Protein AF-A0A7J0F4P6-F1 (afdb_monomer)

Solvent-accessible surface area (backbone atoms only — not comparable to full-atom values): 22631 Å² total; per-residue (Å²): 120,70,69,60,56,55,54,60,45,60,65,63,68,73,44,88,41,75,67,49,51,54,43,46,68,30,13,52,35,33,12,50,38,56,22,45,58,33,52,44,49,50,54,53,49,51,61,39,47,72,76,27,48,45,53,29,15,14,46,37,54,28,50,50,53,51,50,56,63,43,48,71,53,47,54,61,45,29,57,52,31,20,52,49,31,35,52,49,55,53,53,50,61,49,53,55,50,54,49,52,49,51,52,53,50,57,68,70,71,70,81,88,86,82,91,83,84,87,85,89,82,91,84,90,80,87,81,90,78,85,81,77,77,75,75,76,76,70,75,80,70,79,73,55,42,82,46,65,57,50,44,40,35,40,54,50,20,37,52,54,10,47,53,50,19,52,48,42,49,75,42,35,65,66,54,43,43,73,36,42,46,49,95,85,42,84,35,42,64,53,16,44,51,26,34,45,46,38,23,71,21,31,28,28,47,36,28,33,45,23,51,43,13,36,35,41,24,74,61,42,28,55,65,52,22,56,28,44,54,54,17,43,52,47,21,68,58,34,26,58,44,28,25,64,72,67,61,43,42,66,51,15,43,20,49,24,46,26,54,18,33,44,49,25,24,49,51,49,49,56,54,43,61,67,50,29,53,64,79,69,97,44,86,83,71,42,56,54,65,60,55,50,48,50,58,42,52,62,50,48,62,73,70,53,89,54,72,72,66,64,71,76,46,58,82,69,50,54,55,51,48,52,53,51,50,51,52,51,51,49,52,50,51,54,50,51,52,55,51,52,52,52,24,53,27,40,58,73,31,37,63,53,17,29,52,49,39,56,54,49,34,57,51,48,30,63,52,28,49,58,49,9,45,54,53,28,44,51,49,50,38,56,53,21,59,75,68,69,38,61,67,63,31,51,55,46,52,53,47,53,59,46,47,51,62,55,54,51,49,52,53,51,50,54,52,48,56,55,60,72,70,62,92,79,90,74,89,133

pLDDT: mean 72.84, std 21.41, range [22.61, 97.62]

Organism: NCBI:txid165716

Foldseek 3Di:
DVVVVVCVLPPPLPPPDPLNVLLCVLLVLQLLLQLLVLVLVLLLLVLLVVVHLLLLLLLLLLVLVLVLLLLVLLVLLLVVLLLLLLVLVLVQVVVVVVVVVVVVVVVVPPDDDDDDDDDDDDDDDDDDDDPPPPPPPPPPPQDARARLSLLLSLVSLLVSLVVQLVCQLVCVQVVVVVLVQDPPAPSSVSNNLLNNLLSLLSSLQSNLSSLCSNCLSVSNSNQSSVLSNVLSVQLSVQSCCQCPVVVVRSNSSSNSNSVSSNSSSVSSVVVNVVRHVSDDPDPVSNVNVVSVVVVVVLVVVVVDPDPVVLVVDPPVVNVVSVVSVVVVVVSVVVSVVLSVVLSVQVNVHSNSSSVVSSVVSVVSSLVSSLVSSVSSLVSQLSNCVSVVPVVSNVVSVSNNVSCVVVSVVVVVVVVVVVVVPDPPPDDD

Mean predicted aligned error: 13.66 Å

Nearest PDB structures (foldseek):
  3wbn-assembly1_A  TM=7.623E-01  e=2.765E-07  Pyrococcus furiosus DSM 3638
  3vvn-assembly1_A  TM=7.376E-01  e=2.547E-07  Pyrococcus furiosus DSM 3638
  4mlb-assembly1_C  TM=7.422E-01  e=2.547E-07  Pyrococcus furiosus
  6hfb-assembly4_D  TM=7.360E-01  e=8.033E-07  Pyrococcus furiosus DSM 3638
  5xjj-assembly1_A  TM=4.896E-01  e=1.596E-04  Camelina sativa

Structure (mmCIF, N/CA/C/O backbone):
data_AF-A0A7J0F4P6-F1
#
_entry.id   AF-A0A7J0F4P6-F1
#
loop_
_atom_site.group_PDB
_atom_site.id
_atom_site.type_symbol
_atom_site.label_atom_id
_atom_site.label_alt_id
_atom_site.label_comp_id
_atom_site.label_asym_id
_atom_site.label_entity_id
_atom_site.label_seq_id
_atom_site.pdbx_PDB_ins_code
_atom_site.Cartn_x
_atom_site.Cartn_y
_atom_site.Cartn_z
_atom_site.occupancy
_atom_site.B_iso_or_equiv
_atom_site.auth_seq_id
_atom_site.auth_comp_id
_atom_site.auth_asym_id
_atom_site.auth_atom_id
_atom_site.pdbx_PDB_model_num
ATOM 1 N N . MET A 1 1 ? -5.451 34.203 -27.116 1.00 41.31 1 MET A N 1
ATOM 2 C CA . MET A 1 1 ? -4.455 33.106 -27.067 1.00 41.31 1 MET A CA 1
ATOM 3 C C . MET A 1 1 ? -5.000 31.853 -26.378 1.00 41.31 1 MET A C 1
ATOM 5 O O . MET A 1 1 ? -4.452 30.783 -26.600 1.00 41.31 1 MET A O 1
ATOM 9 N N . ASP A 1 2 ? -6.122 31.937 -25.658 1.00 46.44 2 ASP A N 1
ATOM 10 C CA . ASP A 1 2 ? -6.653 30.830 -24.844 1.00 46.44 2 ASP A CA 1
ATOM 11 C C . ASP A 1 2 ? -7.365 29.719 -25.637 1.00 46.44 2 ASP A C 1
ATOM 13 O O . ASP A 1 2 ? -7.329 28.557 -25.247 1.00 46.44 2 ASP A O 1
ATOM 17 N N . GLY A 1 3 ? -7.943 30.028 -26.804 1.00 36.56 3 GLY A N 1
ATOM 18 C CA . GLY A 1 3 ? -8.646 29.032 -27.631 1.00 36.56 3 GLY A CA 1
ATOM 19 C C . GLY A 1 3 ? -7.740 28.103 -28.452 1.00 36.56 3 GLY A C 1
ATOM 20 O O . GLY A 1 3 ? -8.157 27.005 -28.816 1.00 36.56 3 GLY A O 1
ATOM 21 N N . LEU A 1 4 ? -6.499 28.517 -28.741 1.00 40.69 4 LEU A N 1
ATOM 22 C CA . LEU A 1 4 ? -5.558 27.724 -29.545 1.00 40.69 4 LEU A CA 1
ATOM 23 C C . LEU A 1 4 ? -4.830 26.685 -28.683 1.00 40.69 4 LEU A C 1
ATOM 25 O O . LEU A 1 4 ? -4.695 25.535 -29.087 1.00 40.69 4 LEU A O 1
ATOM 29 N N . VAL A 1 5 ? -4.439 27.072 -27.463 1.00 46.28 5 VAL A N 1
ATOM 30 C CA . VAL A 1 5 ? -3.826 26.173 -26.474 1.00 46.28 5 VAL A CA 1
ATOM 31 C C . VAL A 1 5 ? -4.818 25.082 -26.063 1.00 46.28 5 VAL A C 1
ATOM 33 O O . VAL A 1 5 ? -4.452 23.912 -26.037 1.00 46.28 5 VAL A O 1
ATOM 36 N N . TYR A 1 6 ? -6.094 25.431 -25.857 1.00 43.34 6 TYR A N 1
ATOM 37 C CA . TYR A 1 6 ? -7.145 24.468 -25.507 1.00 43.34 6 TYR A CA 1
ATOM 38 C C . TYR A 1 6 ? -7.404 23.427 -26.615 1.00 43.34 6 TYR A C 1
ATOM 40 O O . TYR A 1 6 ? -7.535 22.236 -26.335 1.00 43.34 6 TYR A O 1
ATOM 48 N N . ASN A 1 7 ? -7.417 23.852 -27.885 1.00 36.50 7 ASN A N 1
ATOM 49 C CA . ASN A 1 7 ? -7.623 22.955 -29.030 1.00 36.50 7 ASN A CA 1
ATOM 50 C C . ASN A 1 7 ? -6.413 22.054 -29.335 1.00 36.50 7 ASN A C 1
ATOM 52 O O . ASN A 1 7 ? -6.599 20.927 -29.793 1.00 36.50 7 ASN A O 1
ATOM 56 N N . ILE A 1 8 ? -5.188 22.522 -29.077 1.00 47.53 8 ILE A N 1
ATOM 57 C CA . ILE A 1 8 ? -3.966 21.710 -29.208 1.00 47.53 8 ILE A CA 1
ATOM 58 C C . ILE A 1 8 ? -3.885 20.680 -28.070 1.00 47.53 8 ILE A C 1
ATOM 60 O O . ILE A 1 8 ? -3.523 19.532 -28.312 1.00 47.53 8 ILE A O 1
ATOM 64 N N . LEU A 1 9 ? -4.301 21.051 -26.852 1.00 45.41 9 LEU A N 1
ATOM 65 C CA . LEU A 1 9 ? -4.282 20.162 -25.686 1.00 45.41 9 LEU A CA 1
ATOM 66 C C . LEU A 1 9 ? -5.265 18.990 -25.777 1.00 45.41 9 LEU A C 1
ATOM 68 O O . LEU A 1 9 ? -4.942 17.928 -25.276 1.00 45.41 9 LEU A O 1
ATOM 72 N N . PHE A 1 10 ? -6.452 19.148 -26.374 1.00 42.72 10 PHE A N 1
ATOM 73 C CA . PHE A 1 10 ? -7.469 18.080 -26.375 1.00 42.72 10 PHE A CA 1
ATOM 74 C C . PHE A 1 10 ? -7.424 17.167 -27.609 1.00 42.72 10 PHE A C 1
ATOM 76 O O . PHE A 1 10 ? -7.826 16.004 -27.536 1.00 42.72 10 PHE A O 1
ATOM 83 N N . ARG A 1 11 ? -6.944 17.668 -28.755 1.00 46.19 11 ARG A N 1
ATOM 84 C CA . ARG A 1 11 ? -7.018 16.948 -30.038 1.00 46.19 11 ARG A CA 1
ATOM 85 C C . ARG A 1 11 ? -5.961 15.846 -30.188 1.00 46.19 11 ARG A C 1
ATOM 87 O O . ARG A 1 11 ? -6.210 14.876 -30.902 1.00 46.19 11 ARG A O 1
ATOM 94 N N . ASP A 1 12 ? -4.821 15.964 -29.508 1.00 50.66 12 ASP A N 1
ATOM 95 C CA . ASP A 1 12 ? -3.717 14.991 -29.587 1.00 50.66 12 ASP A CA 1
ATOM 96 C C . ASP A 1 12 ? -3.676 13.980 -28.423 1.00 50.66 12 ASP A C 1
ATOM 98 O O . ASP A 1 12 ? -2.915 13.012 -28.486 1.00 50.66 12 ASP A O 1
ATOM 102 N N . VAL A 1 13 ? -4.535 14.147 -27.409 1.00 50.88 13 VAL A N 1
ATOM 103 C CA . VAL A 1 13 ? -4.665 13.251 -26.238 1.00 50.88 13 VAL A CA 1
ATOM 104 C C . VAL A 1 13 ? -5.236 11.883 -26.618 1.00 50.88 13 VAL A C 1
ATOM 106 O O . VAL A 1 13 ? -4.827 10.864 -26.072 1.00 50.88 13 VAL A O 1
ATOM 109 N N . PHE A 1 14 ? -6.151 11.845 -27.591 1.00 51.31 14 PHE A N 1
ATOM 110 C CA . PHE A 1 14 ? -6.828 10.620 -28.038 1.00 51.31 14 PHE A CA 1
ATOM 111 C C . PHE A 1 14 ? -6.372 10.118 -29.412 1.00 51.31 14 PHE A C 1
ATOM 113 O O . PHE A 1 14 ? -7.005 9.223 -29.982 1.00 51.31 14 PHE A O 1
ATOM 120 N N . LYS A 1 15 ? -5.281 10.656 -29.973 1.00 56.47 15 LYS A N 1
ATOM 121 C CA . LYS A 1 15 ? -4.712 10.061 -31.186 1.00 56.47 15 LYS A CA 1
ATOM 122 C C . LYS A 1 15 ? -4.223 8.652 -30.854 1.00 56.47 15 LYS A C 1
ATOM 124 O O . LYS A 1 15 ? -3.348 8.475 -30.017 1.00 56.47 15 LYS A O 1
ATOM 129 N N . LYS A 1 16 ? -4.796 7.651 -31.526 1.00 60.44 16 LYS A N 1
ATOM 130 C CA . LYS A 1 16 ? -4.308 6.264 -31.528 1.00 60.44 16 LYS A CA 1
ATOM 131 C C . LYS A 1 16 ? -3.056 6.158 -32.398 1.00 60.44 16 LYS A C 1
ATOM 133 O O . LYS A 1 16 ? -3.082 5.529 -33.451 1.00 60.44 16 LYS A O 1
ATOM 138 N N . ASP A 1 17 ? -1.996 6.842 -32.003 1.00 74.06 17 ASP A N 1
ATOM 139 C CA . ASP A 1 17 ? -0.673 6.630 -32.567 1.00 74.06 17 ASP A CA 1
ATOM 140 C C . ASP A 1 17 ? 0.107 5.609 -31.727 1.00 74.06 17 ASP A C 1
ATOM 142 O O . ASP A 1 17 ? -0.310 5.221 -30.632 1.00 74.06 17 ASP A O 1
ATOM 146 N N . GLU A 1 18 ? 1.229 5.136 -32.262 1.00 77.38 18 GLU A N 1
ATOM 147 C CA . GLU A 1 18 ? 2.042 4.080 -31.648 1.00 77.38 18 GLU A CA 1
ATOM 148 C C . GLU A 1 18 ? 2.467 4.443 -30.212 1.00 77.38 18 GLU A C 1
ATOM 150 O O . GLU A 1 18 ? 2.389 3.616 -29.304 1.00 77.38 18 GLU A O 1
ATOM 155 N N . LEU A 1 19 ? 2.786 5.721 -29.978 1.00 77.31 19 LEU A N 1
ATOM 156 C CA . LEU A 1 19 ? 3.182 6.240 -28.669 1.00 77.31 19 LEU A CA 1
ATOM 157 C C . LEU A 1 19 ? 2.001 6.349 -27.688 1.00 77.31 19 LEU A C 1
ATOM 159 O O . LEU A 1 19 ? 2.155 6.022 -26.512 1.00 77.31 19 LEU A O 1
ATOM 163 N N . GLY A 1 20 ? 0.809 6.758 -28.139 1.00 75.56 20 GLY A N 1
ATOM 164 C CA . GLY A 1 20 ? -0.400 6.737 -27.311 1.00 75.56 20 GLY A CA 1
ATOM 165 C C . GLY A 1 20 ? -0.800 5.320 -26.886 1.00 75.56 20 GLY A C 1
ATOM 166 O O . GLY A 1 20 ? -1.193 5.105 -25.737 1.00 75.56 20 GLY A O 1
ATOM 167 N N . LEU A 1 21 ? -0.642 4.335 -27.778 1.00 80.69 21 LEU A N 1
ATOM 168 C CA . LEU A 1 21 ? -0.912 2.927 -27.475 1.00 80.69 21 LEU A CA 1
ATOM 169 C C . LEU A 1 21 ? 0.115 2.340 -26.492 1.00 80.69 21 LEU A C 1
ATOM 171 O O . LEU A 1 21 ? -0.265 1.595 -25.585 1.00 80.69 21 LEU A O 1
ATOM 175 N N . GLU A 1 22 ? 1.393 2.704 -26.629 1.00 81.88 22 GLU A N 1
ATOM 176 C CA . GLU A 1 22 ? 2.454 2.321 -25.687 1.00 81.88 22 GLU A CA 1
ATOM 177 C C . GLU A 1 22 ? 2.178 2.889 -24.284 1.00 81.88 22 GLU A C 1
ATOM 179 O O . GLU A 1 22 ? 2.163 2.131 -23.311 1.00 81.88 22 GLU A O 1
ATOM 184 N N . ILE A 1 23 ? 1.853 4.188 -24.179 1.00 81.88 23 ILE A N 1
ATOM 185 C CA . ILE A 1 23 ? 1.465 4.820 -22.905 1.00 81.88 23 ILE A CA 1
ATOM 186 C C . ILE A 1 23 ? 0.258 4.099 -22.301 1.00 81.88 23 ILE A C 1
ATOM 188 O O . ILE A 1 23 ? 0.301 3.727 -21.131 1.00 81.88 23 ILE A O 1
ATOM 192 N N . ALA A 1 24 ? -0.805 3.866 -23.077 1.00 82.38 24 ALA A N 1
ATOM 193 C CA . ALA A 1 24 ? -2.023 3.225 -22.581 1.00 82.38 24 ALA A CA 1
ATOM 194 C C . ALA A 1 24 ? -1.775 1.790 -22.084 1.00 82.38 24 ALA A C 1
ATOM 196 O O . ALA A 1 24 ? -2.323 1.390 -21.056 1.00 82.38 24 ALA A O 1
ATOM 197 N N . THR A 1 25 ? -0.913 1.034 -22.771 1.00 85.25 25 THR A N 1
ATOM 198 C CA . THR A 1 25 ? -0.563 -0.349 -22.405 1.00 85.25 25 THR A CA 1
ATOM 199 C C . THR A 1 25 ? 0.142 -0.430 -21.050 1.00 85.25 25 THR A C 1
ATOM 201 O O . THR A 1 25 ? -0.001 -1.437 -20.359 1.00 85.25 25 THR A O 1
ATOM 204 N N . ILE A 1 26 ? 0.854 0.626 -20.649 1.00 82.38 26 ILE A N 1
ATOM 205 C CA . ILE A 1 26 ? 1.532 0.716 -19.350 1.00 82.38 26 ILE A CA 1
ATOM 206 C C . ILE A 1 26 ? 0.619 1.367 -18.300 1.00 82.38 26 ILE A C 1
ATOM 208 O O . ILE A 1 26 ? 0.485 0.842 -17.192 1.00 82.38 26 ILE A O 1
ATOM 212 N N . ALA A 1 27 ? -0.032 2.477 -18.659 1.00 83.25 27 ALA A N 1
ATOM 213 C CA . ALA A 1 27 ? -0.815 3.319 -17.759 1.00 83.25 27 ALA A CA 1
ATOM 214 C C . ALA A 1 27 ? -2.102 2.648 -17.281 1.00 83.25 27 ALA A C 1
ATOM 216 O O . ALA A 1 27 ? -2.420 2.748 -16.100 1.00 83.25 27 ALA A O 1
ATOM 217 N N . ILE A 1 28 ? -2.838 1.958 -18.163 1.00 86.31 28 ILE A N 1
ATOM 218 C CA . ILE A 1 28 ? -4.119 1.335 -17.795 1.00 86.31 28 ILE A CA 1
ATOM 219 C C . ILE A 1 28 ? -3.906 0.241 -16.742 1.00 86.31 28 ILE A C 1
ATOM 221 O O . ILE A 1 28 ? -4.553 0.316 -15.696 1.00 86.31 28 ILE A O 1
ATOM 225 N N . PRO A 1 29 ? -2.996 -0.739 -16.932 1.00 88.44 29 PRO A N 1
ATOM 226 C CA . PRO A 1 29 ? -2.775 -1.746 -15.903 1.00 88.44 29 PRO A CA 1
ATOM 227 C C . PRO A 1 29 ? -2.229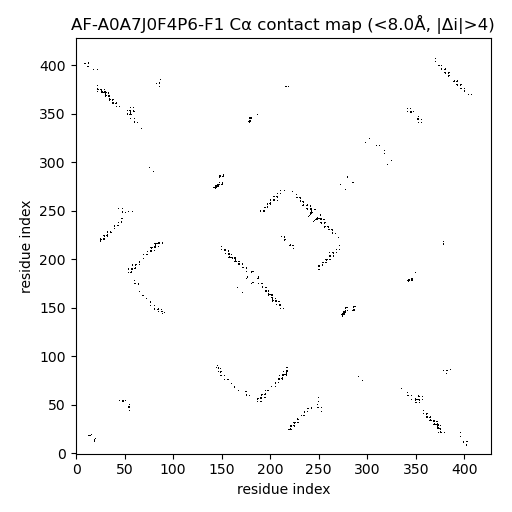 -1.158 -14.601 1.00 88.44 29 PRO A C 1
ATOM 229 O O . PRO A 1 29 ? -2.649 -1.579 -13.528 1.00 88.44 29 PRO A O 1
ATOM 232 N N . ALA A 1 30 ? -1.349 -0.153 -14.682 1.00 85.69 30 ALA A N 1
ATOM 233 C CA . ALA A 1 30 ? -0.826 0.528 -13.501 1.00 85.69 30 ALA A CA 1
ATOM 234 C C . ALA A 1 30 ? -1.927 1.270 -12.724 1.00 85.69 30 ALA A C 1
ATOM 236 O O . ALA A 1 30 ? -2.004 1.134 -11.507 1.00 85.69 30 ALA A O 1
ATOM 237 N N . ALA A 1 31 ? -2.797 2.015 -13.414 1.00 85.94 31 ALA A N 1
ATOM 238 C CA . ALA A 1 31 ? -3.922 2.719 -12.802 1.00 85.94 31 ALA A CA 1
ATOM 239 C C . ALA A 1 31 ? -4.875 1.736 -12.117 1.00 85.94 31 ALA A C 1
ATOM 241 O O . ALA A 1 31 ? -5.218 1.922 -10.954 1.00 85.94 31 ALA A O 1
ATOM 242 N N . LEU A 1 32 ? -5.247 0.655 -12.812 1.00 88.38 32 LEU A N 1
ATOM 243 C CA . LEU A 1 32 ? -6.110 -0.382 -12.251 1.00 88.38 32 LEU A CA 1
ATOM 244 C C . LEU A 1 32 ? -5.485 -1.014 -11.006 1.00 88.38 32 LEU A C 1
ATOM 246 O O . LEU A 1 32 ? -6.172 -1.128 -9.998 1.00 88.38 32 LEU A O 1
ATOM 250 N N . ALA A 1 33 ? -4.188 -1.334 -11.041 1.00 88.25 33 ALA A N 1
ATOM 251 C CA . ALA A 1 33 ? -3.486 -1.925 -9.903 1.00 88.25 33 ALA A CA 1
ATOM 252 C C . ALA A 1 33 ? -3.477 -0.979 -8.696 1.00 88.25 33 ALA A C 1
ATOM 254 O O . ALA A 1 33 ? -3.746 -1.404 -7.582 1.00 88.25 33 ALA A O 1
ATOM 255 N N . LEU A 1 34 ? -3.222 0.314 -8.918 1.00 85.31 34 LEU A N 1
ATOM 256 C CA . LEU A 1 34 ? -3.219 1.321 -7.854 1.00 85.31 34 LEU A CA 1
ATOM 257 C C . LEU A 1 34 ? -4.619 1.585 -7.282 1.00 85.31 34 LEU A C 1
ATOM 259 O O . LEU A 1 34 ? -4.743 1.961 -6.121 1.00 85.31 34 LEU A O 1
ATOM 263 N N . THR A 1 35 ? -5.669 1.422 -8.088 1.00 85.81 35 THR A N 1
ATOM 264 C CA . THR A 1 35 ? -7.058 1.693 -7.671 1.00 85.81 35 THR A CA 1
ATOM 265 C C . THR A 1 35 ? -7.772 0.487 -7.073 1.00 85.81 35 THR A C 1
ATOM 267 O O . THR A 1 35 ? -8.746 0.681 -6.347 1.00 85.81 35 THR A O 1
ATOM 270 N N . ALA A 1 36 ? -7.289 -0.729 -7.341 1.00 89.38 36 ALA A N 1
ATOM 271 C CA . ALA A 1 36 ? -7.847 -1.967 -6.808 1.00 89.38 36 ALA A CA 1
ATOM 272 C C . ALA A 1 36 ? -7.835 -1.968 -5.269 1.00 89.38 36 ALA A C 1
ATOM 274 O O . ALA A 1 36 ? -8.904 -2.087 -4.670 1.00 89.38 36 ALA A O 1
ATOM 275 N N . ASP A 1 37 ? -6.686 -1.658 -4.657 1.00 87.00 37 ASP A N 1
ATOM 276 C CA . ASP A 1 37 ? -6.510 -1.569 -3.202 1.00 87.00 37 ASP A CA 1
ATOM 277 C C . ASP A 1 37 ? -7.566 -0.656 -2.515 1.00 87.00 37 ASP A C 1
ATOM 279 O O . ASP A 1 37 ? -8.277 -1.123 -1.620 1.00 87.00 37 ASP A O 1
ATOM 283 N N . PRO A 1 38 ? -7.747 0.634 -2.892 1.00 87.44 38 PRO A N 1
ATOM 284 C CA . PRO A 1 38 ? -8.801 1.483 -2.324 1.00 87.44 38 PRO A CA 1
ATOM 285 C C . PRO A 1 38 ? -10.226 0.954 -2.516 1.00 87.44 38 PRO A C 1
ATOM 287 O O . PRO A 1 38 ? -11.072 1.133 -1.638 1.00 87.44 38 PRO A O 1
ATOM 290 N N . ILE A 1 39 ? -10.515 0.336 -3.666 1.00 88.62 39 ILE A N 1
ATOM 291 C CA . ILE A 1 39 ? -11.844 -0.215 -3.961 1.00 88.62 39 ILE A CA 1
ATOM 292 C C . ILE A 1 39 ? -12.118 -1.426 -3.069 1.00 88.62 39 ILE A C 1
ATOM 294 O O . ILE A 1 39 ? -13.191 -1.509 -2.472 1.00 88.62 39 ILE A O 1
ATOM 298 N N . ALA A 1 40 ? -11.150 -2.331 -2.930 1.00 90.19 40 ALA A N 1
ATOM 299 C CA . ALA A 1 40 ? -11.238 -3.451 -2.003 1.00 90.19 40 ALA A CA 1
ATOM 300 C C . ALA A 1 40 ? -11.394 -2.949 -0.560 1.00 90.19 40 ALA A C 1
ATOM 302 O O . ALA A 1 40 ? -12.311 -3.359 0.148 1.00 90.19 40 ALA A O 1
ATOM 303 N N . SER A 1 41 ? -10.615 -1.936 -0.173 1.00 88.69 41 SER A N 1
ATOM 304 C CA . SER A 1 41 ? -10.693 -1.333 1.160 1.00 88.69 41 SER A CA 1
ATOM 305 C C . SER A 1 41 ? -12.052 -0.686 1.473 1.00 88.69 41 SER A C 1
ATOM 307 O O . SER A 1 41 ? -12.453 -0.642 2.641 1.00 88.69 41 SER A O 1
ATOM 309 N N . LEU A 1 42 ? -12.797 -0.199 0.470 1.00 89.25 42 LEU A N 1
ATOM 310 C CA . LEU A 1 42 ? -14.182 0.262 0.652 1.00 89.25 42 LEU A CA 1
ATOM 311 C C . LEU A 1 42 ? -15.127 -0.887 1.021 1.00 89.25 42 LEU A C 1
ATOM 313 O O . LEU A 1 42 ? -16.023 -0.695 1.845 1.00 89.25 42 LEU A O 1
ATOM 317 N N . ILE A 1 43 ? -14.926 -2.068 0.436 1.00 91.12 43 ILE A N 1
ATOM 318 C CA . ILE A 1 43 ? -15.713 -3.268 0.738 1.00 91.12 43 ILE A CA 1
ATOM 319 C C . ILE A 1 43 ? -15.390 -3.754 2.158 1.00 91.12 43 ILE A C 1
ATOM 321 O O . ILE A 1 43 ? -16.312 -3.958 2.949 1.00 91.12 43 ILE A O 1
ATOM 325 N N . ASP A 1 44 ? -14.108 -3.819 2.527 1.00 88.88 44 ASP A N 1
ATOM 326 C CA . ASP A 1 44 ? -13.673 -4.153 3.893 1.00 88.88 44 ASP A CA 1
ATOM 327 C C . ASP A 1 44 ? -14.274 -3.176 4.915 1.00 88.88 44 ASP A C 1
ATOM 329 O O . ASP A 1 44 ? -14.821 -3.556 5.953 1.00 88.88 44 ASP A O 1
ATOM 333 N N . THR A 1 45 ? -14.244 -1.881 4.586 1.00 90.38 45 THR A N 1
ATOM 334 C CA . THR A 1 45 ? -14.851 -0.814 5.392 1.00 90.38 45 THR A CA 1
ATOM 335 C C . THR A 1 45 ? -16.352 -1.039 5.584 1.00 90.38 45 THR A C 1
ATOM 337 O O . THR A 1 45 ? -16.862 -0.822 6.686 1.00 90.38 45 THR A O 1
ATOM 340 N N . ALA A 1 46 ? -17.065 -1.516 4.560 1.00 91.75 46 ALA A N 1
ATOM 341 C CA . ALA A 1 46 ? -18.481 -1.852 4.668 1.00 91.75 46 ALA A CA 1
ATOM 342 C C . ALA A 1 46 ? -18.720 -3.049 5.608 1.00 91.75 46 ALA A C 1
ATOM 344 O O . ALA A 1 46 ? -19.611 -2.986 6.458 1.00 91.75 46 ALA A O 1
ATOM 345 N N . PHE A 1 47 ? -17.898 -4.104 5.531 1.00 93.00 47 PHE A N 1
ATOM 346 C CA . PHE A 1 47 ? -17.995 -5.245 6.451 1.00 93.00 47 PHE A CA 1
ATOM 347 C C . PHE A 1 47 ? -17.717 -4.848 7.903 1.00 93.00 47 PHE A C 1
ATOM 349 O O . PHE A 1 47 ? -18.455 -5.242 8.806 1.00 93.00 47 PHE A O 1
ATOM 356 N N . ILE A 1 48 ? -16.698 -4.024 8.141 1.00 92.06 48 ILE A N 1
ATOM 357 C CA . ILE A 1 48 ? -16.364 -3.529 9.483 1.00 92.06 48 ILE A CA 1
ATOM 358 C C . ILE A 1 48 ? -17.450 -2.572 9.994 1.00 92.06 48 ILE A C 1
ATOM 360 O O . ILE A 1 48 ? -17.783 -2.595 11.180 1.00 92.06 48 ILE A O 1
ATOM 364 N N . GLY A 1 49 ? -18.061 -1.782 9.107 1.00 90.62 49 GLY A N 1
ATOM 365 C CA . GLY A 1 49 ? -19.185 -0.903 9.429 1.00 90.62 49 GLY A CA 1
ATOM 366 C C . GLY A 1 49 ? -20.409 -1.640 9.983 1.00 90.62 49 GLY A C 1
ATOM 367 O O . GLY A 1 49 ? -21.117 -1.085 10.820 1.00 90.62 49 GLY A O 1
ATOM 368 N N . HIS A 1 50 ? -20.623 -2.905 9.597 1.00 91.31 50 HIS A N 1
ATOM 369 C CA . HIS A 1 50 ? -21.671 -3.753 10.182 1.00 91.31 50 HIS A CA 1
ATOM 370 C C . HIS A 1 50 ? -21.391 -4.177 11.629 1.00 91.31 50 HIS A C 1
ATOM 372 O O . HIS A 1 50 ? -22.330 -4.539 12.337 1.00 91.31 50 HIS A O 1
ATOM 378 N N . ILE A 1 51 ? -20.131 -4.148 12.075 1.00 91.50 51 ILE A N 1
ATOM 379 C CA . ILE A 1 51 ? -19.772 -4.445 13.468 1.00 91.50 51 ILE A CA 1
ATOM 380 C C . ILE A 1 51 ? -20.169 -3.266 14.357 1.00 91.50 51 ILE A C 1
ATOM 382 O O . ILE A 1 51 ? -20.816 -3.452 15.386 1.00 91.50 51 ILE A O 1
ATOM 386 N N . GLY A 1 52 ? -19.807 -2.054 13.935 1.00 91.50 52 GLY A N 1
ATOM 387 C CA . GLY A 1 52 ? -20.158 -0.834 14.643 1.00 91.50 52 GLY A CA 1
ATOM 388 C C . GLY A 1 52 ? -19.307 0.376 14.249 1.00 91.50 52 GLY A C 1
ATOM 389 O O . GLY A 1 52 ? -18.225 0.247 13.667 1.00 91.50 52 GLY A O 1
ATOM 390 N N . PRO A 1 53 ? -19.776 1.593 14.584 1.00 90.94 53 PRO A N 1
ATOM 391 C CA . PRO A 1 53 ? -19.048 2.827 14.297 1.00 90.94 53 PRO A CA 1
ATOM 392 C C . PRO A 1 53 ? -17.755 2.955 15.116 1.00 90.94 53 PRO A C 1
ATOM 394 O O . PRO A 1 53 ? -16.812 3.595 14.659 1.00 90.94 53 PRO A O 1
ATOM 397 N N . VAL A 1 54 ? -17.680 2.345 16.306 1.00 94.06 54 VAL A N 1
ATOM 398 C CA . VAL A 1 54 ? -16.476 2.356 17.158 1.00 94.06 54 VAL A CA 1
ATOM 399 C C . VAL A 1 54 ? -15.356 1.551 16.517 1.00 94.06 54 VAL A C 1
ATOM 401 O O . VAL A 1 54 ? -14.220 2.018 16.435 1.00 94.06 54 VAL A O 1
ATOM 404 N N . GLU A 1 55 ? -15.684 0.363 16.031 1.00 94.62 55 GLU A N 1
ATOM 405 C CA . GLU A 1 55 ? -14.784 -0.551 15.350 1.00 94.62 55 GLU A CA 1
ATOM 406 C C . GLU A 1 55 ? -14.276 0.053 14.048 1.00 94.62 55 GLU A C 1
ATOM 408 O O . GLU A 1 55 ? -13.068 0.070 13.815 1.00 94.62 55 GLU A O 1
ATOM 413 N N . LEU A 1 56 ? -15.176 0.619 13.241 1.00 93.69 56 LEU A N 1
ATOM 414 C CA . LEU A 1 56 ? -14.795 1.266 11.992 1.00 93.69 56 LEU A CA 1
ATOM 415 C C . LEU A 1 56 ? -13.890 2.483 12.226 1.00 93.69 56 LEU A C 1
ATOM 417 O O . LEU A 1 56 ? -12.869 2.639 11.556 1.00 93.69 56 LEU A O 1
ATOM 421 N N . ALA A 1 57 ? -14.211 3.317 13.214 1.00 94.25 57 ALA A N 1
ATOM 422 C CA . ALA A 1 57 ? -13.375 4.451 13.591 1.00 94.25 57 ALA A CA 1
ATOM 423 C C . ALA A 1 57 ? -11.984 4.012 14.062 1.00 94.25 57 ALA A C 1
ATOM 425 O O . ALA A 1 57 ? -10.972 4.585 13.659 1.00 94.25 57 ALA A O 1
ATOM 426 N N . ALA A 1 58 ? -11.932 2.981 14.905 1.00 94.88 58 ALA A N 1
ATOM 427 C CA . ALA A 1 58 ? -10.695 2.420 15.420 1.00 94.88 58 ALA A CA 1
ATOM 428 C C . ALA A 1 58 ? -9.807 1.870 14.294 1.00 94.88 58 ALA A C 1
ATOM 430 O O . ALA A 1 58 ? -8.609 2.152 14.257 1.00 94.88 58 ALA A O 1
ATOM 431 N N . VAL A 1 59 ? -10.402 1.142 13.346 1.00 94.38 59 VAL A N 1
ATOM 432 C CA . VAL A 1 59 ? -9.716 0.655 12.145 1.00 94.38 59 VAL A CA 1
ATOM 433 C C . VAL A 1 59 ? -9.221 1.812 11.286 1.00 94.38 59 VAL A C 1
ATOM 435 O O . VAL A 1 59 ? -8.067 1.790 10.867 1.00 94.38 59 VAL A O 1
ATOM 438 N N . GLY A 1 60 ? -10.040 2.843 11.069 1.00 92.19 60 GLY A N 1
ATOM 439 C CA . GLY A 1 60 ? -9.654 4.013 10.279 1.00 92.19 60 GLY A CA 1
ATOM 440 C C . GLY A 1 60 ? -8.415 4.719 10.830 1.00 92.19 60 GLY A C 1
ATOM 441 O O . GLY A 1 60 ? -7.482 5.008 10.080 1.00 92.19 60 GLY A O 1
ATOM 442 N N . VAL A 1 61 ? -8.344 4.921 12.153 1.00 93.81 61 VAL A N 1
ATOM 443 C CA . VAL A 1 61 ? -7.148 5.506 12.790 1.00 93.81 61 VAL A CA 1
ATOM 444 C C . VAL A 1 61 ? -5.936 4.595 12.610 1.00 93.81 61 VAL A C 1
ATOM 446 O O . VAL A 1 61 ? -4.866 5.060 12.219 1.00 93.81 61 VAL A O 1
ATOM 449 N N . SER A 1 62 ? -6.092 3.291 12.829 1.00 94.88 62 SER A N 1
ATOM 450 C CA . SER A 1 62 ? -4.991 2.337 12.675 1.00 94.88 62 SER A CA 1
ATOM 451 C C . SER A 1 62 ? -4.481 2.232 11.234 1.00 94.88 62 SER A C 1
ATOM 453 O O . SER A 1 62 ? -3.270 2.162 11.026 1.00 94.88 62 SER A O 1
ATOM 455 N N . ILE A 1 63 ? -5.371 2.265 10.237 1.00 92.06 63 ILE A N 1
ATOM 456 C CA . ILE A 1 63 ? -5.005 2.315 8.814 1.00 92.06 63 ILE A CA 1
ATOM 457 C C . ILE A 1 63 ? -4.246 3.605 8.515 1.00 92.06 63 ILE A C 1
ATOM 459 O O . ILE A 1 63 ? -3.210 3.552 7.853 1.00 92.06 63 ILE A O 1
ATOM 463 N N . ALA A 1 64 ? -4.710 4.749 9.027 1.00 90.50 64 ALA A N 1
ATOM 464 C CA . ALA A 1 64 ? -4.006 6.013 8.857 1.00 90.50 64 ALA A CA 1
ATOM 465 C C . ALA A 1 64 ? -2.571 5.910 9.397 1.00 90.50 64 ALA A C 1
ATOM 467 O O . ALA A 1 64 ? -1.638 6.146 8.633 1.00 90.50 64 ALA A O 1
ATOM 468 N N . ILE A 1 65 ? -2.377 5.462 10.646 1.00 93.50 65 ILE A N 1
ATOM 469 C CA . ILE A 1 65 ? -1.041 5.258 11.246 1.00 93.50 65 ILE A CA 1
ATOM 470 C C . ILE A 1 65 ? -0.176 4.361 10.370 1.00 93.50 65 ILE A C 1
ATOM 472 O O . ILE A 1 65 ? 0.936 4.740 9.998 1.00 93.50 65 ILE A O 1
ATOM 476 N N . PHE A 1 66 ? -0.689 3.172 10.044 1.00 93.88 66 PHE A N 1
ATOM 477 C CA . PHE A 1 66 ? 0.043 2.184 9.265 1.00 93.88 66 PHE A CA 1
ATOM 478 C C . PHE A 1 66 ? 0.489 2.776 7.926 1.00 93.88 66 PHE A C 1
ATOM 480 O O . PHE A 1 66 ? 1.658 2.653 7.557 1.00 93.88 66 PHE A O 1
ATOM 487 N N . ASN A 1 67 ? -0.408 3.473 7.228 1.00 89.56 67 ASN A N 1
ATOM 488 C CA . ASN A 1 67 ? -0.121 4.075 5.933 1.00 89.56 67 ASN A CA 1
ATOM 489 C C . ASN A 1 67 ? 0.908 5.202 6.036 1.00 89.56 67 ASN A C 1
ATOM 491 O O . ASN A 1 67 ? 1.787 5.278 5.181 1.00 89.56 67 ASN A O 1
ATOM 495 N N . GLN A 1 68 ? 0.854 6.053 7.066 1.00 87.69 68 GLN A N 1
ATOM 496 C CA . GLN A 1 68 ? 1.842 7.130 7.202 1.00 87.69 68 GLN A CA 1
ATOM 497 C C . GLN A 1 68 ? 3.238 6.597 7.503 1.00 87.69 68 GLN A C 1
ATOM 499 O O . GLN A 1 68 ? 4.199 7.027 6.869 1.00 87.69 68 GLN A O 1
ATOM 504 N N . VAL A 1 69 ? 3.353 5.627 8.414 1.00 90.00 69 VAL A N 1
ATOM 505 C CA . VAL A 1 69 ? 4.650 5.000 8.706 1.00 90.00 69 VAL A CA 1
ATOM 506 C C . VAL A 1 69 ? 5.170 4.265 7.470 1.00 90.00 69 VAL A C 1
ATOM 508 O O . VAL A 1 69 ? 6.344 4.394 7.134 1.00 90.00 69 VAL A O 1
ATOM 511 N N . SER A 1 70 ? 4.288 3.576 6.735 1.00 89.25 70 SER A N 1
ATOM 512 C CA . SER A 1 70 ? 4.664 2.902 5.489 1.00 89.25 70 SER A CA 1
ATOM 513 C C . SER A 1 70 ? 5.167 3.883 4.433 1.00 89.25 70 SER A C 1
ATOM 515 O O . SER A 1 70 ? 6.191 3.626 3.813 1.00 89.25 70 SER A O 1
ATOM 517 N N . LYS A 1 71 ? 4.498 5.025 4.223 1.00 83.25 71 LYS A N 1
ATOM 518 C CA . LYS A 1 71 ? 4.862 5.995 3.171 1.00 83.25 71 LYS A CA 1
ATOM 519 C C . LYS A 1 71 ? 6.308 6.476 3.259 1.00 83.25 71 LYS A C 1
ATOM 521 O O . LYS A 1 71 ? 6.930 6.663 2.215 1.00 83.25 71 LYS A O 1
ATOM 526 N N . ILE A 1 72 ? 6.834 6.624 4.476 1.00 81.50 72 ILE A N 1
ATOM 527 C CA . ILE A 1 72 ? 8.229 7.016 4.722 1.00 81.50 72 ILE A CA 1
ATOM 528 C C . ILE A 1 72 ? 9.196 6.002 4.094 1.00 81.50 72 ILE A C 1
ATOM 530 O O . ILE A 1 72 ? 10.195 6.396 3.502 1.00 81.50 72 ILE A O 1
ATOM 534 N N . ALA A 1 73 ? 8.882 4.707 4.175 1.00 83.62 73 ALA A N 1
ATOM 535 C CA . ALA A 1 73 ? 9.688 3.645 3.578 1.00 83.62 73 ALA A CA 1
ATOM 536 C C . ALA A 1 73 ? 9.358 3.410 2.093 1.00 83.62 73 ALA A C 1
ATOM 538 O O . ALA A 1 73 ? 10.256 3.174 1.289 1.00 83.62 73 ALA A O 1
ATOM 539 N N . ILE A 1 74 ? 8.079 3.493 1.713 1.00 84.00 74 ILE A N 1
ATOM 540 C CA . ILE A 1 74 ? 7.593 3.179 0.361 1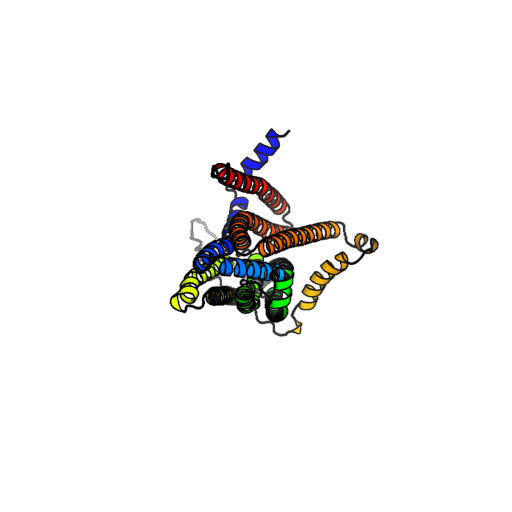.00 84.00 74 ILE A CA 1
ATOM 541 C C . ILE A 1 74 ? 8.186 4.121 -0.685 1.00 84.00 74 ILE A C 1
ATOM 543 O O . ILE A 1 74 ? 8.636 3.655 -1.731 1.00 84.00 74 ILE A O 1
ATOM 547 N N . PHE A 1 75 ? 8.170 5.433 -0.425 1.00 75.31 75 PHE A N 1
ATOM 548 C CA . PHE A 1 75 ? 8.597 6.432 -1.406 1.00 75.31 75 PHE A CA 1
ATOM 549 C C . PHE A 1 75 ? 10.041 6.215 -1.894 1.00 75.31 75 PHE A C 1
ATOM 551 O O . PHE A 1 75 ? 10.222 6.013 -3.101 1.00 75.31 75 PHE A O 1
ATOM 558 N N . PRO A 1 76 ? 11.064 6.180 -1.013 1.00 71.75 76 PRO A N 1
ATOM 559 C CA . PRO A 1 76 ? 12.431 5.919 -1.450 1.00 71.75 76 PRO A CA 1
ATOM 560 C C . PRO A 1 76 ? 12.581 4.506 -2.020 1.00 71.75 76 PRO A C 1
ATOM 562 O O . PRO A 1 76 ? 13.229 4.335 -3.049 1.00 71.75 76 PRO A O 1
ATOM 565 N N . LEU A 1 77 ? 11.937 3.497 -1.421 1.00 81.12 77 LEU A N 1
ATOM 566 C CA . LEU A 1 77 ? 12.074 2.108 -1.858 1.00 81.12 77 LEU A CA 1
ATOM 567 C C . LEU A 1 77 ? 11.626 1.916 -3.311 1.00 81.12 77 LEU A C 1
ATOM 569 O O . LEU A 1 77 ? 12.393 1.411 -4.127 1.00 81.12 77 LEU A O 1
ATOM 573 N N . VAL A 1 78 ? 10.413 2.348 -3.659 1.00 82.50 78 VAL A N 1
ATOM 574 C CA . VAL A 1 78 ? 9.856 2.144 -5.004 1.00 82.50 78 VAL A CA 1
ATOM 575 C C . VAL A 1 78 ? 10.558 3.029 -6.033 1.00 82.50 78 VAL A C 1
ATOM 577 O O . VAL A 1 78 ? 10.906 2.546 -7.113 1.00 82.50 78 VAL A O 1
ATOM 580 N N . SER A 1 79 ? 10.798 4.304 -5.708 1.00 72.75 79 SER A N 1
ATOM 581 C CA . SER A 1 79 ? 11.408 5.260 -6.641 1.00 72.75 79 SER A CA 1
ATOM 582 C C . SER A 1 79 ? 12.842 4.870 -7.007 1.00 72.75 79 SER A C 1
ATOM 584 O O . SER A 1 79 ? 13.214 4.870 -8.186 1.00 72.75 79 SER A O 1
ATOM 586 N N . VAL A 1 80 ? 13.648 4.503 -6.007 1.00 73.50 80 VAL A N 1
ATOM 587 C CA . VAL A 1 80 ? 15.053 4.130 -6.213 1.00 73.50 80 VAL A CA 1
ATOM 588 C C . VAL A 1 80 ? 15.150 2.782 -6.928 1.00 73.50 80 VAL A C 1
ATOM 590 O O . VAL A 1 80 ? 15.902 2.662 -7.893 1.00 73.50 80 VAL A O 1
ATOM 593 N N . THR A 1 81 ? 14.336 1.798 -6.528 1.00 82.44 81 THR A N 1
ATOM 594 C CA . THR A 1 81 ? 14.315 0.470 -7.168 1.00 82.44 81 THR A CA 1
ATOM 595 C C . THR A 1 81 ? 13.940 0.562 -8.643 1.00 82.44 81 THR A C 1
ATOM 597 O O . THR A 1 81 ? 14.648 0.015 -9.480 1.00 82.44 81 THR A O 1
ATOM 600 N N . THR A 1 82 ? 12.872 1.294 -8.976 1.00 81.06 82 THR A N 1
ATOM 601 C CA . THR A 1 82 ? 12.413 1.433 -10.371 1.00 81.06 82 THR A CA 1
ATOM 602 C C . THR A 1 82 ? 13.502 2.044 -11.253 1.00 81.06 82 THR A C 1
ATOM 604 O O . THR A 1 82 ? 13.731 1.573 -12.363 1.00 81.06 82 THR A O 1
ATOM 607 N N . SER A 1 83 ? 14.201 3.063 -10.745 1.00 72.69 83 SER A N 1
ATOM 608 C CA . SER A 1 83 ? 15.253 3.759 -11.492 1.00 72.69 83 SER A CA 1
ATOM 609 C C . SER A 1 83 ? 16.472 2.869 -11.746 1.00 72.69 83 SER A C 1
ATOM 611 O O . SER A 1 83 ? 16.918 2.776 -12.884 1.00 72.69 83 SER A O 1
ATOM 613 N N . PHE A 1 84 ? 16.986 2.189 -10.714 1.00 74.81 84 PHE A N 1
ATOM 614 C CA . PHE A 1 84 ? 18.162 1.324 -10.868 1.00 74.81 84 PHE A CA 1
ATOM 615 C C . PHE A 1 84 ? 17.876 0.090 -11.714 1.00 74.81 84 PHE A C 1
ATOM 617 O O . PHE A 1 84 ? 18.687 -0.283 -12.549 1.00 74.81 84 PHE A O 1
ATOM 624 N N . VAL A 1 85 ? 16.706 -0.522 -11.541 1.00 79.31 85 VAL A N 1
ATOM 625 C CA . VAL A 1 85 ? 16.322 -1.686 -12.344 1.00 79.31 85 VAL A CA 1
ATOM 626 C C . VAL A 1 85 ? 16.157 -1.302 -13.814 1.00 79.31 85 VAL A C 1
ATOM 628 O O . VAL A 1 85 ? 16.583 -2.056 -14.682 1.00 79.31 85 VAL A O 1
ATOM 631 N N . ALA A 1 86 ? 15.586 -0.129 -14.105 1.00 75.25 86 ALA A N 1
ATOM 632 C CA . ALA A 1 86 ? 15.493 0.364 -15.476 1.00 75.25 86 ALA A CA 1
ATOM 633 C C . ALA A 1 86 ? 16.876 0.648 -16.098 1.00 75.25 86 ALA A C 1
ATOM 635 O O . ALA A 1 86 ? 17.061 0.429 -17.292 1.00 75.25 86 ALA A O 1
ATOM 636 N N . GLU A 1 87 ? 17.841 1.127 -15.310 1.00 70.62 87 GLU A N 1
ATOM 637 C CA . GLU A 1 87 ? 19.222 1.375 -15.751 1.00 70.62 87 GLU A CA 1
ATOM 638 C C . GLU A 1 87 ? 19.983 0.064 -16.027 1.00 70.62 87 GLU A C 1
ATOM 640 O O . GLU A 1 87 ? 20.609 -0.083 -17.083 1.00 70.62 87 GLU A O 1
ATOM 645 N N . ASP A 1 88 ? 19.864 -0.913 -15.124 1.00 72.56 88 ASP A N 1
ATOM 646 C CA . ASP A 1 88 ? 20.476 -2.240 -15.259 1.00 72.56 88 ASP A CA 1
ATOM 647 C C . ASP A 1 88 ? 19.900 -3.007 -16.467 1.00 72.56 88 ASP A C 1
ATOM 649 O O . ASP A 1 88 ? 20.659 -3.607 -17.228 1.00 72.56 88 ASP A O 1
ATOM 653 N N . ASP A 1 89 ? 18.580 -2.946 -16.695 1.00 73.81 89 ASP A N 1
ATOM 654 C CA . ASP A 1 89 ? 17.909 -3.626 -17.820 1.00 73.81 89 ASP A CA 1
ATOM 655 C C . ASP A 1 89 ? 18.376 -3.090 -19.183 1.00 73.81 89 ASP A C 1
ATOM 657 O O . ASP A 1 89 ? 18.599 -3.850 -20.128 1.00 73.81 89 ASP A O 1
ATOM 661 N N . VAL A 1 90 ? 18.586 -1.772 -19.288 1.00 70.94 90 VAL A N 1
ATOM 662 C CA . VAL A 1 90 ? 19.122 -1.161 -20.512 1.00 70.94 90 VAL A CA 1
ATOM 663 C C . VAL A 1 90 ? 20.574 -1.575 -20.730 1.00 70.94 90 VAL A C 1
ATOM 665 O O . VAL A 1 90 ? 20.924 -1.954 -21.847 1.00 70.94 90 VAL A O 1
ATOM 668 N N . THR A 1 91 ? 21.399 -1.536 -19.682 1.00 68.75 91 THR A N 1
ATOM 669 C CA . THR A 1 91 ? 22.828 -1.870 -19.768 1.00 68.75 91 THR A CA 1
ATOM 670 C C . THR A 1 91 ? 23.044 -3.335 -20.155 1.00 68.75 91 THR A C 1
ATOM 672 O O . THR A 1 91 ? 23.839 -3.611 -21.053 1.00 68.75 91 THR A O 1
ATOM 675 N N . GLY A 1 92 ? 22.279 -4.263 -19.566 1.00 64.25 92 GLY A N 1
ATOM 676 C CA . GLY A 1 92 ? 22.302 -5.681 -19.946 1.00 64.25 92 GLY A CA 1
ATOM 677 C C . GLY A 1 92 ? 21.922 -5.891 -21.414 1.00 64.25 92 GLY A C 1
ATOM 678 O O . GLY A 1 92 ? 22.670 -6.508 -22.165 1.00 64.25 92 GLY A O 1
ATOM 679 N N . SER A 1 93 ? 20.844 -5.241 -21.875 1.00 64.12 93 SER A N 1
ATOM 680 C CA . SER A 1 93 ? 20.390 -5.357 -23.271 1.00 64.12 93 SER A CA 1
ATOM 681 C C . SER A 1 93 ? 21.368 -4.808 -24.322 1.00 64.12 93 SER A C 1
ATOM 683 O O . SER A 1 93 ? 21.239 -5.132 -25.503 1.00 64.12 93 SER A O 1
ATOM 685 N N . LEU A 1 94 ? 22.296 -3.929 -23.927 1.00 62.09 94 LEU A N 1
ATOM 686 C CA . LEU A 1 94 ? 23.359 -3.420 -24.798 1.00 62.09 94 LEU A CA 1
ATOM 687 C C . LEU A 1 94 ? 24.532 -4.405 -24.861 1.00 62.09 94 LEU A C 1
ATOM 689 O O . LEU A 1 94 ? 25.023 -4.671 -25.954 1.00 62.09 94 LEU A O 1
ATOM 693 N N . SER A 1 95 ? 24.910 -4.989 -23.720 1.00 59.53 95 SER A N 1
ATOM 694 C CA . SER A 1 95 ? 25.967 -6.003 -23.632 1.00 59.53 95 SER A CA 1
ATOM 695 C C . SER A 1 95 ? 25.617 -7.274 -24.412 1.00 59.53 95 SER A C 1
ATOM 697 O O . SER A 1 95 ? 26.467 -7.799 -25.126 1.00 59.53 95 SER A O 1
ATOM 699 N N . ASP A 1 96 ? 24.368 -7.745 -24.328 1.00 59.31 96 ASP A N 1
ATOM 700 C CA . ASP A 1 96 ? 23.923 -8.944 -25.057 1.00 59.31 96 ASP A CA 1
ATOM 701 C C . ASP A 1 96 ? 23.966 -8.717 -26.577 1.00 59.31 96 ASP A C 1
ATOM 703 O O . ASP A 1 96 ? 24.391 -9.580 -27.340 1.00 59.31 96 ASP A O 1
ATOM 707 N N . LYS A 1 97 ? 23.608 -7.505 -27.028 1.00 58.66 97 LYS A N 1
ATOM 708 C CA . LYS A 1 97 ? 23.682 -7.126 -28.447 1.00 58.66 97 LYS A CA 1
ATOM 709 C C . LYS A 1 97 ? 25.112 -7.017 -28.958 1.00 58.66 97 LYS A C 1
ATOM 711 O O . LYS A 1 97 ? 25.364 -7.410 -30.090 1.00 58.66 97 LYS A O 1
ATOM 716 N N . GLU A 1 98 ? 26.036 -6.474 -28.166 1.00 56.34 98 GLU A N 1
ATOM 717 C CA . GLU A 1 98 ? 27.461 -6.452 -28.523 1.00 56.34 98 GLU A CA 1
ATOM 718 C C . GLU A 1 98 ? 28.026 -7.875 -28.617 1.00 56.34 98 GLU A C 1
ATOM 720 O O . GLU A 1 98 ? 28.784 -8.170 -29.542 1.00 56.34 98 GLU A O 1
ATOM 725 N N . HIS A 1 99 ? 27.592 -8.781 -27.735 1.00 52.56 99 HIS A N 1
ATOM 726 C CA . HIS A 1 99 ? 28.029 -10.173 -27.763 1.00 52.56 99 HIS A CA 1
ATOM 727 C C . HIS A 1 99 ? 27.463 -10.954 -28.963 1.00 52.56 99 HIS A C 1
ATOM 729 O O . HIS A 1 99 ? 28.203 -11.693 -29.615 1.00 52.56 99 HIS A O 1
ATOM 735 N N . ASP A 1 100 ? 26.195 -10.729 -29.325 1.00 54.94 100 ASP A N 1
ATOM 736 C CA . ASP A 1 100 ? 25.580 -11.287 -30.538 1.00 54.94 100 ASP A CA 1
ATOM 737 C C . ASP A 1 100 ? 26.261 -10.778 -31.820 1.00 54.94 100 ASP A C 1
ATOM 739 O O . ASP A 1 100 ? 26.461 -11.540 -32.774 1.00 54.94 100 ASP A O 1
ATOM 743 N N . ILE A 1 101 ? 26.655 -9.499 -31.850 1.00 58.16 101 ILE A N 1
ATOM 744 C CA . ILE A 1 101 ? 27.396 -8.906 -32.973 1.00 58.16 101 ILE A CA 1
ATOM 745 C C . ILE A 1 101 ? 28.801 -9.520 -33.066 1.00 58.16 101 ILE A C 1
ATOM 747 O O . ILE A 1 101 ? 29.184 -9.959 -34.149 1.00 58.16 101 ILE A O 1
ATOM 751 N N . GLU A 1 102 ? 29.532 -9.662 -31.954 1.00 51.28 102 GLU A N 1
ATOM 752 C CA . GLU A 1 102 ? 30.847 -10.325 -31.940 1.00 51.28 102 GLU A CA 1
ATOM 753 C C . GLU A 1 102 ? 30.778 -11.804 -32.361 1.00 51.28 102 GLU A C 1
ATOM 755 O O . GLU A 1 102 ? 31.669 -12.289 -33.065 1.00 51.28 102 GLU A O 1
ATOM 760 N N . MET A 1 103 ? 29.738 -12.546 -31.963 1.00 49.44 103 MET A N 1
ATOM 761 C CA . MET A 1 103 ? 29.553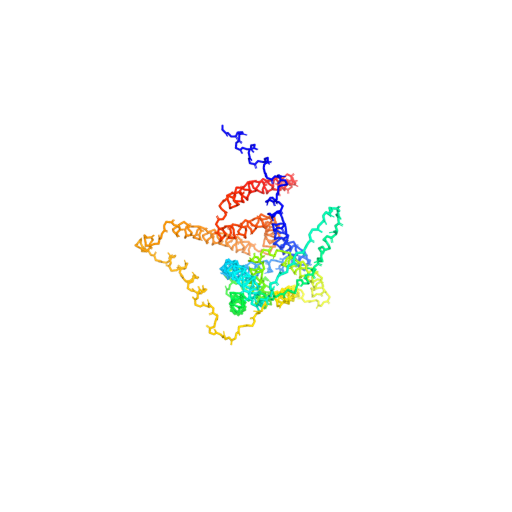 -13.939 -32.397 1.00 49.44 103 MET A CA 1
ATOM 762 C C . MET A 1 103 ? 29.192 -14.038 -33.886 1.00 49.44 103 MET A C 1
ATOM 764 O O . MET A 1 103 ? 29.645 -14.955 -34.581 1.00 49.44 103 MET A O 1
ATOM 768 N N . THR A 1 104 ? 28.425 -13.076 -34.404 1.00 49.94 104 THR A N 1
ATOM 769 C CA . THR A 1 104 ? 28.095 -12.984 -35.835 1.00 49.94 104 THR A CA 1
ATOM 770 C C . THR A 1 104 ? 29.331 -12.605 -36.666 1.00 49.94 104 THR A C 1
ATOM 772 O O . THR A 1 104 ? 29.573 -13.183 -37.725 1.00 49.94 104 THR A O 1
ATOM 775 N N . GLU A 1 105 ? 30.191 -11.717 -36.163 1.00 49.12 105 GLU A N 1
ATOM 776 C CA . GLU A 1 105 ? 31.449 -11.354 -36.828 1.00 49.12 105 GLU A CA 1
ATOM 777 C C . GLU A 1 105 ? 32.480 -12.494 -36.795 1.00 49.12 105 GLU A C 1
ATOM 779 O O . GLU A 1 105 ? 33.093 -12.797 -37.824 1.00 49.12 105 GLU A O 1
ATOM 784 N N . ARG A 1 106 ? 32.618 -13.210 -35.670 1.00 42.88 106 ARG A N 1
ATOM 785 C CA . ARG A 1 106 ? 33.518 -14.379 -35.552 1.00 42.88 106 ARG A CA 1
ATOM 786 C C . ARG A 1 106 ? 33.074 -15.586 -36.377 1.00 42.88 106 ARG A C 1
ATOM 788 O O . ARG A 1 106 ? 33.919 -16.362 -36.812 1.00 42.88 106 ARG A O 1
ATOM 795 N N . SER A 1 107 ? 31.776 -15.747 -36.623 1.00 42.03 107 SER A N 1
ATOM 796 C CA . SER A 1 107 ? 31.267 -16.790 -37.527 1.00 42.03 107 SER A CA 1
ATOM 797 C C . SER A 1 107 ? 31.423 -16.423 -39.008 1.00 42.03 107 SER A C 1
ATOM 799 O O . SER A 1 107 ? 31.527 -17.316 -39.847 1.00 42.03 107 SER A O 1
ATOM 801 N N . SER A 1 108 ? 31.527 -15.130 -39.335 1.00 38.88 108 SER A N 1
ATOM 802 C CA . SER A 1 108 ? 31.786 -14.646 -40.701 1.00 38.88 108 SER A CA 1
ATOM 803 C C . SER A 1 108 ? 33.271 -14.598 -41.102 1.00 38.88 108 SER A C 1
ATOM 805 O O . SER A 1 108 ? 33.575 -14.514 -42.287 1.00 38.88 108 SER A O 1
ATOM 807 N N . THR A 1 109 ? 34.201 -14.704 -40.147 1.00 36.59 109 THR A N 1
ATOM 808 C CA . THR A 1 109 ? 35.660 -14.593 -40.376 1.00 36.59 109 THR A CA 1
ATOM 809 C C . THR A 1 109 ? 36.412 -15.932 -40.336 1.00 36.59 109 THR A C 1
ATOM 811 O O . THR A 1 109 ? 37.639 -15.950 -40.342 1.00 36.59 109 THR A O 1
ATOM 814 N N . GLY A 1 110 ? 35.702 -17.067 -40.314 1.00 36.78 110 GLY A N 1
ATOM 815 C CA . GLY A 1 110 ? 36.288 -18.389 -40.051 1.00 36.78 110 GLY A CA 1
ATOM 816 C C . GLY A 1 110 ? 36.294 -19.407 -41.197 1.00 36.78 110 GLY A C 1
ATOM 817 O O . GLY A 1 110 ? 36.413 -20.589 -40.897 1.00 36.78 110 GLY A O 1
ATOM 818 N N . ASN A 1 111 ? 36.135 -19.011 -42.468 1.00 34.31 111 ASN A N 1
ATOM 819 C CA . ASN A 1 111 ? 36.001 -19.969 -43.584 1.00 34.31 111 ASN A CA 1
ATOM 820 C C . ASN A 1 111 ? 36.871 -19.686 -44.826 1.00 34.31 111 ASN A C 1
ATOM 822 O O . ASN A 1 111 ? 36.530 -20.134 -45.918 1.00 34.31 111 ASN A O 1
ATOM 826 N N . ASP A 1 112 ? 38.016 -19.022 -44.670 1.00 38.31 112 ASP A N 1
ATOM 827 C CA . ASP A 1 112 ? 39.035 -18.967 -45.722 1.00 38.31 112 ASP A CA 1
ATOM 828 C C . ASP A 1 112 ? 40.205 -19.875 -45.345 1.00 38.31 112 ASP A C 1
ATOM 830 O O . ASP A 1 112 ? 41.044 -19.495 -44.540 1.00 38.31 112 ASP A O 1
ATOM 834 N N . GLU A 1 113 ? 40.208 -21.098 -45.887 1.00 34.62 113 GLU A N 1
ATOM 835 C CA . GLU A 1 113 ? 41.403 -21.814 -46.367 1.00 34.62 113 GLU A CA 1
ATOM 836 C C . GLU A 1 113 ? 41.019 -23.233 -46.826 1.00 34.62 113 GLU A C 1
ATOM 838 O O . GLU A 1 113 ? 40.892 -24.162 -46.026 1.00 34.62 113 GLU A O 1
ATOM 843 N N . LYS A 1 114 ? 40.843 -23.398 -48.145 1.00 32.19 114 LYS A N 1
ATOM 844 C CA . LYS A 1 114 ? 41.439 -24.486 -48.944 1.00 32.19 114 LYS A CA 1
ATOM 845 C C . LYS A 1 114 ? 41.193 -24.259 -50.439 1.00 32.19 114 LYS A C 1
ATOM 847 O O . LYS A 1 114 ? 40.057 -24.204 -50.900 1.00 32.19 114 LYS A O 1
ATOM 852 N N . GLU A 1 115 ? 42.303 -24.113 -51.155 1.00 32.28 115 GLU A N 1
ATOM 853 C CA . GLU A 1 115 ? 42.433 -24.021 -52.610 1.00 32.28 115 GLU A CA 1
ATOM 854 C C . GLU A 1 115 ? 41.890 -25.261 -53.338 1.00 32.28 115 GLU A C 1
ATOM 856 O O . GLU A 1 115 ? 42.191 -26.381 -52.936 1.00 32.28 115 GLU A O 1
ATOM 861 N N . GLU A 1 116 ? 41.221 -25.058 -54.480 1.00 28.31 116 GLU A N 1
ATOM 862 C CA . GLU A 1 116 ? 41.604 -25.718 -55.742 1.00 28.31 116 GLU A CA 1
ATOM 863 C C . GLU A 1 116 ? 40.997 -25.000 -56.970 1.00 28.31 116 GLU A C 1
ATOM 865 O O . GLU A 1 116 ? 39.839 -24.579 -56.976 1.00 28.31 116 GLU A O 1
ATOM 870 N N . LEU A 1 117 ? 41.820 -24.815 -58.009 1.00 28.17 117 LEU A N 1
ATOM 871 C CA . LEU A 1 117 ? 41.556 -24.024 -59.217 1.00 28.17 117 LEU A CA 1
ATOM 872 C C . LEU A 1 117 ? 40.776 -24.795 -60.325 1.00 28.17 117 LEU A C 1
ATOM 874 O O . LEU A 1 117 ? 41.187 -25.874 -60.727 1.00 28.17 117 LEU A O 1
ATOM 878 N N . ILE A 1 118 ? 39.696 -24.172 -60.842 1.00 31.56 118 ILE A N 1
ATOM 879 C CA . ILE A 1 118 ? 39.161 -23.987 -62.240 1.00 31.56 118 ILE A CA 1
ATOM 880 C C . ILE A 1 118 ? 39.782 -24.900 -63.363 1.00 31.56 118 ILE A C 1
ATOM 882 O O . ILE A 1 118 ? 41.011 -24.952 -63.408 1.00 31.56 118 ILE A O 1
ATOM 886 N N . PRO A 1 119 ? 39.051 -25.456 -64.395 1.00 37.75 119 PRO A N 1
ATOM 887 C CA . PRO A 1 119 ? 38.232 -24.613 -65.283 1.00 37.75 119 PRO A CA 1
ATOM 888 C C . PRO A 1 119 ? 37.036 -25.106 -66.150 1.00 37.75 119 PRO A C 1
ATOM 890 O O . PRO A 1 119 ? 37.019 -26.203 -66.687 1.00 37.75 119 PRO A O 1
ATOM 893 N N . LYS A 1 120 ? 36.157 -24.109 -66.415 1.00 27.28 120 LYS A N 1
ATOM 894 C CA . LYS A 1 120 ? 35.374 -23.755 -67.639 1.00 27.28 120 LYS A CA 1
ATOM 895 C C . LYS A 1 120 ? 34.308 -24.719 -68.208 1.00 27.28 120 LYS A C 1
ATOM 897 O O . LYS A 1 120 ? 34.651 -25.796 -68.671 1.00 27.28 120 LYS A O 1
ATOM 902 N N . ALA A 1 121 ? 33.070 -24.219 -68.379 1.00 24.64 121 ALA A N 1
ATOM 903 C CA . ALA A 1 121 ? 32.430 -23.948 -69.691 1.00 24.64 121 ALA A CA 1
ATOM 904 C C . ALA A 1 121 ? 30.928 -23.557 -69.581 1.00 24.64 121 ALA A C 1
ATOM 906 O O . ALA A 1 121 ? 30.147 -24.218 -68.909 1.00 24.64 121 ALA A O 1
ATOM 907 N N . ASP A 1 122 ? 30.588 -22.458 -70.262 1.00 24.81 122 ASP A N 1
ATOM 908 C CA . ASP A 1 122 ? 29.340 -21.999 -70.903 1.00 24.81 122 ASP A CA 1
ATOM 909 C C . ASP A 1 122 ? 27.988 -22.715 -70.667 1.00 24.81 122 ASP A C 1
ATOM 911 O O . ASP A 1 122 ? 27.846 -23.902 -70.947 1.00 24.81 1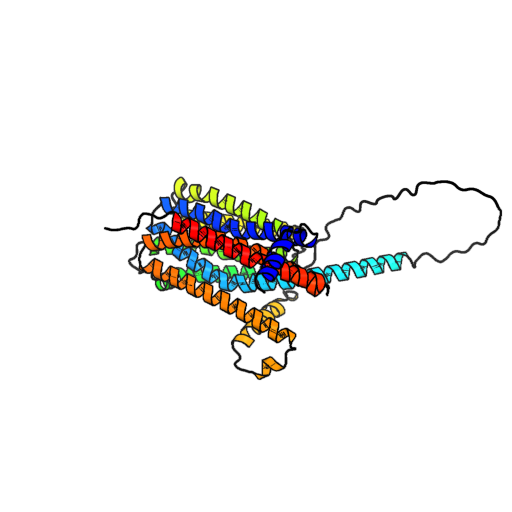22 ASP A O 1
ATOM 915 N N . THR A 1 123 ? 26.932 -21.920 -70.392 1.00 22.61 123 THR A N 1
ATOM 916 C CA . THR A 1 123 ? 25.664 -21.824 -71.182 1.00 22.61 123 THR A CA 1
ATOM 917 C C . THR A 1 123 ? 24.407 -21.525 -70.330 1.00 22.61 123 THR A C 1
ATOM 919 O O . THR A 1 123 ? 24.015 -22.310 -69.479 1.00 22.61 123 THR A O 1
ATOM 922 N N . TYR A 1 124 ? 23.759 -20.388 -70.635 1.00 23.97 124 TYR A N 1
ATOM 923 C CA . TYR A 1 124 ? 22.321 -20.031 -70.565 1.00 23.97 124 TYR A CA 1
ATOM 924 C C . TYR A 1 124 ? 21.336 -20.768 -69.619 1.00 23.97 124 TYR A C 1
ATOM 926 O O . TYR A 1 124 ? 21.041 -21.939 -69.845 1.00 23.97 124 TYR A O 1
ATOM 934 N N . LYS A 1 125 ? 20.628 -19.991 -68.765 1.00 23.33 125 LYS A N 1
ATOM 935 C CA . LYS A 1 125 ? 19.139 -19.849 -68.634 1.00 23.33 125 LYS A CA 1
ATOM 936 C C . LYS A 1 125 ? 18.705 -19.472 -67.198 1.00 23.33 125 LYS A C 1
ATOM 938 O O . LYS A 1 125 ? 18.991 -20.200 -66.259 1.00 23.33 125 LYS A O 1
ATOM 943 N N . SER A 1 126 ? 17.923 -18.396 -67.048 1.00 29.98 126 SER A N 1
ATOM 944 C CA . SER A 1 126 ? 16.880 -18.294 -65.996 1.00 29.98 126 SER A CA 1
ATOM 945 C C . SER A 1 126 ? 15.789 -19.347 -66.281 1.00 29.98 126 SER A C 1
ATOM 947 O O . SER A 1 126 ? 15.618 -19.640 -67.471 1.00 29.98 126 SER A O 1
ATOM 949 N N . PRO A 1 127 ? 15.008 -19.891 -65.314 1.00 34.00 127 PRO A N 1
ATOM 950 C CA . PRO A 1 127 ? 14.379 -19.163 -64.198 1.00 34.00 127 PRO A CA 1
ATOM 951 C C . PRO A 1 127 ? 14.229 -19.938 -62.859 1.00 34.00 127 PRO A C 1
ATOM 953 O O . PRO A 1 127 ? 14.481 -21.131 -62.777 1.00 34.00 127 PRO A O 1
ATOM 956 N N . GLU A 1 128 ? 13.773 -19.211 -61.831 1.00 31.23 128 GLU A N 1
ATOM 957 C CA . GLU A 1 128 ? 13.053 -19.678 -60.627 1.00 31.23 128 GLU A CA 1
ATOM 958 C C . GLU A 1 128 ? 13.628 -20.852 -59.813 1.00 31.23 128 GLU A C 1
ATOM 960 O O . GLU A 1 128 ? 13.534 -22.020 -60.183 1.00 31.23 128 GLU A O 1
ATOM 965 N N . THR A 1 129 ? 14.072 -20.576 -58.581 1.00 23.72 129 THR A N 1
ATOM 966 C CA . THR A 1 129 ? 13.978 -21.582 -57.510 1.00 23.72 129 THR A CA 1
ATOM 967 C C . THR A 1 129 ? 13.891 -20.939 -56.129 1.00 23.72 129 THR A C 1
ATOM 969 O O . THR A 1 129 ? 14.817 -20.290 -55.653 1.00 23.72 129 THR A O 1
ATOM 972 N N . ASN A 1 130 ? 12.720 -21.126 -55.520 1.00 26.97 130 ASN A N 1
ATOM 973 C CA . ASN A 1 130 ? 12.396 -21.099 -54.097 1.00 26.97 130 ASN A CA 1
ATOM 974 C C . ASN A 1 130 ? 13.601 -20.988 -53.146 1.00 26.97 130 ASN A C 1
ATOM 976 O O . ASN A 1 130 ? 14.201 -21.999 -52.779 1.00 26.97 130 ASN A O 1
ATOM 980 N N . SER A 1 131 ? 13.872 -19.785 -52.632 1.00 25.67 131 SER A N 1
ATOM 981 C CA . SER A 1 131 ? 14.547 -19.672 -51.343 1.00 25.67 131 SER A CA 1
ATOM 982 C C . SER A 1 131 ? 13.534 -20.039 -50.262 1.00 25.67 131 SER A C 1
ATOM 984 O O . SER A 1 131 ? 12.725 -19.236 -49.794 1.00 25.67 131 SER A O 1
ATOM 986 N N . SER A 1 132 ? 13.550 -21.313 -49.880 1.00 24.62 132 SER A N 1
ATOM 987 C CA . SER A 1 132 ? 13.005 -21.760 -48.609 1.00 24.62 132 SER A CA 1
ATOM 988 C C . SER A 1 132 ? 13.750 -21.017 -47.501 1.00 24.62 132 SER A C 1
ATOM 990 O O . SER A 1 132 ? 14.785 -21.474 -47.016 1.00 24.62 132 SER A O 1
ATOM 992 N N . TYR A 1 133 ? 13.234 -19.850 -47.111 1.00 25.62 133 TYR A N 1
ATOM 993 C CA . TYR A 1 133 ? 13.533 -19.252 -45.819 1.00 25.62 133 TYR A CA 1
ATOM 994 C C . TYR A 1 133 ? 13.026 -20.238 -44.770 1.00 25.62 133 TYR A C 1
ATOM 996 O O . TYR A 1 133 ? 11.859 -20.222 -44.372 1.00 25.62 133 TYR A O 1
ATOM 1004 N N . SER A 1 134 ? 13.913 -21.149 -44.376 1.00 23.05 134 SER A N 1
ATOM 1005 C CA . SER A 1 134 ? 13.751 -21.972 -43.195 1.00 23.05 134 SER A CA 1
ATOM 1006 C C . SER A 1 134 ? 13.725 -21.000 -42.026 1.00 23.05 134 SER A C 1
ATOM 1008 O O . SER A 1 134 ? 14.752 -20.532 -41.537 1.00 23.05 134 SER A O 1
ATOM 1010 N N . ARG A 1 135 ? 12.510 -20.589 -41.662 1.00 25.38 135 ARG A N 1
ATOM 1011 C CA . ARG A 1 135 ? 12.223 -19.823 -40.462 1.00 25.38 135 ARG A CA 1
ATOM 1012 C C . ARG A 1 135 ? 12.572 -20.755 -39.310 1.00 25.38 135 ARG A C 1
ATOM 1014 O O . ARG A 1 135 ? 11.714 -21.493 -38.834 1.00 25.38 135 ARG A O 1
ATOM 1021 N N . HIS A 1 136 ? 13.836 -20.747 -38.895 1.00 27.36 136 HIS A N 1
ATOM 1022 C CA . HIS A 1 136 ? 14.204 -21.192 -37.566 1.00 27.36 136 HIS A CA 1
ATOM 1023 C C . HIS A 1 136 ? 13.420 -20.299 -36.608 1.00 27.36 136 HIS A C 1
ATOM 1025 O O . HIS A 1 136 ? 13.812 -19.183 -36.282 1.00 27.36 136 HIS A O 1
ATOM 1031 N N . THR A 1 137 ? 12.242 -20.774 -36.212 1.00 28.22 137 THR A N 1
ATOM 1032 C CA . THR A 1 137 ? 11.582 -20.357 -34.988 1.00 28.22 137 THR A CA 1
ATOM 1033 C C . THR A 1 137 ? 12.520 -20.774 -33.869 1.00 28.22 137 THR A C 1
ATOM 1035 O O . THR A 1 137 ? 12.404 -21.875 -33.328 1.00 28.22 137 THR A O 1
ATOM 1038 N N . ALA A 1 138 ? 13.506 -19.923 -33.586 1.00 29.31 138 ALA A N 1
ATOM 1039 C CA . ALA A 1 138 ? 14.202 -19.947 -32.323 1.00 29.31 138 ALA A CA 1
ATOM 1040 C C . ALA A 1 138 ? 13.104 -19.860 -31.263 1.00 29.31 138 ALA A C 1
ATOM 1042 O O . ALA A 1 138 ? 12.379 -18.865 -31.168 1.00 29.31 138 ALA A O 1
ATOM 1043 N N . LYS A 1 139 ? 12.897 -20.963 -30.541 1.00 26.81 139 LYS A N 1
ATOM 1044 C CA . LYS A 1 139 ? 12.230 -20.899 -29.249 1.00 26.81 139 LYS A CA 1
ATOM 1045 C C . LYS A 1 139 ? 13.009 -19.845 -28.477 1.00 26.81 139 LYS A C 1
ATOM 1047 O O . LYS A 1 139 ? 14.194 -20.042 -28.240 1.00 26.81 139 LYS A O 1
ATOM 1052 N N . VAL A 1 140 ? 12.365 -18.723 -28.170 1.00 32.47 140 VAL A N 1
ATOM 1053 C CA . VAL A 1 140 ? 12.895 -17.744 -27.226 1.00 32.47 140 VAL A CA 1
ATOM 1054 C C . VAL A 1 140 ? 12.913 -18.464 -25.885 1.00 32.47 140 VAL A C 1
ATOM 1056 O O . VAL A 1 140 ? 11.910 -18.519 -25.175 1.00 32.47 140 VAL A O 1
ATOM 1059 N N . GLU A 1 141 ? 14.013 -19.153 -25.611 1.00 31.73 141 GLU A N 1
ATOM 1060 C CA . GLU A 1 141 ? 14.335 -19.604 -24.273 1.00 31.73 141 GLU A CA 1
ATOM 1061 C C . GLU A 1 141 ? 14.503 -18.311 -23.475 1.00 31.73 141 GLU A C 1
ATOM 1063 O O . GLU A 1 141 ? 15.309 -17.455 -23.829 1.00 31.73 141 GLU A O 1
ATOM 1068 N N . HIS A 1 142 ? 13.617 -18.081 -22.506 1.00 39.31 142 HIS A N 1
ATOM 1069 C CA . HIS A 1 142 ? 13.711 -16.917 -21.636 1.00 39.31 142 HIS A CA 1
ATOM 1070 C C . HIS A 1 142 ? 14.978 -17.081 -20.792 1.00 39.31 142 HIS A C 1
ATOM 1072 O O . HIS A 1 142 ? 14.925 -17.655 -19.703 1.00 39.31 142 HIS A O 1
ATOM 1078 N N . GLU A 1 143 ? 16.116 -16.607 -21.298 1.00 54.78 143 GLU A N 1
ATOM 1079 C CA . GLU A 1 143 ? 17.282 -16.370 -20.459 1.00 54.78 143 GLU A CA 1
ATOM 1080 C C . GLU A 1 143 ? 16.854 -15.429 -19.335 1.00 54.78 143 GLU A C 1
ATOM 1082 O O . GLU A 1 143 ? 16.230 -14.380 -19.547 1.00 54.78 143 GLU A O 1
ATOM 1087 N N . ARG A 1 144 ? 17.087 -15.877 -18.105 1.00 62.16 144 ARG A N 1
ATOM 1088 C CA . ARG A 1 144 ? 16.749 -15.111 -16.914 1.00 62.16 144 ARG A CA 1
ATOM 1089 C C . ARG A 1 144 ? 17.670 -13.906 -16.859 1.00 62.16 144 ARG A C 1
ATOM 1091 O O . ARG A 1 144 ? 18.879 -14.029 -17.020 1.00 62.16 144 ARG A O 1
ATOM 1098 N N . ARG A 1 145 ? 17.100 -12.731 -16.606 1.00 68.62 145 ARG A N 1
ATOM 1099 C CA . ARG A 1 145 ? 17.887 -11.497 -16.544 1.00 68.62 145 ARG A CA 1
ATOM 1100 C C . ARG A 1 145 ? 18.706 -11.482 -15.257 1.00 68.62 145 ARG A C 1
ATOM 1102 O O . ARG A 1 145 ? 18.161 -11.740 -14.181 1.00 68.62 145 ARG A O 1
ATOM 1109 N N . HIS A 1 146 ? 19.988 -11.142 -15.340 1.00 69.69 146 HIS A N 1
ATOM 1110 C CA . HIS A 1 146 ? 20.812 -10.921 -14.154 1.00 69.69 146 HIS A CA 1
ATOM 1111 C C . HIS A 1 146 ? 20.743 -9.449 -13.741 1.00 69.69 146 HIS A C 1
ATOM 1113 O O . HIS A 1 146 ? 21.326 -8.589 -14.395 1.00 69.69 146 HIS A O 1
ATOM 1119 N N . ILE A 1 147 ? 19.995 -9.146 -12.674 1.00 72.75 147 ILE A N 1
ATOM 1120 C CA . ILE A 1 147 ? 19.731 -7.761 -12.252 1.00 72.75 147 ILE A CA 1
ATOM 1121 C C . ILE A 1 147 ? 20.068 -7.606 -10.767 1.00 72.75 147 ILE A C 1
ATOM 1123 O O . ILE A 1 147 ? 19.211 -7.825 -9.904 1.00 72.75 147 ILE A O 1
ATOM 1127 N N . PRO A 1 148 ? 21.316 -7.227 -10.433 1.00 72.00 148 PRO A N 1
ATOM 1128 C CA . PRO A 1 148 ? 21.798 -7.189 -9.050 1.00 72.00 148 PRO A CA 1
ATOM 1129 C C . PRO A 1 148 ? 21.052 -6.157 -8.185 1.00 72.00 148 PRO A C 1
ATOM 1131 O O . PRO A 1 148 ? 20.900 -6.340 -6.967 1.00 72.00 148 PRO A O 1
ATOM 1134 N N . SER A 1 149 ? 20.527 -5.092 -8.802 1.00 75.00 149 SER A N 1
ATOM 1135 C CA . SER A 1 149 ? 19.694 -4.098 -8.116 1.00 75.00 149 SER A CA 1
ATOM 1136 C C . SER A 1 149 ? 18.374 -4.675 -7.598 1.00 75.00 149 SER A C 1
ATOM 1138 O O . SER A 1 149 ? 17.894 -4.240 -6.548 1.00 75.00 149 SER A O 1
ATOM 1140 N N . ALA A 1 150 ? 17.808 -5.689 -8.268 1.00 82.69 150 ALA A N 1
ATOM 1141 C CA . ALA A 1 150 ? 16.561 -6.325 -7.846 1.00 82.69 150 ALA A CA 1
ATOM 1142 C C . ALA A 1 150 ? 16.747 -7.049 -6.504 1.00 82.69 150 ALA A C 1
ATOM 1144 O O . ALA A 1 150 ? 16.012 -6.779 -5.555 1.00 82.69 150 ALA A O 1
ATOM 1145 N N . SER A 1 151 ? 17.778 -7.888 -6.370 1.00 83.19 151 SER A N 1
ATOM 1146 C CA . SER A 1 151 ? 18.058 -8.613 -5.120 1.00 83.19 151 SER A CA 1
ATOM 1147 C C . SER A 1 151 ? 18.343 -7.667 -3.950 1.00 83.19 151 SER A C 1
ATOM 1149 O O . SER A 1 151 ? 17.847 -7.878 -2.842 1.00 83.19 151 SER A O 1
ATOM 1151 N N . SER A 1 152 ? 19.071 -6.574 -4.204 1.00 81.31 152 SER A N 1
ATOM 1152 C CA . SER A 1 152 ? 19.337 -5.539 -3.196 1.00 81.31 152 SER A CA 1
ATOM 1153 C C . SER A 1 152 ? 18.046 -4.873 -2.706 1.00 81.31 152 SER A C 1
ATOM 1155 O O . SER A 1 152 ? 17.842 -4.731 -1.498 1.00 81.31 152 SER A O 1
ATOM 1157 N N . ALA A 1 153 ? 17.141 -4.521 -3.623 1.00 85.94 153 ALA A N 1
ATOM 1158 C CA . ALA A 1 153 ? 15.852 -3.921 -3.289 1.00 85.94 153 ALA A CA 1
ATOM 1159 C C . ALA A 1 153 ? 14.963 -4.851 -2.449 1.00 85.94 153 ALA A C 1
ATOM 1161 O O . ALA A 1 153 ? 14.319 -4.390 -1.506 1.00 85.94 153 ALA A O 1
ATOM 1162 N N . LEU A 1 154 ? 14.956 -6.158 -2.739 1.00 90.06 154 LEU A N 1
ATOM 1163 C CA . LEU A 1 154 ? 14.187 -7.142 -1.966 1.00 90.06 154 LEU A CA 1
ATOM 1164 C C . LEU A 1 154 ? 14.692 -7.267 -0.527 1.00 90.06 154 LEU A C 1
ATOM 1166 O O . LEU A 1 154 ? 13.890 -7.265 0.407 1.00 90.06 154 LEU A O 1
ATOM 1170 N N . VAL A 1 155 ? 16.014 -7.331 -0.339 1.00 88.94 155 VAL A N 1
ATOM 1171 C CA . VAL A 1 155 ? 16.626 -7.400 0.998 1.00 88.94 155 VAL A CA 1
ATOM 1172 C C . VAL A 1 155 ? 16.308 -6.138 1.799 1.00 88.94 155 VAL A C 1
ATOM 1174 O O . VAL A 1 155 ? 15.866 -6.233 2.945 1.00 88.94 155 VAL A O 1
ATOM 1177 N N . ILE A 1 156 ? 16.465 -4.957 1.193 1.00 86.69 156 ILE A N 1
ATOM 1178 C CA . ILE A 1 156 ? 16.134 -3.679 1.839 1.00 86.69 156 ILE A CA 1
ATOM 1179 C C . ILE A 1 156 ? 14.642 -3.623 2.188 1.00 86.69 156 ILE A C 1
ATOM 1181 O O . ILE A 1 156 ? 14.298 -3.291 3.321 1.00 86.69 156 ILE A O 1
ATOM 1185 N N . GLY A 1 157 ? 13.757 -3.992 1.257 1.00 90.38 157 GLY A N 1
ATOM 1186 C CA . GLY A 1 157 ? 12.311 -4.016 1.479 1.00 90.38 157 GLY A CA 1
ATOM 1187 C C . GLY A 1 157 ? 11.904 -4.934 2.634 1.00 90.38 157 GLY A C 1
ATOM 1188 O O . GLY A 1 157 ? 11.107 -4.536 3.484 1.00 90.38 157 GLY A O 1
ATOM 1189 N N . ALA A 1 158 ? 12.501 -6.125 2.725 1.00 91.94 158 ALA A N 1
ATOM 1190 C CA . ALA A 1 158 ? 12.253 -7.062 3.819 1.00 91.94 158 ALA A CA 1
ATOM 1191 C C . ALA A 1 158 ? 12.729 -6.520 5.179 1.00 91.94 158 ALA A C 1
ATOM 1193 O O . ALA A 1 158 ? 11.985 -6.587 6.160 1.00 91.94 158 ALA A O 1
ATOM 1194 N N . ILE A 1 159 ? 13.937 -5.943 5.241 1.00 92.06 159 ILE A N 1
ATOM 1195 C CA . ILE A 1 159 ? 14.492 -5.362 6.475 1.00 92.06 159 ILE A CA 1
ATOM 1196 C C . ILE A 1 159 ? 13.650 -4.169 6.932 1.00 92.06 159 ILE A C 1
ATOM 1198 O O . ILE A 1 159 ? 13.221 -4.135 8.086 1.00 92.06 159 ILE A O 1
ATOM 1202 N N . LEU A 1 160 ? 13.371 -3.215 6.038 1.00 91.06 160 LEU A N 1
ATOM 1203 C CA . LEU A 1 160 ? 12.539 -2.051 6.354 1.00 91.06 160 LEU A CA 1
ATOM 1204 C C . LEU A 1 160 ? 11.149 -2.479 6.823 1.00 91.06 160 LEU A C 1
ATOM 1206 O O . LEU A 1 160 ? 10.618 -1.906 7.771 1.00 91.06 160 LEU A O 1
ATOM 1210 N N . GLY A 1 161 ? 10.578 -3.515 6.206 1.00 95.50 161 GLY A N 1
ATOM 1211 C CA . GLY A 1 161 ? 9.251 -4.003 6.560 1.00 95.50 161 GLY A CA 1
ATOM 1212 C C . GLY A 1 161 ? 9.225 -4.677 7.927 1.00 95.50 161 GLY A C 1
ATOM 1213 O O . GLY A 1 161 ? 8.281 -4.476 8.691 1.00 95.50 161 GLY A O 1
ATOM 1214 N N . LEU A 1 162 ? 10.285 -5.409 8.282 1.00 96.50 162 LEU A N 1
ATOM 1215 C CA . LEU A 1 162 ? 10.444 -5.985 9.617 1.00 96.50 162 LEU A CA 1
ATOM 1216 C C . LEU A 1 162 ? 10.640 -4.898 10.681 1.00 96.50 162 LEU A C 1
ATOM 1218 O O . LEU A 1 162 ? 9.977 -4.928 11.717 1.00 96.50 162 LEU A O 1
ATOM 1222 N N . VAL A 1 163 ? 11.497 -3.909 10.413 1.00 96.06 163 VAL A N 1
ATOM 1223 C CA . VAL A 1 163 ? 11.711 -2.760 11.307 1.00 96.06 163 VAL A CA 1
ATOM 1224 C C . VAL A 1 163 ? 10.403 -1.997 11.520 1.00 96.06 163 VAL A C 1
ATOM 1226 O O . VAL A 1 163 ? 10.039 -1.716 12.662 1.00 96.06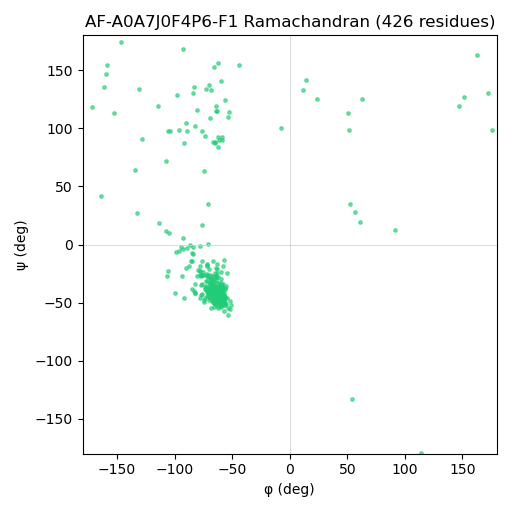 163 VAL A O 1
ATOM 1229 N N . GLN A 1 164 ? 9.655 -1.730 10.448 1.00 95.50 164 GLN A N 1
ATOM 1230 C CA . GLN A 1 164 ? 8.340 -1.099 10.517 1.00 95.50 164 GLN A CA 1
ATOM 1231 C C . GLN A 1 164 ? 7.351 -1.926 11.350 1.00 95.50 164 GLN A C 1
ATOM 1233 O O . GLN A 1 164 ? 6.632 -1.360 12.175 1.00 95.50 164 GLN A O 1
ATOM 1238 N N . ALA A 1 165 ? 7.297 -3.247 11.146 1.00 96.88 165 ALA A N 1
ATOM 1239 C CA . ALA A 1 165 ? 6.407 -4.127 11.897 1.00 96.88 165 ALA A CA 1
ATOM 1240 C C . ALA A 1 165 ? 6.686 -4.042 13.400 1.00 96.88 165 ALA A C 1
ATOM 1242 O O . ALA A 1 165 ? 5.771 -3.795 14.185 1.00 96.88 165 ALA A O 1
ATOM 1243 N N . LEU A 1 166 ? 7.956 -4.188 13.791 1.00 97.06 166 LEU A N 1
ATOM 1244 C CA . LEU A 1 166 ? 8.383 -4.113 15.187 1.00 97.06 166 LEU A CA 1
ATOM 1245 C C . LEU A 1 166 ? 8.083 -2.735 15.782 1.00 97.06 166 LEU A C 1
ATOM 1247 O O . LEU A 1 166 ? 7.478 -2.650 16.850 1.00 97.06 166 LEU A O 1
ATOM 1251 N N . PHE A 1 167 ? 8.428 -1.661 15.066 1.00 96.25 167 PHE A N 1
ATOM 1252 C CA . PHE A 1 167 ? 8.142 -0.294 15.494 1.00 96.25 167 PHE A CA 1
ATOM 1253 C C . PHE A 1 167 ? 6.649 -0.091 15.766 1.00 96.25 167 PHE A C 1
ATOM 1255 O O . PHE A 1 167 ? 6.283 0.342 16.854 1.00 96.25 167 PHE A O 1
ATOM 1262 N N . LEU A 1 168 ? 5.775 -0.467 14.829 1.00 96.19 168 LEU A N 1
ATOM 1263 C CA . LEU A 1 168 ? 4.328 -0.308 14.989 1.00 96.19 168 LEU A CA 1
ATOM 1264 C C . LEU A 1 168 ? 3.752 -1.178 16.113 1.00 96.19 168 LEU A C 1
ATOM 1266 O O . LEU A 1 168 ? 2.829 -0.734 16.789 1.00 96.19 168 LEU A O 1
ATOM 1270 N N . ILE A 1 169 ? 4.285 -2.381 16.349 1.00 96.06 169 ILE A N 1
ATOM 1271 C CA . ILE A 1 169 ? 3.825 -3.260 17.438 1.00 96.06 169 ILE A CA 1
ATOM 1272 C C . ILE A 1 169 ? 4.156 -2.650 18.801 1.00 96.06 169 ILE A C 1
ATOM 1274 O O . ILE A 1 169 ? 3.279 -2.555 19.663 1.00 96.06 169 ILE A O 1
ATOM 1278 N N . PHE A 1 170 ? 5.402 -2.211 18.997 1.00 95.38 170 PHE A N 1
ATOM 1279 C CA . PHE A 1 170 ? 5.850 -1.670 20.282 1.00 95.38 170 PHE A CA 1
ATOM 1280 C C . PHE A 1 170 ? 5.357 -0.238 20.523 1.00 95.38 170 PHE A C 1
ATOM 1282 O O . PHE A 1 170 ? 5.002 0.110 21.649 1.00 95.38 170 PHE A O 1
ATOM 1289 N N . ALA A 1 171 ? 5.264 0.578 19.472 1.00 94.50 171 ALA A N 1
ATOM 1290 C CA . ALA A 1 171 ? 4.814 1.965 19.548 1.00 94.50 171 ALA A CA 1
ATOM 1291 C C . ALA A 1 171 ? 3.300 2.142 19.315 1.00 94.50 171 ALA A C 1
ATOM 1293 O O . ALA A 1 171 ? 2.820 3.274 19.308 1.00 94.50 171 ALA A O 1
ATOM 1294 N N . ALA A 1 172 ? 2.516 1.062 19.183 1.00 93.81 172 ALA A N 1
ATOM 1295 C CA . ALA A 1 172 ? 1.076 1.146 18.914 1.00 93.81 172 ALA A CA 1
ATOM 1296 C C . ALA A 1 172 ? 0.345 2.079 19.892 1.00 93.81 172 ALA A C 1
ATOM 1298 O O . ALA A 1 172 ? -0.360 2.993 19.477 1.00 93.81 172 ALA A O 1
ATOM 1299 N N . LYS A 1 173 ? 0.530 1.872 21.203 1.00 91.69 173 LYS A N 1
ATOM 1300 C CA . LYS A 1 173 ? -0.147 2.667 22.238 1.00 91.69 173 LYS A CA 1
ATOM 1301 C C . LYS A 1 173 ? 0.232 4.160 22.196 1.00 91.69 173 LYS A C 1
ATOM 1303 O O . LYS A 1 173 ? -0.694 4.962 22.109 1.00 91.69 173 LYS A O 1
ATOM 1308 N N . PRO A 1 174 ? 1.521 4.559 22.246 1.00 93.88 174 PRO A N 1
ATOM 1309 C CA . PRO A 1 174 ? 1.876 5.979 22.218 1.00 93.88 174 PRO A CA 1
ATOM 1310 C C . PRO A 1 174 ? 1.473 6.675 20.910 1.00 93.88 174 PRO A C 1
ATOM 1312 O O . PRO A 1 174 ? 1.076 7.836 20.942 1.00 93.88 174 PRO A O 1
ATOM 1315 N N . ILE A 1 175 ? 1.508 5.982 19.766 1.00 93.44 175 ILE A N 1
ATOM 1316 C CA . ILE A 1 175 ? 1.091 6.582 18.489 1.00 93.44 175 ILE A CA 1
ATOM 1317 C C . ILE A 1 175 ? -0.432 6.787 18.442 1.00 93.44 175 ILE A C 1
ATOM 1319 O O . ILE A 1 175 ? -0.898 7.827 17.979 1.00 93.44 175 ILE A O 1
ATOM 1323 N N . LEU A 1 176 ? -1.219 5.829 18.944 1.00 94.00 176 LEU A N 1
ATOM 1324 C CA . LEU A 1 176 ? -2.679 5.971 19.031 1.00 94.00 176 LEU A CA 1
ATOM 1325 C C . LEU A 1 176 ? -3.087 7.129 19.956 1.00 94.00 176 LEU A C 1
ATOM 1327 O O . LEU A 1 176 ? -4.007 7.878 19.626 1.00 94.00 176 LEU A O 1
ATOM 1331 N N . ASP A 1 177 ? -2.372 7.310 21.068 1.00 92.06 177 ASP A N 1
ATOM 1332 C CA . ASP A 1 177 ? -2.580 8.433 21.991 1.00 92.06 177 ASP A CA 1
ATOM 1333 C C . ASP A 1 177 ? -2.255 9.780 21.318 1.00 92.06 177 ASP A C 1
ATOM 1335 O O . ASP A 1 177 ? -3.054 10.716 21.363 1.00 92.06 177 ASP A O 1
ATOM 1339 N N . TYR A 1 178 ? -1.150 9.850 20.563 1.00 90.12 178 TYR A N 1
ATOM 1340 C CA . TYR A 1 178 ? -0.802 11.024 19.750 1.00 90.12 178 TYR A CA 1
ATOM 1341 C C . TYR A 1 178 ? -1.884 11.373 18.711 1.00 90.12 178 TYR A C 1
ATOM 1343 O O . TYR A 1 178 ? -2.198 12.549 18.486 1.00 90.12 178 TYR A O 1
ATOM 1351 N N . MET A 1 179 ? -2.521 10.360 18.117 1.00 89.38 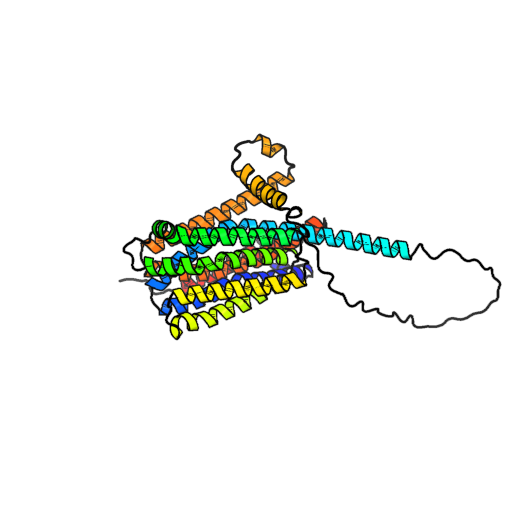179 MET A N 1
ATOM 1352 C CA . MET A 1 179 ? -3.660 10.540 17.210 1.00 89.38 179 MET A CA 1
ATOM 1353 C C . MET A 1 179 ? -4.955 10.982 17.903 1.00 89.38 179 MET A C 1
ATOM 1355 O O . MET A 1 179 ? -5.955 11.214 17.230 1.00 89.38 179 MET A O 1
ATOM 1359 N N . GLY A 1 180 ? -4.943 11.168 19.224 1.00 87.25 180 GLY A N 1
ATOM 1360 C CA . GLY A 1 180 ? -6.068 11.699 19.987 1.00 87.25 180 GLY A CA 1
ATOM 1361 C C . GLY A 1 180 ? -7.025 10.639 20.524 1.00 87.25 180 GLY A C 1
ATOM 1362 O O . GLY A 1 180 ? -8.104 10.998 20.998 1.00 87.25 180 GLY A O 1
ATOM 1363 N N . ILE A 1 181 ? -6.651 9.355 20.485 1.00 90.62 181 ILE A N 1
ATOM 1364 C CA . ILE A 1 181 ? -7.416 8.295 21.147 1.00 90.62 181 ILE A CA 1
ATOM 1365 C C . ILE A 1 181 ? -7.021 8.257 22.623 1.00 90.62 181 ILE A C 1
ATOM 1367 O O . ILE A 1 181 ? -5.990 7.699 22.991 1.00 90.62 181 ILE A O 1
ATOM 1371 N N . LYS A 1 182 ? -7.881 8.818 23.475 1.00 86.38 182 LYS A N 1
ATOM 1372 C CA . LYS A 1 182 ? -7.693 8.810 24.929 1.00 86.38 182 LYS A CA 1
ATOM 1373 C C . LYS A 1 182 ? -7.696 7.390 25.508 1.00 86.38 182 LYS A C 1
ATOM 1375 O O . LYS A 1 182 ? -8.310 6.475 24.957 1.00 86.38 182 LYS A O 1
ATOM 1380 N N . SER A 1 183 ? -7.059 7.225 26.670 1.00 84.25 183 SER A N 1
ATOM 1381 C CA . SER A 1 183 ? -6.926 5.926 27.354 1.00 84.25 183 SER A CA 1
ATOM 1382 C C . SER A 1 183 ? -8.255 5.294 27.803 1.00 84.25 183 SER A C 1
ATOM 1384 O O . SER A 1 183 ? -8.329 4.078 27.954 1.00 84.25 183 SER A O 1
ATOM 1386 N N . ASP A 1 184 ? -9.292 6.105 28.003 1.00 86.56 184 ASP A N 1
ATOM 1387 C CA . ASP A 1 184 ? -10.656 5.717 28.382 1.00 86.56 184 ASP A CA 1
ATOM 1388 C C . ASP A 1 184 ? -11.590 5.512 27.174 1.00 86.56 184 ASP A C 1
ATOM 1390 O O . ASP A 1 184 ? -12.737 5.096 27.334 1.00 86.56 184 ASP A O 1
ATOM 1394 N N . SER A 1 185 ? -11.112 5.783 25.954 1.00 89.25 185 SER A N 1
ATOM 1395 C CA . SER A 1 185 ? -11.925 5.680 24.745 1.00 89.25 185 SER A CA 1
ATOM 1396 C C . SER A 1 185 ? -12.252 4.222 24.398 1.00 89.25 185 SER A C 1
ATOM 1398 O O . SER A 1 185 ? -11.346 3.377 24.362 1.00 89.25 185 SER A O 1
ATOM 1400 N N . PRO A 1 186 ? -13.505 3.913 24.007 1.00 90.38 186 PRO A N 1
ATOM 1401 C CA . PRO A 1 186 ? -13.873 2.579 23.534 1.00 90.38 186 PRO A CA 1
ATOM 1402 C C . PRO A 1 186 ? -13.135 2.184 22.239 1.00 90.38 186 PRO A C 1
ATOM 1404 O O . PRO A 1 186 ? -13.036 1.000 21.925 1.00 90.38 186 PRO A O 1
ATOM 1407 N N . MET A 1 187 ? -12.555 3.150 21.514 1.00 92.62 187 MET A N 1
ATOM 1408 C CA . MET A 1 187 ? -11.791 2.911 20.283 1.00 92.62 187 MET A CA 1
ATOM 1409 C C . MET A 1 187 ? -10.395 2.325 20.530 1.00 92.62 187 MET A C 1
ATOM 1411 O O . MET A 1 187 ? -9.839 1.685 19.638 1.00 92.62 187 MET A O 1
ATOM 1415 N N . LEU A 1 188 ? -9.805 2.524 21.715 1.00 94.00 188 LEU A N 1
ATOM 1416 C CA . LEU A 1 188 ? -8.396 2.196 21.957 1.00 94.00 188 LEU A CA 1
ATOM 1417 C C . LEU A 1 188 ? -8.102 0.701 21.811 1.00 94.00 188 LEU A C 1
ATOM 1419 O O . LEU A 1 188 ? -7.123 0.312 21.172 1.00 94.00 188 LEU A O 1
ATOM 1423 N N . ASN A 1 189 ? -8.945 -0.143 22.408 1.00 93.75 189 ASN A N 1
ATOM 1424 C CA . ASN A 1 189 ? -8.742 -1.590 22.408 1.00 93.75 189 ASN A CA 1
ATOM 1425 C C . ASN A 1 189 ? -8.857 -2.194 20.994 1.00 93.75 189 ASN A C 1
ATOM 1427 O O . ASN A 1 189 ? -7.927 -2.904 20.595 1.00 93.75 189 ASN A O 1
ATOM 1431 N N . PRO A 1 190 ? -9.920 -1.912 20.211 1.00 95.19 190 PRO A N 1
ATOM 1432 C CA . PRO A 1 190 ? -9.997 -2.343 18.817 1.00 95.19 190 PRO A CA 1
ATOM 1433 C C . PRO A 1 190 ? -8.867 -1.770 17.954 1.00 95.19 190 PRO A C 1
ATOM 1435 O O . PRO A 1 190 ? -8.256 -2.521 17.194 1.00 95.19 190 PRO A O 1
ATOM 1438 N N . ALA A 1 191 ? -8.524 -0.485 18.115 1.00 95.94 191 ALA A N 1
ATOM 1439 C CA . ALA A 1 191 ? -7.507 0.172 17.294 1.00 95.94 191 ALA A CA 1
ATOM 1440 C C . ALA A 1 191 ? -6.131 -0.458 17.515 1.00 95.94 191 ALA A C 1
ATOM 1442 O O . ALA A 1 191 ? -5.448 -0.820 16.556 1.00 95.94 191 ALA A O 1
ATOM 1443 N N . ARG A 1 192 ? -5.756 -0.675 18.782 1.00 96.06 192 ARG A N 1
ATOM 1444 C CA . ARG A 1 192 ? -4.499 -1.334 19.146 1.00 96.06 192 ARG A CA 1
ATOM 1445 C C . ARG A 1 192 ? -4.436 -2.753 18.598 1.00 96.06 192 ARG A C 1
ATOM 1447 O O . ARG A 1 192 ? -3.444 -3.080 17.959 1.00 96.06 192 ARG A O 1
ATOM 1454 N N . LYS A 1 193 ? -5.475 -3.574 18.812 1.00 95.44 193 LYS A N 1
ATOM 1455 C CA . LYS A 1 193 ? -5.520 -4.956 18.297 1.00 95.44 193 LYS A CA 1
ATOM 1456 C C . LYS A 1 193 ? -5.366 -4.987 16.779 1.00 95.44 193 LYS A C 1
ATOM 1458 O O . LYS A 1 193 ? -4.548 -5.752 16.271 1.00 95.44 193 LYS A O 1
ATOM 1463 N N . TYR A 1 194 ? -6.115 -4.140 16.074 1.00 96.31 194 TYR A N 1
ATOM 1464 C CA . TYR A 1 194 ? -6.029 -4.036 14.622 1.00 96.31 194 TYR A CA 1
ATOM 1465 C C . TYR A 1 194 ? -4.629 -3.625 14.175 1.00 96.31 194 TYR A C 1
ATOM 1467 O O . TYR A 1 194 ? -4.035 -4.312 13.355 1.00 96.31 194 TYR A O 1
ATOM 1475 N N . LEU A 1 195 ? -4.075 -2.550 14.746 1.00 97.06 195 LEU A N 1
ATOM 1476 C CA . LEU A 1 195 ? -2.770 -2.015 14.358 1.00 97.06 195 LEU A CA 1
ATOM 1477 C C . LEU A 1 195 ? -1.654 -3.044 14.565 1.00 97.06 195 LEU A C 1
ATOM 1479 O O . LEU A 1 195 ? -0.835 -3.227 13.670 1.00 97.06 195 LEU A O 1
ATOM 1483 N N . THR A 1 196 ? -1.657 -3.749 15.702 1.00 97.00 196 THR A N 1
ATOM 1484 C CA . THR A 1 196 ? -0.650 -4.778 16.012 1.00 97.00 196 THR A CA 1
ATOM 1485 C C . THR A 1 196 ? -0.749 -6.014 15.127 1.00 97.00 196 THR A C 1
ATOM 1487 O O . THR A 1 196 ? 0.261 -6.656 14.865 1.00 97.00 196 THR A O 1
ATOM 1490 N N . LEU A 1 197 ? -1.955 -6.384 14.685 1.00 96.94 197 LEU A N 1
ATOM 1491 C CA . LEU A 1 197 ? -2.126 -7.505 13.760 1.00 96.94 197 LEU A CA 1
ATOM 1492 C C . LEU A 1 197 ? -1.772 -7.070 12.338 1.00 96.94 197 LEU A C 1
ATOM 1494 O O . LEU A 1 197 ? -0.997 -7.737 11.663 1.00 96.94 197 LEU A O 1
ATOM 1498 N N . ARG A 1 198 ? -2.265 -5.907 11.907 1.00 95.75 198 ARG A N 1
ATOM 1499 C CA . ARG A 1 198 ? -2.022 -5.343 10.576 1.00 95.75 198 ARG A CA 1
ATOM 1500 C C . ARG A 1 198 ? -0.539 -5.075 10.316 1.00 95.75 198 ARG A C 1
ATOM 1502 O O . ARG A 1 198 ? -0.098 -5.223 9.172 1.00 95.75 198 ARG A O 1
ATOM 1509 N N . SER A 1 199 ? 0.225 -4.710 11.348 1.00 96.69 199 SER A N 1
ATOM 1510 C CA . SER A 1 199 ? 1.672 -4.483 11.261 1.00 96.69 199 SER A CA 1
ATOM 1511 C C . SER A 1 199 ? 2.467 -5.743 10.926 1.00 96.69 199 SER A C 1
ATOM 1513 O O . SER A 1 199 ? 3.518 -5.623 10.303 1.00 96.69 199 SER A O 1
ATOM 1515 N N . LEU A 1 200 ? 1.952 -6.942 11.226 1.00 97.38 200 LEU A N 1
ATOM 1516 C CA . LEU A 1 200 ? 2.564 -8.206 10.792 1.00 97.38 200 LEU A CA 1
ATOM 1517 C C . LEU A 1 200 ? 2.588 -8.346 9.265 1.00 97.38 200 LEU A C 1
ATOM 1519 O O . LEU A 1 200 ? 3.407 -9.083 8.733 1.00 97.38 200 LEU A O 1
ATOM 1523 N N . GLY A 1 201 ? 1.729 -7.613 8.552 1.00 96.06 201 GLY A N 1
ATOM 1524 C CA . GLY A 1 201 ? 1.741 -7.539 7.092 1.00 96.06 201 GLY A CA 1
ATOM 1525 C C . GLY A 1 201 ? 2.736 -6.523 6.522 1.00 96.06 201 GLY A C 1
ATOM 1526 O O . GLY A 1 201 ? 2.926 -6.503 5.310 1.00 96.06 201 GLY A O 1
ATOM 1527 N N . ALA A 1 202 ? 3.378 -5.676 7.339 1.00 96.12 202 ALA A N 1
ATOM 1528 C CA . ALA A 1 202 ? 4.336 -4.674 6.850 1.00 96.12 202 ALA A CA 1
ATOM 1529 C C . ALA A 1 202 ? 5.517 -5.269 6.051 1.00 96.12 202 ALA A C 1
ATOM 1531 O O . ALA A 1 202 ? 5.841 -4.703 5.003 1.00 96.12 202 ALA A O 1
ATOM 1532 N N . PRO A 1 203 ? 6.121 -6.413 6.448 1.00 96.75 203 PRO A N 1
ATOM 1533 C CA . PRO A 1 203 ? 7.166 -7.064 5.660 1.00 96.75 203 PRO A CA 1
ATOM 1534 C C . PRO A 1 203 ? 6.683 -7.454 4.265 1.00 96.75 203 PRO A C 1
ATOM 1536 O O . PRO A 1 203 ? 7.366 -7.184 3.282 1.00 96.75 203 PRO A O 1
ATOM 1539 N N . ALA A 1 204 ? 5.483 -8.031 4.166 1.00 96.50 204 ALA A N 1
ATOM 1540 C CA . ALA A 1 204 ? 4.895 -8.414 2.889 1.00 96.50 204 ALA A CA 1
ATOM 1541 C C . ALA A 1 204 ? 4.583 -7.193 2.013 1.00 96.50 204 ALA A C 1
ATOM 1543 O O . ALA A 1 204 ? 4.909 -7.202 0.828 1.00 96.50 204 ALA A O 1
ATOM 1544 N N . VAL A 1 205 ? 4.029 -6.125 2.599 1.00 95.12 205 VAL A N 1
ATOM 1545 C CA . VAL A 1 205 ? 3.716 -4.876 1.889 1.00 95.12 205 VAL A CA 1
ATOM 1546 C C . VAL A 1 205 ? 4.980 -4.265 1.282 1.00 95.12 205 VAL A C 1
ATOM 1548 O O . VAL A 1 205 ? 5.020 -4.046 0.073 1.00 95.12 205 VAL A O 1
ATOM 1551 N N . LEU A 1 206 ? 6.036 -4.034 2.069 1.00 94.62 206 LEU A N 1
ATOM 1552 C CA . LEU A 1 206 ? 7.253 -3.407 1.537 1.00 94.62 206 LEU A CA 1
ATOM 1553 C C . LEU A 1 206 ? 8.009 -4.313 0.562 1.00 94.62 206 LEU A C 1
ATOM 1555 O O . LEU A 1 206 ? 8.509 -3.824 -0.451 1.00 94.62 206 LEU A O 1
ATOM 1559 N N . LEU A 1 207 ? 8.039 -5.626 0.808 1.00 94.50 207 LEU A N 1
ATOM 1560 C CA . LEU A 1 207 ? 8.620 -6.583 -0.133 1.00 94.50 207 LEU A CA 1
ATOM 1561 C C . LEU A 1 207 ? 7.858 -6.588 -1.468 1.00 94.50 207 LEU A C 1
ATOM 1563 O O . LEU A 1 207 ? 8.474 -6.515 -2.531 1.00 94.50 207 LEU A O 1
ATOM 1567 N N . SER A 1 208 ? 6.522 -6.613 -1.424 1.00 94.12 208 SER A N 1
ATOM 1568 C CA . SER A 1 208 ? 5.682 -6.559 -2.624 1.00 94.12 208 SER A CA 1
ATOM 1569 C C . SER A 1 208 ? 5.878 -5.257 -3.398 1.00 94.12 208 SER A C 1
ATOM 1571 O O . SER A 1 208 ? 5.989 -5.290 -4.618 1.00 94.12 208 SER A O 1
ATOM 1573 N N . LEU A 1 209 ? 6.011 -4.116 -2.718 1.00 92.00 209 LEU A N 1
ATOM 1574 C CA . LEU A 1 209 ? 6.259 -2.826 -3.360 1.00 92.00 209 LEU A CA 1
ATOM 1575 C C . LEU A 1 209 ? 7.655 -2.740 -3.983 1.00 92.00 209 LEU A C 1
ATOM 1577 O O . LEU A 1 209 ? 7.788 -2.180 -5.072 1.00 92.00 209 LEU A O 1
ATOM 1581 N N . ALA A 1 210 ? 8.674 -3.340 -3.359 1.00 91.25 210 ALA A N 1
ATOM 1582 C CA . ALA A 1 210 ? 9.991 -3.491 -3.976 1.00 91.25 210 ALA A CA 1
ATOM 1583 C C . ALA A 1 210 ? 9.889 -4.298 -5.281 1.00 91.25 210 ALA A C 1
ATOM 1585 O O . ALA A 1 210 ? 10.330 -3.822 -6.324 1.00 91.25 210 ALA A O 1
ATOM 1586 N N . MET A 1 211 ? 9.220 -5.459 -5.259 1.00 92.44 211 MET A N 1
ATOM 1587 C CA . MET A 1 211 ? 8.984 -6.275 -6.463 1.00 92.44 211 MET A CA 1
ATOM 1588 C C . MET A 1 211 ? 8.206 -5.520 -7.538 1.00 92.44 211 MET A C 1
ATOM 1590 O O . MET A 1 211 ? 8.555 -5.582 -8.713 1.00 92.44 211 MET A O 1
ATOM 1594 N N . GLN A 1 212 ? 7.180 -4.763 -7.156 1.00 91.06 212 GLN A N 1
ATOM 1595 C CA . GLN A 1 212 ? 6.450 -3.913 -8.092 1.00 91.06 212 GLN A CA 1
ATOM 1596 C C . GLN A 1 212 ? 7.354 -2.843 -8.713 1.00 91.06 212 GLN A C 1
ATOM 1598 O O . GLN A 1 212 ? 7.230 -2.580 -9.903 1.00 91.06 212 GLN A O 1
ATOM 1603 N N . GLY A 1 213 ? 8.272 -2.248 -7.945 1.00 87.44 213 GLY A N 1
ATOM 1604 C CA . GLY A 1 213 ? 9.295 -1.341 -8.472 1.00 87.44 213 GLY A CA 1
ATOM 1605 C C . GLY A 1 213 ? 10.197 -2.020 -9.507 1.00 87.44 213 GLY A C 1
ATOM 1606 O O . GLY A 1 213 ? 10.466 -1.440 -10.556 1.00 87.44 213 GLY A O 1
ATOM 1607 N N . VAL A 1 214 ? 10.586 -3.276 -9.262 1.00 88.44 214 VAL A N 1
ATOM 1608 C CA . VAL A 1 214 ? 11.364 -4.090 -10.212 1.00 88.44 214 VAL A CA 1
ATOM 1609 C C . VAL A 1 214 ? 10.575 -4.325 -11.509 1.00 88.44 214 VAL A C 1
ATOM 1611 O O . VAL A 1 214 ? 11.049 -3.974 -12.587 1.00 88.44 214 VAL A O 1
ATOM 1614 N N . PHE A 1 215 ? 9.336 -4.821 -11.422 1.00 88.44 215 PHE A N 1
ATOM 1615 C CA . PHE A 1 215 ? 8.484 -5.046 -12.600 1.00 88.44 215 PHE A CA 1
ATOM 1616 C C . PHE A 1 215 ? 8.195 -3.755 -13.383 1.00 88.44 215 PHE A C 1
ATOM 1618 O O . PHE A 1 215 ? 8.228 -3.755 -14.615 1.00 88.44 215 PHE A O 1
ATOM 1625 N N . ARG A 1 216 ? 7.981 -2.627 -12.689 1.00 82.50 216 ARG A N 1
ATOM 1626 C CA . ARG A 1 216 ? 7.839 -1.304 -13.322 1.00 82.50 216 ARG A CA 1
ATOM 1627 C C . ARG A 1 216 ? 9.115 -0.886 -14.054 1.00 82.50 216 ARG A C 1
ATOM 1629 O O . ARG A 1 216 ? 9.006 -0.308 -15.133 1.00 82.50 216 ARG A O 1
ATOM 1636 N N . GLY A 1 217 ? 10.292 -1.217 -13.518 1.00 76.69 217 GLY A N 1
ATOM 1637 C CA . GLY A 1 217 ? 11.581 -1.036 -14.193 1.00 76.69 217 GLY A CA 1
ATOM 1638 C C . GLY A 1 217 ? 11.658 -1.793 -15.524 1.00 76.69 217 GLY A C 1
ATOM 1639 O O . GLY A 1 217 ? 12.113 -1.233 -16.516 1.00 76.69 217 GLY A O 1
ATOM 1640 N N . PHE A 1 218 ? 11.089 -3.004 -15.589 1.00 80.69 218 PHE A N 1
ATOM 1641 C CA . PHE A 1 218 ? 10.949 -3.791 -16.831 1.00 80.69 218 PHE A CA 1
ATOM 1642 C C . PHE A 1 218 ? 9.815 -3.328 -17.749 1.00 80.69 218 PHE A C 1
ATOM 1644 O O . PHE A 1 218 ? 9.602 -3.919 -18.808 1.00 80.69 218 PHE A O 1
ATOM 1651 N N . LYS A 1 219 ? 9.057 -2.301 -17.345 1.00 79.31 219 LYS A N 1
ATOM 1652 C CA . LYS A 1 219 ? 7.807 -1.866 -17.986 1.00 79.31 219 LYS A CA 1
ATOM 1653 C C . LYS A 1 219 ? 6.700 -2.933 -17.990 1.00 79.31 219 LYS A C 1
ATOM 1655 O O . LYS A 1 219 ? 5.739 -2.812 -18.750 1.00 79.31 219 LYS A O 1
ATOM 1660 N N . ASP A 1 220 ? 6.783 -3.944 -17.125 1.00 84.81 220 ASP A N 1
ATOM 1661 C CA . ASP A 1 220 ? 5.700 -4.903 -16.898 1.00 84.81 220 ASP A CA 1
ATOM 1662 C C . ASP A 1 220 ? 4.770 -4.388 -15.792 1.00 84.81 220 ASP A C 1
ATOM 1664 O O . ASP A 1 220 ? 5.018 -4.542 -14.598 1.00 84.81 220 ASP A O 1
ATOM 1668 N N . THR A 1 221 ? 3.663 -3.767 -16.191 1.00 85.88 221 THR A N 1
ATOM 1669 C CA . THR A 1 221 ? 2.620 -3.318 -15.255 1.00 85.88 221 THR A CA 1
ATOM 1670 C C . THR A 1 221 ? 1.463 -4.306 -15.122 1.00 85.88 221 THR A C 1
ATOM 1672 O O . THR A 1 221 ? 0.593 -4.122 -14.270 1.00 85.88 221 THR A O 1
ATOM 1675 N N . LYS A 1 222 ? 1.448 -5.381 -15.919 1.00 89.56 222 LYS A N 1
ATOM 1676 C CA . LYS A 1 222 ? 0.376 -6.386 -15.907 1.00 89.56 222 LYS A CA 1
ATOM 1677 C C . LYS A 1 222 ? 0.581 -7.394 -14.787 1.00 89.56 222 LYS A C 1
ATOM 1679 O O . LYS A 1 222 ? -0.381 -7.757 -14.117 1.00 89.56 222 LYS A O 1
ATOM 1684 N N . THR A 1 223 ? 1.819 -7.831 -14.567 1.00 90.75 223 THR A N 1
ATOM 1685 C CA . THR A 1 223 ? 2.137 -8.788 -13.501 1.00 90.75 223 THR A CA 1
ATOM 1686 C C . THR A 1 223 ? 1.760 -8.249 -12.111 1.00 90.75 223 THR A C 1
ATOM 1688 O O . THR A 1 223 ? 1.020 -8.942 -11.407 1.00 90.75 223 THR A O 1
ATOM 1691 N N . PRO A 1 224 ? 2.143 -7.006 -11.737 1.00 91.19 224 PRO A N 1
ATOM 1692 C CA . PRO A 1 224 ? 1.634 -6.335 -10.540 1.00 91.19 224 PRO A CA 1
ATOM 1693 C C . PRO A 1 224 ? 0.110 -6.297 -10.437 1.00 91.19 224 PRO A C 1
ATOM 1695 O O . PRO A 1 224 ? -0.433 -6.686 -9.409 1.00 91.19 224 PRO A O 1
ATOM 1698 N N . LEU A 1 225 ? -0.578 -5.897 -11.513 1.00 92.56 225 LEU A N 1
ATOM 1699 C CA . LEU A 1 225 ? -2.038 -5.814 -11.540 1.00 92.56 225 LEU A CA 1
ATOM 1700 C C . LEU A 1 225 ? -2.697 -7.149 -11.184 1.00 92.56 225 LEU A C 1
ATOM 1702 O O . LEU A 1 225 ? -3.562 -7.191 -10.315 1.00 92.56 225 LEU A O 1
ATOM 1706 N N . TYR A 1 226 ? -2.308 -8.238 -11.852 1.00 93.88 226 TYR A N 1
ATOM 1707 C CA . TYR A 1 226 ? -2.928 -9.540 -11.605 1.00 93.88 226 TYR A CA 1
ATOM 1708 C C . TYR A 1 226 ? -2.678 -10.037 -10.182 1.00 93.88 226 TYR A C 1
ATOM 1710 O O . TYR A 1 226 ? -3.584 -10.606 -9.576 1.00 93.88 226 TYR A O 1
ATOM 1718 N N . ALA A 1 227 ? -1.477 -9.816 -9.642 1.00 94.50 227 ALA A N 1
ATOM 1719 C CA . ALA A 1 227 ? -1.169 -10.188 -8.266 1.00 94.50 227 ALA A CA 1
ATOM 1720 C C . ALA A 1 227 ? -2.047 -9.418 -7.269 1.00 94.50 227 ALA A C 1
ATOM 1722 O O . ALA A 1 227 ? -2.646 -10.044 -6.396 1.00 94.50 227 ALA A O 1
ATOM 1723 N N . THR A 1 228 ? -2.175 -8.098 -7.445 1.00 93.19 228 THR A N 1
ATOM 1724 C CA . THR A 1 228 ? -3.038 -7.245 -6.616 1.00 93.19 228 THR A CA 1
ATOM 1725 C C . THR A 1 228 ? -4.498 -7.680 -6.694 1.00 93.19 228 THR A C 1
ATOM 1727 O O . THR A 1 228 ? -5.098 -7.942 -5.661 1.00 93.19 228 THR A O 1
ATOM 1730 N N . LEU A 1 229 ? -5.049 -7.886 -7.896 1.00 94.69 229 LEU A N 1
ATOM 1731 C CA . LEU A 1 229 ? -6.446 -8.310 -8.056 1.00 94.69 229 LEU A CA 1
ATOM 1732 C C . LEU A 1 229 ? -6.749 -9.647 -7.366 1.00 94.69 229 LEU A C 1
ATOM 1734 O O . LEU A 1 229 ? -7.811 -9.806 -6.769 1.00 94.69 229 LEU A O 1
ATOM 1738 N N . VAL A 1 230 ? -5.832 -10.616 -7.446 1.00 95.88 230 VAL A N 1
ATOM 1739 C CA . VAL A 1 230 ? -5.986 -11.910 -6.760 1.00 95.88 230 VAL A CA 1
ATOM 1740 C C . VAL A 1 230 ? -5.903 -11.738 -5.243 1.00 95.88 230 VAL A C 1
ATOM 1742 O O . VAL A 1 230 ? -6.690 -12.347 -4.519 1.00 95.88 230 VAL A O 1
ATOM 1745 N N . GLY A 1 231 ? -4.975 -10.909 -4.764 1.00 95.56 231 GLY A N 1
ATOM 1746 C CA . GLY A 1 231 ? -4.841 -10.581 -3.348 1.00 95.56 231 GLY A CA 1
ATOM 1747 C C . GLY A 1 231 ? -6.074 -9.895 -2.777 1.00 95.56 231 GLY A C 1
ATOM 1748 O O . GLY A 1 231 ? -6.614 -10.351 -1.775 1.00 95.56 231 GLY A O 1
ATOM 1749 N N . ASP A 1 232 ? -6.561 -8.856 -3.445 1.00 94.12 232 ASP A N 1
ATOM 1750 C CA . ASP A 1 232 ? -7.748 -8.103 -3.040 1.00 94.12 232 ASP A CA 1
ATOM 1751 C C . ASP A 1 232 ? -9.006 -8.971 -3.070 1.00 94.12 232 ASP A C 1
ATOM 1753 O O . ASP A 1 232 ? -9.815 -8.935 -2.144 1.00 94.12 232 ASP A O 1
ATOM 1757 N N . ALA A 1 233 ? -9.157 -9.821 -4.090 1.00 95.38 233 ALA A N 1
ATOM 1758 C CA . ALA A 1 233 ? -10.247 -10.789 -4.133 1.00 95.38 233 ALA A CA 1
ATOM 1759 C C . ALA A 1 233 ? -10.174 -11.769 -2.952 1.00 95.38 233 ALA A C 1
ATOM 1761 O O . ALA A 1 233 ? -11.194 -12.054 -2.323 1.00 95.38 233 ALA A O 1
ATOM 1762 N N . ALA A 1 234 ? -8.975 -12.259 -2.616 1.00 95.81 234 ALA A N 1
ATOM 1763 C CA . ALA A 1 234 ? -8.782 -13.085 -1.431 1.00 95.81 234 ALA A CA 1
ATOM 1764 C C . ALA A 1 234 ? -9.142 -12.315 -0.152 1.00 95.81 234 ALA A C 1
ATOM 1766 O O . ALA A 1 234 ? -9.826 -12.875 0.701 1.00 95.81 234 ALA A O 1
ATOM 1767 N N . ASN A 1 235 ? -8.775 -11.036 -0.038 1.00 95.25 235 ASN A N 1
ATOM 1768 C CA . ASN A 1 235 ? -9.111 -10.209 1.120 1.00 95.25 235 ASN A CA 1
ATOM 1769 C C . ASN A 1 235 ? -10.624 -10.074 1.294 1.00 95.25 235 ASN A C 1
ATOM 1771 O O . ASN A 1 235 ? -11.129 -10.389 2.369 1.00 95.25 235 ASN A O 1
ATOM 1775 N N . ILE A 1 236 ? -11.335 -9.711 0.223 1.00 94.81 236 ILE A N 1
ATOM 1776 C CA . ILE A 1 236 ? -12.795 -9.539 0.207 1.00 94.81 236 ILE A CA 1
ATOM 1777 C C . ILE A 1 236 ? -13.519 -10.839 0.587 1.00 94.81 236 ILE A C 1
ATOM 1779 O O . ILE A 1 236 ? -14.570 -10.801 1.223 1.00 94.81 236 ILE A O 1
ATOM 1783 N N . ILE A 1 237 ? -12.975 -12.000 0.205 1.00 95.62 237 ILE A N 1
ATOM 1784 C CA . ILE A 1 237 ? -13.543 -13.312 0.552 1.00 95.62 237 ILE A CA 1
ATOM 1785 C C . ILE A 1 237 ? -13.232 -13.683 2.008 1.00 95.62 237 ILE A C 1
ATOM 1787 O O . ILE A 1 237 ? -14.097 -14.200 2.718 1.00 95.62 237 ILE A O 1
ATOM 1791 N N . LEU A 1 238 ? -12.000 -13.447 2.460 1.00 95.50 238 LEU A N 1
ATOM 1792 C CA . LEU A 1 238 ? -11.542 -13.818 3.799 1.00 95.50 238 LEU A CA 1
ATOM 1793 C C . LEU A 1 238 ? -12.154 -12.932 4.892 1.00 95.50 238 LEU A C 1
ATOM 1795 O O . LEU A 1 238 ? -12.394 -13.425 5.996 1.00 95.50 238 LEU A O 1
ATOM 1799 N N . ASP A 1 239 ? -12.449 -11.669 4.593 1.00 94.25 239 ASP A N 1
ATOM 1800 C CA . ASP A 1 239 ? -13.041 -10.711 5.528 1.00 94.25 239 ASP A CA 1
ATOM 1801 C C . ASP A 1 239 ? -14.332 -11.230 6.187 1.00 94.25 239 ASP A C 1
ATOM 1803 O O . ASP A 1 239 ? -14.333 -11.429 7.405 1.00 94.25 239 ASP A O 1
ATOM 1807 N N . PRO A 1 240 ? -15.421 -11.551 5.460 1.00 93.62 240 PRO A N 1
ATOM 1808 C CA . PRO A 1 240 ? -16.650 -12.040 6.083 1.00 93.62 240 PRO A CA 1
ATOM 1809 C C . PRO A 1 240 ? -16.465 -13.391 6.795 1.00 93.62 240 PRO A C 1
ATOM 1811 O O . PRO A 1 240 ? -17.142 -13.667 7.792 1.00 93.62 240 PRO A O 1
ATOM 1814 N N . ILE A 1 241 ? -15.522 -14.224 6.340 1.00 96.00 241 ILE A N 1
ATOM 1815 C CA . ILE A 1 241 ? -15.189 -15.497 6.990 1.00 96.00 241 ILE A CA 1
ATOM 1816 C C . ILE A 1 241 ? -14.590 -15.232 8.378 1.00 96.00 241 ILE A C 1
ATOM 1818 O O . ILE A 1 241 ? -15.100 -15.733 9.384 1.00 96.00 241 ILE A O 1
ATOM 1822 N N . PHE A 1 242 ? -13.550 -14.406 8.478 1.00 96.19 242 PHE A N 1
ATOM 1823 C CA . PHE A 1 242 ? -12.907 -14.131 9.763 1.00 96.19 242 PHE A CA 1
ATOM 1824 C C . PHE A 1 242 ? -13.734 -13.217 10.670 1.00 96.19 242 PHE A C 1
ATOM 1826 O O . PHE A 1 242 ? -13.796 -13.446 11.883 1.00 96.19 242 PHE A O 1
ATOM 1833 N N . ILE A 1 243 ? -14.400 -12.211 10.104 1.00 93.31 243 ILE A N 1
ATOM 1834 C CA . ILE A 1 243 ? -15.206 -11.252 10.862 1.00 93.31 243 ILE A CA 1
ATOM 1835 C C . ILE A 1 243 ? -16.444 -11.941 11.448 1.00 93.31 243 ILE A C 1
ATOM 1837 O O . ILE A 1 243 ? -16.636 -11.893 12.666 1.00 93.31 243 ILE A O 1
ATOM 1841 N N . PHE A 1 244 ? -17.259 -12.602 10.616 1.00 92.31 244 PHE A N 1
ATOM 1842 C CA . PHE A 1 244 ? -18.578 -13.105 11.023 1.00 92.31 244 PHE A CA 1
ATOM 1843 C C . PHE A 1 244 ? -18.592 -14.599 11.354 1.00 92.31 244 PHE A C 1
ATOM 1845 O O . PHE A 1 244 ? -19.196 -14.988 12.354 1.00 92.31 244 PHE A O 1
ATOM 1852 N N . THR A 1 245 ? -17.913 -15.443 10.566 1.00 92.44 245 THR A N 1
ATOM 1853 C CA . THR A 1 245 ? -17.956 -16.908 10.771 1.00 92.44 245 THR A CA 1
ATOM 1854 C C . THR A 1 245 ? -17.121 -17.318 11.980 1.00 92.44 245 THR A C 1
ATOM 1856 O O . THR A 1 245 ? -17.619 -17.99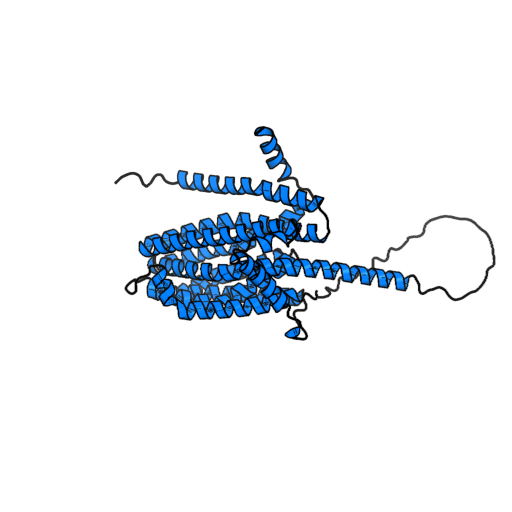1 12.881 1.00 92.44 245 THR A O 1
ATOM 1859 N N . PHE A 1 246 ? -15.875 -16.843 12.057 1.00 93.12 246 PHE A N 1
ATOM 1860 C CA . PHE A 1 246 ? -15.000 -17.080 13.212 1.00 93.12 246 PHE A CA 1
ATOM 1861 C C . PHE A 1 246 ? -15.212 -16.088 14.365 1.00 93.12 246 PHE A C 1
ATOM 1863 O O . PHE A 1 246 ? -14.582 -16.226 15.413 1.00 93.12 246 PHE A O 1
ATOM 1870 N N . ARG A 1 247 ? -16.105 -15.102 14.194 1.00 91.00 247 ARG A N 1
ATOM 1871 C CA . ARG A 1 247 ? -16.446 -14.076 15.198 1.00 91.00 247 ARG A CA 1
ATOM 1872 C C . ARG A 1 247 ? -15.226 -13.337 15.762 1.00 91.00 247 ARG A C 1
ATOM 1874 O O . ARG A 1 247 ? -15.201 -12.968 16.935 1.00 91.00 247 ARG A O 1
ATOM 1881 N N . MET A 1 248 ? -14.210 -13.105 14.931 1.00 91.25 248 MET A N 1
ATOM 1882 C CA . MET A 1 248 ? -12.983 -12.410 15.343 1.00 91.25 248 MET A CA 1
ATOM 1883 C C . MET A 1 248 ? -13.118 -10.881 15.272 1.00 91.25 248 MET A C 1
ATOM 1885 O O . MET A 1 248 ? -12.218 -10.161 15.714 1.00 91.25 248 MET A O 1
ATOM 1889 N N . GLY A 1 249 ? -14.227 -10.376 14.716 1.00 92.06 249 GLY A N 1
ATOM 1890 C CA . GLY A 1 249 ? -14.501 -8.948 14.570 1.00 92.06 249 GLY A CA 1
ATOM 1891 C C . GLY A 1 249 ? -13.369 -8.224 13.839 1.00 92.06 249 GLY A C 1
ATOM 1892 O O . GLY A 1 249 ? -12.839 -8.714 12.844 1.00 92.06 249 GLY A O 1
ATOM 1893 N N . VAL A 1 250 ? -12.942 -7.086 14.384 1.00 92.56 250 VAL A N 1
ATOM 1894 C CA . VAL A 1 250 ? -11.859 -6.251 13.833 1.00 92.56 250 VAL A CA 1
ATOM 1895 C C . VAL A 1 250 ? -10.531 -7.007 13.683 1.00 92.56 250 VAL A C 1
ATOM 1897 O O . VAL A 1 250 ? -9.781 -6.773 12.738 1.00 92.56 250 VAL A O 1
ATOM 1900 N N . SER A 1 251 ? -10.225 -7.945 14.584 1.00 94.81 251 SER A N 1
ATOM 1901 C CA . SER A 1 251 ? -9.017 -8.769 14.461 1.00 94.81 251 SER A CA 1
ATOM 1902 C C . SER A 1 251 ? -9.071 -9.694 13.244 1.00 94.81 251 SER A C 1
ATOM 1904 O O . SER A 1 251 ? -8.030 -9.966 12.652 1.00 94.81 251 SER A O 1
ATOM 1906 N N . GLY A 1 252 ? -10.270 -10.136 12.853 1.00 94.19 252 GLY A N 1
ATOM 1907 C CA . GLY A 1 252 ? -10.482 -10.937 11.652 1.00 94.19 252 GLY A CA 1
ATOM 1908 C C . GLY A 1 252 ? -10.127 -10.180 10.375 1.00 94.19 252 GLY A C 1
ATOM 1909 O O . GLY A 1 252 ? -9.351 -10.693 9.574 1.00 94.19 252 GLY A O 1
ATOM 1910 N N . ALA A 1 253 ? -10.593 -8.933 10.251 1.00 94.00 253 ALA A N 1
ATOM 1911 C CA . ALA A 1 253 ? -10.256 -8.052 9.128 1.00 94.00 253 ALA A CA 1
ATOM 1912 C C . ALA A 1 253 ? -8.736 -7.824 9.007 1.00 94.00 253 ALA A C 1
ATOM 1914 O O . ALA A 1 253 ? -8.154 -7.919 7.929 1.00 94.00 253 ALA A O 1
ATOM 1915 N N . ALA A 1 254 ? -8.046 -7.598 10.134 1.00 95.94 254 ALA A N 1
ATOM 1916 C CA . ALA A 1 254 ? -6.592 -7.435 10.119 1.00 95.94 254 ALA A CA 1
ATOM 1917 C C . ALA A 1 254 ? -5.870 -8.689 9.596 1.00 95.94 254 ALA A C 1
ATOM 1919 O O . ALA A 1 254 ? -4.930 -8.575 8.813 1.00 95.94 254 ALA A O 1
ATOM 1920 N N . ILE A 1 255 ? -6.299 -9.881 10.023 1.00 96.50 255 ILE A N 1
ATOM 1921 C CA . ILE A 1 255 ? -5.691 -11.157 9.616 1.00 96.50 255 ILE A CA 1
ATOM 1922 C C . ILE A 1 255 ? -5.958 -11.449 8.140 1.00 96.50 255 ILE A C 1
ATOM 1924 O O . ILE A 1 255 ? -5.023 -11.812 7.426 1.00 96.50 255 ILE A O 1
ATOM 1928 N N . ALA A 1 256 ? -7.194 -11.255 7.675 1.00 96.00 256 ALA A N 1
ATOM 1929 C CA . ALA A 1 256 ? -7.566 -11.402 6.270 1.00 96.00 256 ALA A CA 1
ATOM 1930 C C . ALA A 1 256 ? -6.677 -10.537 5.367 1.00 96.00 256 ALA A C 1
ATOM 1932 O O . ALA A 1 256 ? -6.096 -11.028 4.393 1.00 96.00 256 ALA A O 1
ATOM 1933 N N . HIS A 1 257 ? -6.469 -9.282 5.762 1.00 94.69 257 HIS A N 1
ATOM 1934 C CA . HIS A 1 257 ? -5.610 -8.371 5.026 1.00 94.69 257 HIS A CA 1
ATOM 1935 C C . HIS A 1 257 ? -4.132 -8.800 5.069 1.00 94.69 257 HIS A C 1
ATOM 1937 O O . HIS A 1 257 ? -3.446 -8.759 4.051 1.00 94.69 257 HIS A O 1
ATOM 1943 N N . VAL A 1 258 ? -3.617 -9.261 6.216 1.00 96.88 258 VAL A N 1
ATOM 1944 C CA . VAL A 1 258 ? -2.235 -9.774 6.322 1.00 96.88 258 VAL A CA 1
ATOM 1945 C C . VAL A 1 258 ? -2.022 -10.987 5.413 1.00 96.88 258 VAL A C 1
ATOM 1947 O O . VAL A 1 258 ? -1.045 -11.012 4.666 1.00 96.88 258 VAL A O 1
ATOM 1950 N N . ILE A 1 259 ? -2.935 -11.963 5.430 1.00 97.31 259 ILE A N 1
ATOM 1951 C CA . ILE A 1 259 ? -2.869 -13.154 4.567 1.00 97.31 259 ILE A CA 1
ATOM 1952 C C . ILE A 1 259 ? -2.842 -12.743 3.092 1.00 97.31 259 ILE A C 1
ATOM 1954 O O . ILE A 1 259 ? -2.002 -13.224 2.331 1.00 97.31 259 ILE A O 1
ATOM 1958 N N . SER A 1 260 ? -3.711 -11.812 2.708 1.00 96.25 260 SER A N 1
ATOM 1959 C CA . SER A 1 260 ? -3.818 -11.319 1.333 1.00 96.25 260 SER A CA 1
ATOM 1960 C C . SER A 1 260 ? -2.546 -10.603 0.878 1.00 96.25 260 SER A C 1
ATOM 1962 O O . SER A 1 260 ? -2.054 -10.854 -0.218 1.00 96.25 260 SER A O 1
ATOM 1964 N N . GLN A 1 261 ? -1.924 -9.803 1.747 1.00 95.88 261 GLN A N 1
ATOM 1965 C CA . GLN A 1 261 ? -0.643 -9.150 1.451 1.00 95.88 261 GLN A CA 1
ATOM 1966 C C . GLN A 1 261 ? 0.503 -10.155 1.260 1.00 95.88 261 GLN A C 1
ATOM 1968 O O . GLN A 1 261 ? 1.327 -10.005 0.354 1.00 95.88 261 GLN A O 1
ATOM 1973 N N . TYR A 1 262 ? 0.551 -11.217 2.069 1.00 97.62 262 TYR A N 1
ATOM 1974 C CA . TYR A 1 262 ? 1.515 -12.302 1.861 1.00 97.62 262 TYR A CA 1
ATOM 1975 C C . TYR A 1 262 ? 1.243 -13.084 0.572 1.00 97.62 262 TYR A C 1
ATOM 1977 O O . TYR A 1 262 ? 2.197 -13.468 -0.102 1.00 97.62 262 TYR A O 1
ATOM 1985 N N . LEU A 1 263 ? -0.024 -13.268 0.191 1.00 97.25 263 LEU A N 1
ATOM 1986 C CA . LEU A 1 263 ? -0.398 -13.887 -1.081 1.00 97.25 263 LEU A CA 1
ATOM 1987 C C . LEU A 1 263 ? 0.088 -13.054 -2.277 1.00 97.25 263 LEU A C 1
ATOM 1989 O O . LEU A 1 263 ? 0.733 -13.607 -3.167 1.00 97.25 263 LEU A O 1
ATOM 1993 N N . ILE A 1 264 ? -0.144 -11.735 -2.272 1.00 95.62 264 ILE A N 1
ATOM 1994 C CA . ILE A 1 264 ? 0.365 -10.814 -3.309 1.00 95.62 264 ILE A CA 1
ATOM 1995 C C . ILE A 1 264 ? 1.887 -10.931 -3.405 1.00 95.62 264 ILE A C 1
ATOM 1997 O O . ILE A 1 264 ? 2.435 -11.141 -4.489 1.00 95.62 264 ILE A O 1
ATOM 2001 N N . SER A 1 265 ? 2.570 -10.836 -2.262 1.00 96.12 265 SER A N 1
ATOM 2002 C CA . SER A 1 265 ? 4.027 -10.929 -2.188 1.00 96.12 265 SER A CA 1
ATOM 2003 C C . SER A 1 265 ? 4.544 -12.260 -2.748 1.00 96.12 265 SER A C 1
ATOM 2005 O O . SER A 1 265 ? 5.467 -12.270 -3.559 1.00 96.12 265 SER A O 1
ATOM 2007 N N . LEU A 1 266 ? 3.904 -13.383 -2.413 1.00 95.69 266 LEU A N 1
ATOM 2008 C CA . LEU A 1 266 ? 4.286 -14.703 -2.913 1.00 95.69 266 LEU A CA 1
ATOM 2009 C C . LEU A 1 266 ? 4.092 -14.837 -4.430 1.00 95.69 266 LEU A C 1
ATOM 2011 O O . LEU A 1 266 ? 4.977 -15.356 -5.111 1.00 95.69 266 LEU A O 1
ATOM 2015 N N . ILE A 1 267 ? 2.966 -14.355 -4.969 1.00 95.19 267 ILE A N 1
ATOM 2016 C CA . ILE A 1 267 ? 2.686 -14.384 -6.414 1.00 95.19 267 ILE A CA 1
ATOM 2017 C C . ILE A 1 267 ? 3.739 -13.573 -7.172 1.00 95.19 267 ILE A C 1
ATOM 2019 O O . ILE A 1 267 ? 4.284 -14.047 -8.172 1.00 95.19 267 ILE A O 1
ATOM 2023 N N . LEU A 1 268 ? 4.046 -12.367 -6.690 1.00 93.31 268 LEU A N 1
ATOM 2024 C CA . LEU A 1 268 ? 5.058 -11.505 -7.295 1.00 93.31 268 LEU A CA 1
ATOM 2025 C C . LEU A 1 268 ? 6.451 -12.119 -7.209 1.00 93.31 268 LEU A C 1
ATOM 2027 O O . LEU A 1 268 ? 7.169 -12.103 -8.205 1.00 93.31 268 LEU A O 1
ATOM 2031 N N . LEU A 1 269 ? 6.814 -12.703 -6.066 1.00 92.50 269 LEU A N 1
ATOM 2032 C CA . LEU A 1 269 ? 8.122 -13.324 -5.879 1.00 92.50 269 LEU A CA 1
ATOM 2033 C C . LEU A 1 269 ? 8.293 -14.524 -6.805 1.00 92.50 269 LEU A C 1
ATOM 2035 O O . LEU A 1 269 ? 9.318 -14.648 -7.468 1.00 92.50 269 LEU A O 1
ATOM 2039 N N . TRP A 1 270 ? 7.267 -15.369 -6.908 1.00 91.75 270 TRP A N 1
ATOM 2040 C CA . TRP A 1 270 ? 7.272 -16.517 -7.809 1.00 91.75 270 TRP A CA 1
ATOM 2041 C C . TRP A 1 270 ? 7.412 -16.097 -9.275 1.00 91.75 270 TRP A C 1
ATOM 2043 O O . TRP A 1 270 ? 8.216 -16.665 -10.014 1.00 91.75 270 TRP A O 1
ATOM 2053 N N . ARG A 1 271 ? 6.675 -15.060 -9.695 1.00 90.25 271 ARG A N 1
ATOM 2054 C CA . ARG A 1 271 ? 6.801 -14.497 -11.048 1.00 90.25 271 ARG A CA 1
ATOM 2055 C C . ARG A 1 271 ? 8.176 -13.887 -11.287 1.00 90.25 271 ARG A C 1
ATOM 2057 O O . ARG A 1 271 ? 8.735 -14.081 -12.362 1.00 90.25 271 ARG A O 1
ATOM 2064 N N . LEU A 1 272 ? 8.726 -13.198 -10.291 1.00 87.56 272 LEU A N 1
ATOM 2065 C CA . LEU A 1 272 ? 10.024 -12.547 -10.393 1.00 87.56 272 LEU A CA 1
ATOM 2066 C C . LEU A 1 272 ? 11.156 -13.573 -10.499 1.00 87.56 272 LEU A C 1
ATOM 2068 O O . LEU A 1 272 ? 12.007 -13.433 -11.367 1.00 87.56 272 LEU A O 1
ATOM 2072 N N . MET A 1 273 ? 11.112 -14.648 -9.707 1.00 85.38 273 MET A N 1
ATOM 2073 C CA . MET A 1 273 ? 12.050 -15.779 -9.800 1.00 85.38 273 MET A CA 1
ATOM 2074 C C . MET A 1 273 ? 12.027 -16.479 -11.167 1.00 85.38 273 MET A C 1
ATOM 2076 O O . MET A 1 273 ? 12.995 -17.135 -11.540 1.00 85.38 273 MET A O 1
ATOM 2080 N N . GLY A 1 274 ? 10.922 -16.371 -11.910 1.00 79.12 274 GLY A N 1
ATOM 2081 C CA . GLY A 1 274 ? 10.826 -16.874 -13.279 1.00 79.12 274 GLY A CA 1
ATOM 2082 C C . GLY A 1 274 ? 11.455 -15.956 -14.334 1.00 79.12 274 GLY A C 1
ATOM 2083 O O . GLY A 1 274 ? 11.779 -16.440 -15.414 1.00 79.12 274 GLY A O 1
ATOM 2084 N N . GLN A 1 275 ? 11.618 -14.659 -14.046 1.00 75.88 275 GLN A N 1
ATOM 2085 C CA . GLN A 1 275 ? 12.133 -13.651 -14.988 1.00 75.88 275 GLN A CA 1
ATOM 2086 C C . GLN A 1 275 ? 13.569 -13.198 -14.674 1.00 75.88 275 GLN A C 1
ATOM 2088 O O . GLN A 1 275 ? 14.286 -12.767 -15.577 1.00 75.88 275 GLN A O 1
ATOM 2093 N N . VAL A 1 276 ? 13.983 -13.281 -13.407 1.00 72.38 276 VAL A N 1
ATOM 2094 C CA . VAL A 1 276 ? 15.250 -12.748 -12.893 1.00 72.38 276 VAL A CA 1
ATOM 2095 C C . VAL A 1 276 ? 15.955 -13.815 -12.068 1.00 72.38 276 VAL A C 1
ATOM 2097 O O . VAL A 1 276 ? 15.348 -14.427 -11.183 1.00 72.38 276 VAL A O 1
ATOM 2100 N N . ASP A 1 277 ? 17.254 -13.996 -12.299 1.00 65.25 277 ASP A N 1
ATOM 2101 C CA . ASP A 1 277 ? 18.083 -14.797 -11.403 1.00 65.25 277 ASP A CA 1
ATOM 2102 C C . ASP A 1 277 ? 18.400 -13.988 -10.146 1.00 65.25 277 ASP A C 1
ATOM 2104 O O . ASP A 1 277 ? 19.290 -13.141 -10.110 1.00 65.25 277 ASP A O 1
ATOM 2108 N N . LEU A 1 278 ? 17.617 -14.245 -9.097 1.00 63.06 278 LEU A N 1
ATOM 2109 C CA . LEU A 1 278 ? 17.716 -13.531 -7.825 1.00 63.06 278 LEU A CA 1
ATOM 2110 C C . LEU A 1 278 ? 18.970 -13.883 -7.018 1.00 63.06 278 LEU A C 1
ATOM 2112 O O . LEU A 1 278 ? 19.280 -13.144 -6.086 1.00 63.06 278 LEU A O 1
ATOM 2116 N N . LEU A 1 279 ? 19.653 -14.994 -7.321 1.00 54.41 279 LEU A N 1
ATOM 2117 C CA . LEU A 1 279 ? 20.793 -15.503 -6.553 1.00 54.41 279 LEU A CA 1
ATOM 2118 C C . LEU A 1 279 ? 22.015 -14.583 -6.708 1.00 54.41 279 LEU A C 1
ATOM 2120 O O . LEU A 1 279 ? 22.657 -14.609 -7.758 1.00 54.41 279 LEU A O 1
ATOM 2124 N N . PRO A 1 280 ? 22.410 -13.823 -5.669 1.00 48.38 280 PRO A N 1
ATOM 2125 C CA . PRO A 1 280 ? 23.727 -13.219 -5.641 1.00 48.38 280 PRO A CA 1
ATOM 2126 C C . PRO A 1 280 ? 24.723 -14.275 -5.123 1.00 48.38 280 PRO A C 1
ATOM 2128 O O . PRO A 1 280 ? 24.443 -14.934 -4.117 1.00 48.38 280 PRO A O 1
ATOM 2131 N N . PRO A 1 281 ? 25.909 -14.441 -5.725 1.00 47.69 281 PRO A N 1
ATOM 2132 C CA . PRO A 1 281 ? 26.933 -15.333 -5.182 1.00 47.69 281 PRO A CA 1
ATOM 2133 C C . PRO A 1 281 ? 27.505 -14.835 -3.838 1.00 47.69 281 PRO A C 1
ATOM 2135 O O . PRO A 1 281 ? 28.147 -15.604 -3.123 1.00 47.69 281 PRO A O 1
ATOM 2138 N N . SER A 1 282 ? 27.267 -13.575 -3.444 1.00 46.22 282 SER A N 1
ATOM 2139 C CA . SER A 1 282 ? 27.757 -13.029 -2.176 1.00 46.22 282 SER A CA 1
ATOM 2140 C C . SER A 1 282 ? 26.984 -11.795 -1.694 1.00 46.22 282 SER A C 1
ATOM 2142 O O . SER A 1 282 ? 26.615 -10.924 -2.475 1.00 46.22 282 SER A O 1
ATOM 2144 N N . ILE A 1 283 ? 26.848 -11.651 -0.368 1.00 54.06 283 ILE A N 1
ATOM 2145 C CA . ILE A 1 283 ? 26.380 -10.428 0.326 1.00 54.06 283 ILE A CA 1
ATOM 2146 C C . ILE A 1 283 ? 27.283 -9.215 -0.002 1.00 54.06 283 ILE A C 1
ATOM 2148 O O . ILE A 1 283 ? 26.872 -8.070 0.168 1.00 54.06 283 ILE A O 1
ATOM 2152 N N . LYS A 1 284 ? 28.506 -9.449 -0.506 1.00 47.72 284 LYS A N 1
ATOM 2153 C CA . LYS A 1 284 ? 29.457 -8.403 -0.919 1.00 47.72 284 LYS A CA 1
ATOM 2154 C C . LYS A 1 284 ? 29.154 -7.764 -2.282 1.00 47.72 284 LYS A C 1
ATOM 2156 O O . LYS A 1 284 ? 29.626 -6.655 -2.504 1.00 47.72 284 LYS A O 1
ATOM 2161 N N . ASP A 1 285 ? 28.346 -8.401 -3.134 1.00 50.41 285 ASP A N 1
ATOM 2162 C CA . ASP A 1 285 ? 27.909 -7.836 -4.427 1.00 50.41 285 ASP A CA 1
ATOM 2163 C C . ASP A 1 285 ? 26.615 -7.021 -4.310 1.00 50.41 285 ASP A C 1
ATOM 2165 O O . ASP A 1 285 ? 26.146 -6.412 -5.274 1.00 50.41 285 ASP A O 1
ATOM 2169 N N . LEU A 1 286 ? 26.030 -6.971 -3.109 1.00 53.34 286 LEU A N 1
ATOM 2170 C CA . LEU A 1 286 ? 24.918 -6.081 -2.827 1.00 53.34 286 LEU A CA 1
ATOM 2171 C C . LEU A 1 286 ? 25.419 -4.641 -2.958 1.00 53.34 286 LEU A C 1
ATOM 2173 O O . LEU A 1 286 ? 26.213 -4.164 -2.143 1.00 53.34 286 LEU A O 1
ATOM 2177 N N . GLN A 1 287 ? 24.888 -3.903 -3.933 1.00 59.25 287 GLN A N 1
ATOM 2178 C CA . GLN A 1 287 ? 25.116 -2.463 -4.087 1.00 59.25 287 GLN A CA 1
ATOM 2179 C C . GLN A 1 287 ? 24.393 -1.647 -2.995 1.00 59.25 287 GLN A C 1
ATOM 2181 O O . GLN A 1 287 ? 23.937 -0.527 -3.225 1.00 59.25 287 GLN A O 1
ATOM 2186 N N . LEU A 1 288 ? 24.302 -2.191 -1.776 1.00 57.09 288 LEU A N 1
ATOM 2187 C CA . LEU A 1 288 ? 23.695 -1.565 -0.607 1.00 57.09 288 LEU A CA 1
ATOM 2188 C C . LEU A 1 288 ? 24.357 -0.215 -0.322 1.00 57.09 288 LEU A C 1
ATOM 2190 O O . LEU A 1 288 ? 23.675 0.748 0.005 1.00 57.09 288 LEU A O 1
ATOM 2194 N N . SER A 1 289 ? 25.676 -0.124 -0.521 1.00 53.03 289 SER A N 1
ATOM 2195 C CA . SER A 1 289 ? 26.430 1.124 -0.408 1.00 53.03 289 SER A CA 1
ATOM 2196 C C . SER A 1 289 ? 25.994 2.158 -1.445 1.00 53.03 289 SER A C 1
ATOM 2198 O O . SER A 1 289 ? 25.878 3.325 -1.101 1.00 53.03 289 SER A O 1
ATOM 2200 N N . ARG A 1 290 ? 25.690 1.763 -2.687 1.00 61.66 290 ARG A N 1
ATOM 2201 C CA . ARG A 1 290 ? 25.203 2.671 -3.739 1.00 61.66 290 ARG A CA 1
ATOM 2202 C C . ARG A 1 290 ? 23.766 3.126 -3.459 1.00 61.66 290 ARG A C 1
ATOM 2204 O O . ARG A 1 290 ? 23.471 4.309 -3.602 1.00 61.66 290 ARG A O 1
ATOM 2211 N N . PHE A 1 291 ? 22.910 2.219 -2.987 1.00 56.47 291 PHE A N 1
ATOM 2212 C CA . PHE A 1 291 ? 21.530 2.521 -2.593 1.00 56.47 291 PHE A CA 1
ATOM 2213 C C . PHE A 1 291 ? 21.478 3.463 -1.381 1.00 56.47 291 PHE A C 1
ATOM 2215 O O . PHE A 1 291 ? 20.828 4.507 -1.431 1.00 56.47 291 PHE A O 1
ATOM 2222 N N . LEU A 1 292 ? 22.220 3.138 -0.317 1.00 56.16 292 LEU A N 1
ATOM 2223 C CA . LEU A 1 292 ? 22.327 3.961 0.887 1.00 56.16 292 LEU A CA 1
ATOM 2224 C C . LEU A 1 292 ? 23.011 5.293 0.596 1.00 56.16 292 LEU A C 1
ATOM 2226 O O . LEU A 1 292 ? 22.554 6.300 1.107 1.00 56.16 292 LEU A O 1
ATOM 2230 N N . LYS A 1 293 ? 24.051 5.337 -0.245 1.00 58.72 293 LYS A N 1
ATOM 2231 C CA . LYS A 1 293 ? 24.734 6.588 -0.605 1.00 58.72 293 LYS A CA 1
ATOM 2232 C C . LYS A 1 293 ? 23.861 7.497 -1.461 1.00 58.72 293 LYS A C 1
ATOM 2234 O O . LYS A 1 293 ? 23.949 8.702 -1.295 1.00 58.72 293 LYS A O 1
ATOM 2239 N N . LYS A 1 294 ? 22.993 6.956 -2.323 1.00 62.53 294 LYS A N 1
ATOM 2240 C CA . LYS A 1 294 ? 22.005 7.765 -3.052 1.00 62.53 294 LYS A CA 1
ATOM 2241 C C . LYS A 1 294 ? 20.927 8.296 -2.106 1.00 62.53 294 LYS A C 1
ATOM 2243 O O . LYS A 1 294 ? 20.730 9.498 -2.044 1.00 62.53 294 LYS A O 1
ATOM 2248 N N . CYS A 1 295 ? 20.362 7.431 -1.261 1.00 54.94 295 CYS A N 1
ATOM 2249 C CA . CYS A 1 295 ? 19.393 7.836 -0.239 1.00 54.94 295 CYS A CA 1
ATOM 2250 C C . CYS A 1 295 ? 19.973 8.845 0.774 1.00 54.94 295 CYS A C 1
ATOM 2252 O O . CYS A 1 295 ? 19.277 9.754 1.210 1.00 54.94 295 CYS A O 1
ATOM 2254 N N . TRP A 1 296 ? 21.244 8.687 1.150 1.00 47.88 296 TRP A N 1
ATOM 2255 C CA . TRP A 1 296 ? 21.963 9.576 2.059 1.00 47.88 296 TRP A CA 1
ATOM 2256 C C . TRP A 1 296 ? 22.367 10.876 1.375 1.00 47.88 296 TRP A C 1
ATOM 2258 O O . TRP A 1 296 ? 22.160 11.921 1.962 1.00 47.88 296 TRP A O 1
ATOM 2268 N N . SER A 1 297 ? 22.868 10.844 0.136 1.00 52.16 297 SER A N 1
ATOM 2269 C CA . SER A 1 297 ? 23.171 12.057 -0.636 1.00 52.16 297 SER A CA 1
ATOM 2270 C C . SER A 1 297 ? 21.916 12.900 -0.843 1.00 52.16 297 SER A C 1
ATOM 2272 O O . SER A 1 297 ? 21.979 14.117 -0.707 1.00 52.16 297 SER A O 1
ATOM 2274 N N . ASP A 1 298 ? 20.774 12.266 -1.106 1.00 50.88 298 ASP A N 1
ATOM 2275 C CA . ASP A 1 298 ? 19.494 12.961 -1.209 1.00 50.88 298 ASP A CA 1
ATOM 2276 C C . ASP A 1 298 ? 19.098 13.613 0.144 1.00 50.88 298 ASP A C 1
ATOM 2278 O O . ASP A 1 298 ? 18.621 14.748 0.181 1.00 50.88 298 ASP A O 1
ATOM 2282 N N . CYS A 1 299 ? 19.365 12.949 1.278 1.00 43.38 299 CYS A N 1
ATOM 2283 C CA . CYS A 1 299 ? 19.125 13.478 2.631 1.00 43.38 299 CYS A CA 1
ATOM 2284 C C . CYS A 1 299 ? 20.157 14.520 3.119 1.00 43.38 299 CYS A C 1
ATOM 2286 O O . CYS A 1 299 ? 19.802 15.429 3.864 1.00 43.38 299 CYS A O 1
ATOM 2288 N N . GLU A 1 300 ? 21.429 14.404 2.745 1.00 44.59 300 GLU A N 1
ATOM 2289 C CA . GLU A 1 300 ? 22.529 15.265 3.200 1.00 44.59 300 GLU A CA 1
ATOM 2290 C C . GLU A 1 300 ? 22.446 16.646 2.545 1.00 44.59 300 GLU A C 1
ATOM 2292 O O . GLU A 1 300 ? 22.626 17.658 3.220 1.00 44.59 300 GLU A O 1
ATOM 2297 N N . ILE A 1 301 ? 22.035 16.714 1.274 1.00 50.59 301 ILE A N 1
ATOM 2298 C CA . ILE A 1 301 ? 21.739 17.991 0.604 1.00 50.59 301 ILE A CA 1
ATOM 2299 C C . ILE A 1 301 ? 20.507 18.677 1.240 1.00 50.59 301 ILE A C 1
ATOM 2301 O O . ILE A 1 301 ? 20.413 19.898 1.257 1.00 50.59 301 ILE A O 1
ATOM 2305 N N . LEU A 1 302 ? 19.583 17.911 1.830 1.00 45.28 302 LEU A N 1
ATOM 2306 C CA . LEU A 1 302 ? 18.413 18.417 2.568 1.00 45.28 302 LEU A CA 1
ATOM 2307 C C . LEU A 1 302 ? 18.772 19.103 3.898 1.00 45.28 302 LEU A C 1
ATOM 2309 O O . LEU A 1 302 ? 17.995 19.918 4.393 1.00 45.28 302 LEU A O 1
ATOM 2313 N N . ILE A 1 303 ? 19.906 18.735 4.500 1.00 44.38 303 ILE A N 1
ATOM 2314 C CA . ILE A 1 303 ? 20.331 19.192 5.833 1.00 44.38 303 ILE A CA 1
ATOM 2315 C C . ILE A 1 303 ? 21.469 20.221 5.733 1.00 44.38 303 ILE A C 1
ATOM 2317 O O . ILE A 1 303 ? 21.659 21.025 6.648 1.00 44.38 303 ILE A O 1
ATOM 2321 N N . SER A 1 304 ? 22.214 20.232 4.626 1.00 45.19 304 SER A N 1
ATOM 2322 C CA . SER A 1 304 ? 23.340 21.142 4.440 1.00 45.19 304 SER A CA 1
ATOM 2323 C C . SER A 1 304 ? 22.880 22.542 4.012 1.00 45.19 304 SER A C 1
ATOM 2325 O O . SER A 1 304 ? 22.352 22.733 2.922 1.00 45.19 304 SER A O 1
ATOM 2327 N N . ASN A 1 305 ? 23.132 23.544 4.860 1.00 45.00 305 ASN A N 1
ATOM 2328 C CA . ASN A 1 305 ? 22.951 24.982 4.583 1.00 45.00 305 ASN A CA 1
ATOM 2329 C C . ASN A 1 305 ? 24.062 25.566 3.678 1.00 45.00 305 ASN A C 1
ATOM 2331 O O . ASN A 1 305 ? 24.275 26.778 3.650 1.00 45.00 305 ASN A O 1
ATOM 2335 N N . ASP A 1 306 ? 24.824 24.715 2.994 1.00 45.44 306 ASP A N 1
ATOM 2336 C CA . ASP A 1 306 ? 26.059 25.103 2.324 1.00 45.44 306 ASP A CA 1
ATOM 2337 C C . ASP A 1 306 ? 25.807 25.394 0.832 1.00 45.44 306 ASP A C 1
ATOM 2339 O O . ASP A 1 306 ? 25.745 24.485 -0.000 1.00 45.44 306 ASP A O 1
ATOM 2343 N N . GLU A 1 307 ? 25.658 26.680 0.481 1.00 50.78 307 GLU A N 1
ATOM 2344 C CA . GLU A 1 307 ? 25.499 27.167 -0.906 1.00 50.78 307 GLU A CA 1
ATOM 2345 C C . GLU A 1 307 ? 26.628 26.686 -1.838 1.00 50.78 307 GLU A C 1
ATOM 2347 O O . GLU A 1 307 ? 26.437 26.561 -3.050 1.00 50.78 307 GLU A O 1
ATOM 2352 N N . SER A 1 308 ? 27.804 26.370 -1.289 1.00 49.38 308 SER A N 1
ATOM 2353 C CA . SER A 1 308 ? 28.982 25.977 -2.062 1.00 49.38 308 SER A CA 1
ATOM 2354 C C . SER A 1 308 ? 28.882 24.571 -2.681 1.00 49.38 308 SER A C 1
ATOM 2356 O O . SER A 1 308 ? 29.464 24.326 -3.742 1.00 49.38 308 SER A O 1
ATOM 2358 N N . LEU A 1 309 ? 28.084 23.664 -2.098 1.00 46.28 309 LEU A N 1
ATOM 2359 C CA . LEU A 1 309 ? 27.872 22.307 -2.627 1.00 46.28 309 LEU A CA 1
ATOM 2360 C C . LEU A 1 309 ? 26.951 22.301 -3.862 1.00 46.28 309 LEU A C 1
ATOM 2362 O O . LEU A 1 309 ? 27.053 21.425 -4.724 1.00 46.28 309 LEU A O 1
ATOM 2366 N N . PHE A 1 310 ? 26.079 23.309 -3.965 1.00 47.75 310 PHE A N 1
ATOM 2367 C CA . PHE A 1 310 ? 25.107 23.476 -5.048 1.00 47.75 310 PHE A CA 1
ATOM 2368 C C . PHE A 1 310 ? 25.766 23.883 -6.375 1.00 47.75 310 PHE A C 1
ATOM 2370 O O . PHE A 1 310 ? 25.251 23.582 -7.451 1.00 47.75 310 PHE A O 1
ATOM 2377 N N . HIS A 1 311 ? 26.928 24.538 -6.303 1.00 41.72 311 HIS A N 1
ATOM 2378 C CA . HIS A 1 311 ? 27.661 25.043 -7.466 1.00 41.72 311 HIS A CA 1
ATOM 2379 C C . HIS A 1 311 ? 28.619 24.027 -8.104 1.00 41.72 311 HIS A C 1
ATOM 2381 O O . HIS A 1 311 ? 29.000 24.207 -9.261 1.00 41.72 311 HIS A O 1
ATOM 2387 N N . LEU A 1 312 ? 29.006 22.960 -7.393 1.00 45.81 312 LEU A N 1
ATOM 2388 C CA . LEU A 1 312 ? 29.966 21.974 -7.909 1.00 45.81 312 LEU A CA 1
ATOM 2389 C C . LEU A 1 312 ? 29.309 20.868 -8.752 1.00 45.81 312 LEU A C 1
ATOM 2391 O O . LEU A 1 312 ? 29.995 20.142 -9.472 1.00 45.81 312 LEU A O 1
ATOM 2395 N N . HIS A 1 313 ? 27.984 20.739 -8.691 1.00 43.97 313 HIS A N 1
ATOM 2396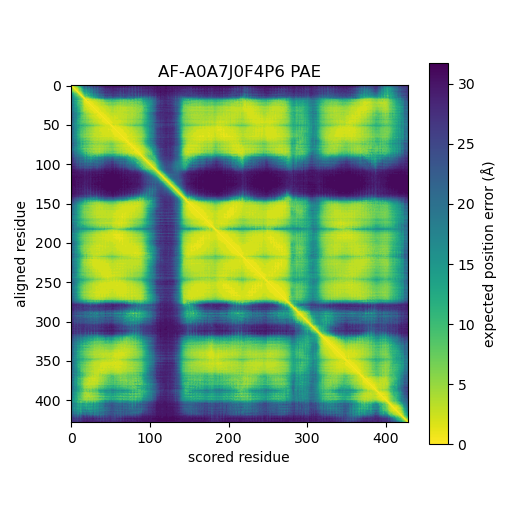 C CA . HIS A 1 313 ? 27.244 19.776 -9.495 1.00 43.97 313 HIS A CA 1
ATOM 2397 C C . HIS A 1 313 ? 26.669 20.470 -10.735 1.00 43.97 313 HIS A C 1
ATOM 2399 O O . HIS A 1 313 ? 26.041 21.519 -10.643 1.00 43.97 313 HIS A O 1
ATOM 2405 N N . SER A 1 314 ? 26.917 19.888 -11.910 1.00 43.47 314 SER A N 1
ATOM 2406 C CA . SER A 1 314 ? 26.493 20.394 -13.222 1.00 43.47 314 SER A CA 1
ATOM 2407 C C . SER A 1 314 ? 25.033 20.903 -13.252 1.00 43.47 314 SER A C 1
ATOM 2409 O O . SER A 1 314 ? 24.192 20.398 -12.505 1.00 43.47 314 SER A O 1
ATOM 2411 N N . PRO A 1 315 ? 24.667 21.836 -14.158 1.00 43.69 315 PRO A N 1
ATOM 2412 C CA . PRO A 1 315 ? 23.321 22.440 -14.227 1.00 43.69 315 PRO A CA 1
ATOM 2413 C C . PRO A 1 315 ? 22.156 21.439 -14.407 1.00 43.69 315 PRO A C 1
ATOM 2415 O O . PRO A 1 315 ? 20.993 21.790 -14.211 1.00 43.69 315 PRO A O 1
ATOM 2418 N N . MET A 1 316 ? 22.447 20.177 -14.746 1.00 42.78 316 MET A N 1
ATOM 2419 C CA . MET A 1 316 ? 21.465 19.090 -14.818 1.00 42.78 316 MET A CA 1
ATOM 2420 C C . MET A 1 316 ? 21.130 18.490 -13.437 1.00 42.78 316 MET A C 1
ATOM 2422 O O . MET A 1 316 ? 20.017 18.015 -13.228 1.00 42.78 316 MET A O 1
ATOM 2426 N N . SER A 1 317 ? 22.052 18.556 -12.472 1.00 48.69 317 SER A N 1
ATOM 2427 C CA . SER A 1 317 ? 21.870 18.018 -11.117 1.00 48.69 317 SER A CA 1
ATOM 2428 C C . SER A 1 317 ? 21.098 18.955 -10.191 1.00 48.69 317 SER A C 1
ATOM 2430 O O . SER A 1 317 ? 20.261 18.493 -9.421 1.00 48.69 317 SER A O 1
ATOM 2432 N N . SER A 1 318 ? 21.255 20.274 -10.345 1.00 47.75 318 SER A N 1
ATOM 2433 C CA . SER A 1 318 ? 20.426 21.256 -9.630 1.00 47.75 318 SER A CA 1
ATOM 2434 C C . SER A 1 318 ? 18.938 21.122 -9.988 1.00 47.75 318 SER A C 1
ATOM 2436 O O . SER A 1 318 ? 18.081 21.186 -9.110 1.00 47.75 318 SER A O 1
ATOM 2438 N N . SER A 1 319 ? 18.617 20.837 -11.255 1.00 48.62 319 SER A N 1
ATOM 2439 C CA . SER A 1 319 ? 17.235 20.608 -11.715 1.00 48.62 319 SER A CA 1
ATOM 2440 C C . SER A 1 319 ? 16.630 19.306 -11.170 1.00 48.62 319 SER A C 1
ATOM 2442 O O . SER A 1 319 ? 15.457 19.274 -10.786 1.00 48.62 319 SER A O 1
ATOM 2444 N N . LEU A 1 320 ? 17.429 18.234 -11.099 1.00 52.38 320 LEU A N 1
ATOM 2445 C CA . LEU A 1 320 ? 17.020 16.951 -10.514 1.00 52.38 320 LEU A CA 1
ATOM 2446 C C . LEU A 1 320 ? 16.829 17.056 -8.997 1.00 52.38 320 LEU A C 1
ATOM 2448 O O . LEU A 1 320 ? 15.853 16.522 -8.470 1.00 52.38 320 LEU A O 1
ATOM 2452 N N . PHE A 1 321 ? 17.701 17.800 -8.317 1.00 54.72 321 PHE A N 1
ATOM 2453 C CA . PHE A 1 321 ? 17.587 18.063 -6.887 1.00 54.72 321 PHE A CA 1
ATOM 2454 C C . PHE A 1 321 ? 16.321 18.861 -6.552 1.00 54.72 321 PHE A C 1
ATOM 2456 O O . PHE A 1 321 ? 15.563 18.469 -5.666 1.00 54.72 321 PHE A O 1
ATOM 2463 N N . VAL A 1 322 ? 16.025 19.924 -7.308 1.00 57.75 322 VAL A N 1
ATOM 2464 C CA . VAL A 1 322 ? 14.788 20.705 -7.136 1.00 57.75 322 VAL A CA 1
ATOM 2465 C C . VAL A 1 322 ? 13.549 19.832 -7.359 1.00 57.75 322 VAL A C 1
ATOM 2467 O O . VAL A 1 322 ? 12.620 19.885 -6.557 1.00 57.75 322 VAL A O 1
ATOM 2470 N N . CYS A 1 323 ? 13.531 18.980 -8.392 1.00 56.03 323 CYS A N 1
ATOM 2471 C CA . CYS A 1 323 ? 12.418 18.050 -8.615 1.00 56.03 323 CYS A CA 1
ATOM 2472 C C . CYS A 1 323 ? 12.236 17.072 -7.448 1.00 56.03 323 CYS A C 1
ATOM 2474 O O . CYS A 1 323 ? 11.114 16.866 -6.985 1.00 56.03 323 CYS A O 1
ATOM 2476 N N . TRP A 1 324 ? 13.327 16.487 -6.955 1.00 63.09 324 TRP A N 1
ATOM 2477 C CA . TRP A 1 324 ? 13.289 15.550 -5.837 1.00 63.09 324 TRP A CA 1
ATOM 2478 C C . TRP A 1 324 ? 12.813 16.219 -4.540 1.00 63.09 324 TRP A C 1
ATOM 2480 O O . TRP A 1 324 ? 11.905 15.711 -3.879 1.00 63.09 324 TRP A O 1
ATOM 2490 N N . PHE A 1 325 ? 13.333 17.408 -4.230 1.00 62.84 325 PHE A N 1
ATOM 2491 C CA . PHE A 1 325 ? 12.927 18.202 -3.072 1.00 62.84 325 PHE A CA 1
ATOM 2492 C C . PHE A 1 325 ? 11.448 18.610 -3.137 1.00 62.84 325 PHE A C 1
ATOM 2494 O O . PHE A 1 325 ? 10.725 18.482 -2.151 1.00 62.84 325 PHE A O 1
ATOM 2501 N N . VAL A 1 326 ? 10.955 19.027 -4.308 1.00 64.31 326 VAL A N 1
ATOM 2502 C CA . VAL A 1 326 ? 9.534 19.357 -4.519 1.00 64.31 326 VAL A CA 1
ATOM 2503 C C . VAL A 1 326 ? 8.637 18.131 -4.322 1.00 64.31 326 VAL A C 1
ATOM 2505 O O . VAL A 1 326 ? 7.585 18.236 -3.685 1.00 64.31 326 VAL A O 1
ATOM 2508 N N . LEU A 1 327 ? 9.039 16.959 -4.826 1.00 66.12 327 LEU A N 1
ATOM 2509 C CA . LEU A 1 327 ? 8.295 15.713 -4.617 1.00 66.12 327 LEU A CA 1
ATOM 2510 C C . LEU A 1 327 ? 8.266 15.317 -3.139 1.00 66.12 327 LEU A C 1
ATOM 2512 O O . LEU A 1 327 ? 7.205 14.961 -2.624 1.00 66.12 327 LEU A O 1
ATOM 2516 N N . LEU A 1 328 ? 9.393 15.438 -2.441 1.00 69.12 328 LEU A N 1
ATOM 2517 C CA . LEU A 1 328 ? 9.490 15.146 -1.016 1.00 69.12 328 LEU A CA 1
ATOM 2518 C C . LEU A 1 328 ? 8.639 16.111 -0.179 1.00 69.12 328 LEU A C 1
ATOM 2520 O O . LEU A 1 328 ? 7.839 15.660 0.642 1.00 69.12 328 LEU A O 1
ATOM 2524 N N . LEU A 1 329 ? 8.714 17.420 -0.439 1.00 72.19 329 LEU A N 1
ATOM 2525 C CA . LEU A 1 329 ? 7.853 18.415 0.207 1.00 72.19 329 LEU A CA 1
ATOM 2526 C C . LEU A 1 329 ? 6.370 18.133 -0.036 1.00 72.19 329 LEU A C 1
ATOM 2528 O O . LEU A 1 329 ? 5.570 18.213 0.897 1.00 72.19 329 LEU A O 1
ATOM 2532 N N . ARG A 1 330 ? 5.991 17.757 -1.262 1.00 72.31 330 ARG A N 1
ATOM 2533 C CA . ARG A 1 330 ? 4.613 17.369 -1.589 1.00 72.31 330 ARG A CA 1
ATOM 2534 C C . ARG A 1 330 ? 4.166 16.158 -0.769 1.00 72.31 330 ARG A C 1
ATOM 2536 O O . ARG A 1 330 ? 3.058 16.171 -0.233 1.00 72.31 330 ARG A O 1
ATOM 2543 N N . VAL A 1 331 ? 5.005 15.127 -0.661 1.00 74.88 331 VAL A N 1
ATOM 2544 C CA . VAL A 1 331 ? 4.706 13.917 0.122 1.00 74.88 331 VAL A CA 1
ATOM 2545 C C . VAL A 1 331 ? 4.566 14.251 1.606 1.00 74.88 331 VAL A C 1
ATOM 2547 O O . VAL A 1 331 ? 3.601 13.802 2.231 1.00 74.88 331 VAL A O 1
ATOM 2550 N N . ILE A 1 332 ? 5.462 15.071 2.163 1.00 77.75 332 ILE A N 1
ATOM 2551 C CA . ILE A 1 332 ? 5.401 15.517 3.562 1.00 77.75 332 ILE A CA 1
ATOM 2552 C C . ILE A 1 332 ? 4.134 16.337 3.809 1.00 77.75 332 ILE A C 1
ATOM 2554 O O . ILE A 1 332 ? 3.392 16.031 4.738 1.00 77.75 332 ILE A O 1
ATOM 2558 N N . ALA A 1 333 ? 3.839 17.327 2.965 1.00 77.62 333 ALA A N 1
ATOM 2559 C CA . ALA A 1 333 ? 2.667 18.187 3.115 1.00 77.62 333 ALA A CA 1
ATOM 2560 C C . ALA A 1 333 ? 1.355 17.390 3.035 1.00 77.62 333 ALA A C 1
ATOM 2562 O O . ALA A 1 333 ? 0.482 17.541 3.893 1.00 77.62 333 ALA A O 1
ATOM 2563 N N . ALA A 1 334 ? 1.230 16.492 2.052 1.00 78.62 334 ALA A N 1
ATOM 2564 C CA . ALA A 1 334 ? 0.057 15.632 1.911 1.00 78.62 334 ALA A CA 1
ATOM 2565 C C . ALA A 1 334 ? -0.092 14.674 3.105 1.00 78.62 334 ALA A C 1
ATOM 2567 O O . ALA A 1 334 ? -1.189 14.494 3.634 1.00 78.62 334 ALA A O 1
ATOM 2568 N N . THR A 1 335 ? 1.015 14.090 3.565 1.00 81.25 335 THR A N 1
ATOM 2569 C CA . THR A 1 335 ? 1.040 13.193 4.729 1.00 81.25 335 THR A CA 1
ATOM 2570 C C . THR A 1 335 ? 0.649 13.929 6.002 1.00 81.25 335 THR A C 1
ATOM 2572 O O . THR A 1 335 ? -0.219 13.456 6.737 1.00 81.25 335 THR A O 1
ATOM 2575 N N . PHE A 1 336 ? 1.217 15.110 6.237 1.00 84.75 336 PHE A N 1
ATOM 2576 C CA . PHE A 1 336 ? 0.897 15.955 7.381 1.00 84.75 336 PHE A CA 1
ATOM 2577 C C . PHE A 1 336 ? -0.583 16.346 7.394 1.00 84.75 336 PHE A C 1
ATOM 2579 O O . PHE A 1 336 ? -1.254 16.157 8.407 1.00 84.75 336 PHE A O 1
ATOM 2586 N N . CYS A 1 337 ? -1.117 16.803 6.258 1.00 86.19 337 CYS A N 1
ATOM 2587 C CA . CYS A 1 337 ? -2.519 17.196 6.132 1.00 86.19 337 CYS A CA 1
ATOM 2588 C C . CYS A 1 337 ? -3.473 16.033 6.452 1.00 86.19 337 CYS A C 1
ATOM 2590 O O . CYS A 1 337 ? -4.360 16.180 7.293 1.00 86.19 337 CYS A O 1
ATOM 2592 N N . VAL A 1 338 ? -3.253 14.855 5.853 1.00 85.44 338 VAL A N 1
ATOM 2593 C CA . VAL A 1 338 ? -4.093 13.669 6.103 1.00 85.44 338 VAL A CA 1
ATOM 2594 C C . VAL A 1 338 ? -3.974 13.196 7.554 1.00 85.44 338 VAL A C 1
ATOM 2596 O O . VAL A 1 338 ? -4.974 12.819 8.159 1.00 85.44 338 VAL A O 1
ATOM 2599 N N . THR A 1 339 ? -2.773 13.240 8.137 1.00 87.88 339 THR A N 1
ATOM 2600 C CA . THR A 1 339 ? -2.544 12.845 9.539 1.00 87.88 339 THR A CA 1
ATOM 2601 C C . THR A 1 339 ? -3.256 13.781 10.505 1.00 87.88 339 THR A C 1
ATOM 2603 O O . THR A 1 339 ? -3.921 13.323 11.435 1.00 87.88 339 THR A O 1
ATOM 2606 N N . LEU A 1 340 ? -3.155 15.088 10.268 1.00 89.81 340 LEU A N 1
ATOM 2607 C CA . LEU A 1 340 ? -3.826 16.096 11.076 1.00 89.81 340 LEU A CA 1
ATOM 2608 C C . LEU A 1 340 ? -5.348 15.953 10.970 1.00 89.81 340 LEU A C 1
ATOM 2610 O O . LEU A 1 340 ? -6.024 15.940 11.995 1.00 89.81 340 LEU A O 1
ATOM 2614 N N . ALA A 1 341 ? -5.878 15.772 9.758 1.00 89.88 341 ALA A N 1
ATOM 2615 C CA . ALA A 1 341 ? -7.305 15.555 9.535 1.00 89.88 341 ALA A CA 1
ATOM 2616 C C . ALA A 1 341 ? -7.816 14.291 10.247 1.00 89.88 341 ALA A C 1
ATOM 2618 O O . ALA A 1 341 ? -8.825 14.352 10.946 1.00 89.88 341 ALA A O 1
ATOM 2619 N N . ALA A 1 342 ? -7.085 13.175 10.145 1.00 89.69 342 ALA A N 1
ATOM 2620 C CA . ALA A 1 342 ? -7.423 11.933 10.837 1.00 89.69 342 ALA A CA 1
ATOM 2621 C C . ALA A 1 342 ? -7.369 12.086 12.367 1.00 89.69 342 ALA A C 1
ATOM 2623 O O . ALA A 1 342 ? -8.253 11.601 13.066 1.00 89.69 342 ALA A O 1
ATOM 2624 N N . SER A 1 343 ? -6.366 12.795 12.897 1.00 90.50 343 SER A N 1
ATOM 2625 C CA . SER A 1 343 ? -6.245 13.077 14.335 1.00 90.50 343 SER A CA 1
ATOM 2626 C C . SER A 1 343 ? -7.401 13.946 14.845 1.00 90.50 343 SER A C 1
ATOM 2628 O O . SER A 1 343 ? -8.011 13.648 15.872 1.00 90.50 343 SER A O 1
ATOM 2630 N N . LEU A 1 344 ? -7.773 14.994 14.105 1.00 91.56 344 LEU A N 1
ATOM 2631 C CA . LEU A 1 344 ? -8.921 15.837 14.446 1.00 91.56 344 LEU A CA 1
ATOM 2632 C C . LEU A 1 344 ? -10.234 15.047 14.393 1.00 91.56 344 LEU A C 1
ATOM 2634 O O . LEU A 1 344 ? -11.033 15.137 15.324 1.00 91.56 344 LEU A O 1
ATOM 2638 N N . ALA A 1 345 ? -10.433 14.229 13.359 1.00 90.69 345 ALA A N 1
ATOM 2639 C CA . ALA A 1 345 ? -11.610 13.376 13.234 1.00 90.69 345 ALA A CA 1
ATOM 2640 C C . ALA A 1 345 ? -11.702 12.349 14.377 1.00 90.69 345 ALA A C 1
ATOM 2642 O O . ALA A 1 345 ? -12.775 12.179 14.955 1.00 90.69 345 ALA A O 1
ATOM 2643 N N . ALA A 1 346 ? -10.580 11.738 14.773 1.00 90.19 346 ALA A N 1
ATOM 2644 C CA . ALA A 1 346 ? -10.514 10.819 15.908 1.00 90.19 346 ALA A CA 1
ATOM 2645 C C . ALA A 1 346 ? -10.892 11.494 17.238 1.00 90.19 346 ALA A C 1
ATOM 2647 O O . ALA A 1 346 ? -11.602 10.901 18.050 1.00 90.19 346 ALA A O 1
ATOM 2648 N N . ARG A 1 347 ? -10.476 12.752 17.448 1.00 89.69 347 ARG A N 1
ATOM 2649 C CA . ARG A 1 347 ? -10.802 13.534 18.658 1.00 89.69 347 ARG A CA 1
ATOM 2650 C C . ARG A 1 347 ? -12.274 13.933 18.751 1.00 89.69 347 ARG A C 1
ATOM 2652 O O . ARG A 1 347 ? -12.774 14.093 19.862 1.00 89.69 347 ARG A O 1
ATOM 2659 N N . LEU A 1 348 ? -12.959 14.093 17.617 1.00 90.19 348 LEU A N 1
ATOM 2660 C CA . LEU A 1 348 ? -14.402 14.368 17.567 1.00 90.19 348 LEU A CA 1
ATOM 2661 C C . LEU A 1 348 ? -15.250 13.144 17.943 1.00 90.19 348 LEU A C 1
ATOM 2663 O O . LEU A 1 348 ? -16.425 13.290 18.271 1.00 90.19 348 LEU A O 1
ATOM 2667 N N . GLY A 1 349 ? -14.656 11.951 17.912 1.00 88.31 349 GLY A N 1
ATOM 2668 C CA . GLY A 1 349 ? -15.276 10.704 18.338 1.00 88.31 349 GLY A CA 1
ATOM 2669 C C . GLY A 1 349 ? -15.509 9.704 17.199 1.00 88.31 349 GLY A C 1
ATOM 2670 O O . GLY A 1 349 ? -15.175 9.965 16.039 1.00 88.31 349 GLY A O 1
ATOM 2671 N N . PRO A 1 350 ? -16.095 8.536 17.524 1.00 90.06 350 PRO A N 1
ATOM 2672 C CA . PRO A 1 350 ? -16.174 7.408 16.602 1.00 90.06 350 PRO A CA 1
ATOM 2673 C C . PRO A 1 350 ? -16.934 7.699 15.307 1.00 90.06 350 PRO A C 1
ATOM 2675 O O . PRO A 1 350 ? -16.434 7.429 14.221 1.00 90.06 350 PRO A O 1
ATOM 2678 N N . THR A 1 351 ? -18.124 8.294 15.392 1.00 89.62 351 THR A N 1
ATOM 2679 C CA . THR A 1 351 ? -18.979 8.512 14.214 1.00 89.62 351 THR A CA 1
ATOM 2680 C C . THR A 1 351 ? -18.310 9.420 13.181 1.00 89.62 351 THR A C 1
ATOM 2682 O O . THR A 1 351 ? -18.301 9.106 11.992 1.00 89.62 351 THR A O 1
ATOM 2685 N N . SER A 1 352 ? -17.685 10.511 13.634 1.00 90.38 352 SER A N 1
ATOM 2686 C CA . SER A 1 352 ? -16.968 11.451 12.765 1.00 90.38 352 SER A CA 1
ATOM 2687 C C . SER A 1 352 ? -15.754 10.801 12.102 1.00 90.38 352 SER A C 1
ATOM 2689 O O . SER A 1 352 ? -15.532 10.983 10.905 1.00 90.38 352 SER A O 1
ATOM 2691 N N . MET A 1 353 ? -14.990 10.002 12.850 1.00 91.31 353 MET A N 1
ATOM 2692 C CA . MET A 1 353 ? -13.830 9.292 12.311 1.00 91.31 353 MET A CA 1
ATOM 2693 C C . MET A 1 353 ? -14.221 8.183 11.324 1.00 91.31 353 MET A C 1
ATOM 2695 O O . MET A 1 353 ? -13.565 8.013 10.298 1.00 91.31 353 MET A O 1
ATOM 2699 N N . ALA A 1 354 ? -15.312 7.462 11.588 1.00 89.94 354 ALA A N 1
ATOM 2700 C CA . ALA A 1 354 ? -15.856 6.470 10.666 1.00 89.94 354 ALA A CA 1
ATOM 2701 C C . ALA A 1 354 ? -16.294 7.112 9.335 1.00 89.94 354 ALA A C 1
ATOM 2703 O O . ALA A 1 354 ? -15.946 6.614 8.265 1.00 89.94 354 ALA A O 1
ATOM 2704 N N . ALA A 1 355 ? -16.983 8.258 9.386 1.00 89.88 355 ALA A N 1
ATOM 2705 C CA . ALA A 1 355 ? -17.350 9.013 8.187 1.00 89.88 355 ALA A CA 1
ATOM 2706 C C . ALA A 1 355 ? -16.114 9.520 7.424 1.00 89.88 355 ALA A C 1
ATOM 2708 O O . ALA A 1 355 ? -16.037 9.382 6.201 1.00 89.88 355 ALA A O 1
ATOM 2709 N N . PHE A 1 356 ? -15.117 10.052 8.142 1.00 90.56 356 PHE A N 1
ATOM 2710 C CA . PHE A 1 356 ? -13.847 10.478 7.551 1.00 90.56 356 PHE A CA 1
ATOM 2711 C C . PHE A 1 356 ? -13.153 9.333 6.804 1.00 90.56 356 PHE A C 1
ATOM 2713 O O . PHE A 1 356 ? -12.693 9.532 5.681 1.00 90.56 356 PHE A O 1
ATOM 2720 N N . GLN A 1 357 ? -13.126 8.131 7.387 1.00 89.94 357 GLN A N 1
ATOM 2721 C CA . GLN A 1 357 ? -12.514 6.956 6.771 1.00 89.94 357 GLN A CA 1
ATOM 2722 C C . GLN A 1 357 ? -13.169 6.596 5.431 1.00 89.94 357 GLN A C 1
ATOM 2724 O O . GLN A 1 357 ? -12.461 6.359 4.454 1.00 89.94 357 GLN A O 1
ATOM 2729 N N . ILE A 1 358 ? -14.504 6.603 5.354 1.00 88.56 358 ILE A N 1
ATOM 2730 C CA . ILE A 1 358 ? -15.232 6.317 4.106 1.00 88.56 358 ILE A CA 1
ATOM 2731 C C . ILE A 1 358 ? -14.881 7.361 3.035 1.00 88.56 358 ILE A C 1
ATOM 2733 O O . ILE A 1 358 ? -14.515 7.007 1.913 1.00 88.56 358 ILE A O 1
ATOM 2737 N N . CYS A 1 359 ? -14.929 8.649 3.388 1.00 89.19 359 CYS A N 1
ATOM 2738 C CA . CYS A 1 359 ? -14.586 9.741 2.475 1.00 89.19 359 CYS A CA 1
ATOM 2739 C C . CYS A 1 359 ? -13.141 9.644 1.970 1.00 89.19 359 CYS A C 1
ATOM 2741 O O . CYS A 1 359 ? -12.884 9.862 0.783 1.00 89.19 359 CYS A O 1
ATOM 2743 N N . LEU A 1 360 ? -12.203 9.299 2.856 1.00 84.88 360 LEU A N 1
ATOM 2744 C CA . LEU A 1 360 ? -10.793 9.155 2.514 1.00 84.88 360 LEU A CA 1
ATOM 2745 C C . LEU A 1 360 ? -10.582 8.050 1.473 1.00 84.88 360 LEU A C 1
ATOM 2747 O O . LEU A 1 360 ? -9.829 8.258 0.526 1.00 84.88 360 LEU A O 1
ATOM 2751 N N . GLN A 1 361 ? -11.270 6.912 1.601 1.00 85.94 361 GLN A N 1
ATOM 2752 C CA . GLN A 1 361 ? -11.129 5.809 0.646 1.00 85.94 361 GLN A CA 1
ATOM 2753 C C . GLN A 1 361 ? -11.700 6.143 -0.734 1.00 85.94 361 GLN A C 1
ATOM 2755 O O . GLN A 1 361 ? -11.055 5.877 -1.748 1.00 85.94 361 GLN A O 1
ATOM 2760 N N . VAL A 1 362 ? -12.857 6.813 -0.796 1.00 85.25 362 VAL A N 1
ATOM 2761 C CA . VAL A 1 362 ? -13.419 7.299 -2.072 1.00 85.25 362 VAL A CA 1
ATOM 2762 C C . VAL A 1 362 ? -12.474 8.307 -2.740 1.00 85.25 362 VAL A C 1
ATOM 2764 O O . VAL A 1 362 ? -12.229 8.250 -3.950 1.00 85.25 362 VAL A O 1
ATOM 2767 N N . TRP A 1 363 ? -11.902 9.221 -1.954 1.00 84.06 363 TRP A N 1
ATOM 2768 C CA . TRP A 1 363 ? -10.930 10.190 -2.453 1.00 84.06 363 TRP A CA 1
ATOM 2769 C C . TRP A 1 363 ? -9.650 9.521 -2.974 1.00 84.06 363 TRP A C 1
ATOM 2771 O O . TRP A 1 363 ? -9.169 9.881 -4.050 1.00 84.06 363 TRP A O 1
ATOM 2781 N N . LEU A 1 364 ? -9.120 8.519 -2.265 1.00 81.94 364 LEU A N 1
ATOM 2782 C CA . LEU A 1 364 ? -7.946 7.763 -2.707 1.00 81.94 364 LEU A CA 1
ATOM 2783 C C . LEU A 1 364 ? -8.224 6.992 -4.002 1.00 81.94 364 LEU A C 1
ATOM 2785 O O . LEU A 1 364 ? -7.433 7.095 -4.937 1.00 81.94 364 LEU A O 1
ATOM 2789 N N . ALA A 1 365 ? -9.362 6.296 -4.096 1.00 79.00 365 ALA A N 1
ATOM 2790 C CA . ALA A 1 365 ? -9.747 5.545 -5.293 1.00 79.00 365 ALA A CA 1
ATOM 2791 C C . ALA A 1 365 ? -9.798 6.438 -6.543 1.00 79.00 365 ALA A C 1
ATOM 2793 O O . ALA A 1 365 ? -9.279 6.081 -7.598 1.00 79.00 365 ALA A O 1
ATOM 2794 N N . THR A 1 366 ? -10.382 7.632 -6.421 1.00 76.69 366 THR A N 1
ATOM 2795 C CA . THR A 1 366 ? -10.465 8.585 -7.540 1.00 76.69 366 THR A CA 1
ATOM 2796 C C . THR A 1 366 ? -9.120 9.238 -7.866 1.00 76.69 366 THR A C 1
ATOM 2798 O O . THR A 1 366 ? -8.818 9.452 -9.039 1.00 76.69 366 THR A O 1
ATOM 2801 N N . SER A 1 367 ? -8.293 9.520 -6.856 1.00 78.38 367 SER A N 1
ATOM 2802 C CA . SER A 1 367 ? -6.986 10.165 -7.038 1.00 78.38 367 SER A CA 1
ATOM 2803 C C . SER A 1 367 ? -5.954 9.233 -7.682 1.00 78.38 367 SER A C 1
ATOM 2805 O O . SER A 1 367 ? -5.187 9.669 -8.537 1.00 78.38 367 SER A O 1
ATOM 2807 N N . LEU A 1 368 ? -5.955 7.944 -7.324 1.00 77.94 368 LEU A N 1
ATOM 2808 C CA . LEU A 1 368 ? -4.959 6.965 -7.783 1.00 77.94 368 LEU A CA 1
ATOM 2809 C C . LEU A 1 368 ? -5.115 6.571 -9.260 1.00 77.94 368 LEU A C 1
ATOM 2811 O O . LEU A 1 368 ? -4.146 6.137 -9.884 1.00 77.94 368 LEU A O 1
ATOM 2815 N N . LEU A 1 369 ? -6.285 6.817 -9.862 1.00 72.50 369 LEU A N 1
ATOM 2816 C CA . LEU A 1 369 ? -6.461 6.723 -11.316 1.00 72.50 369 LEU A CA 1
ATOM 2817 C C . LEU A 1 369 ? -5.509 7.664 -12.071 1.00 72.50 369 LEU A C 1
ATOM 2819 O O . LEU A 1 369 ? -5.011 7.305 -13.138 1.00 72.50 369 LEU A O 1
ATOM 2823 N N . ALA A 1 370 ? -5.234 8.850 -11.517 1.00 71.06 370 ALA A N 1
ATOM 2824 C CA . ALA A 1 370 ? -4.320 9.817 -12.123 1.00 71.06 370 ALA A CA 1
ATOM 2825 C C . ALA A 1 370 ? -2.859 9.341 -12.078 1.00 71.06 370 ALA A C 1
ATOM 2827 O O . ALA A 1 370 ? -2.082 9.614 -12.996 1.00 71.06 370 ALA A O 1
ATOM 2828 N N . ASP A 1 371 ? -2.489 8.605 -11.029 1.00 76.25 371 ASP A N 1
ATOM 2829 C CA . ASP A 1 371 ? -1.109 8.186 -10.787 1.00 76.25 371 ASP A CA 1
ATOM 2830 C C . ASP A 1 371 ? -0.641 7.100 -11.767 1.00 76.25 371 ASP A C 1
ATOM 2832 O O . ASP A 1 371 ? 0.543 7.052 -12.105 1.00 76.25 371 ASP A O 1
ATOM 2836 N N . GLY A 1 372 ? -1.546 6.279 -12.313 1.00 76.56 372 GLY A N 1
ATOM 2837 C CA . GLY A 1 372 ? -1.178 5.282 -13.327 1.00 76.56 372 GLY A CA 1
ATOM 2838 C C . GLY A 1 372 ? -0.567 5.898 -14.590 1.00 76.56 372 GLY A C 1
ATOM 2839 O O . GLY A 1 372 ? 0.363 5.339 -15.175 1.00 76.56 372 GLY A O 1
ATOM 2840 N N . LEU A 1 373 ? -1.015 7.097 -14.973 1.00 75.69 373 LEU A N 1
ATOM 2841 C CA . LEU A 1 373 ? -0.427 7.825 -16.093 1.00 75.69 373 LEU A CA 1
ATOM 2842 C C . LEU A 1 373 ? 0.966 8.376 -15.759 1.00 75.69 373 LEU A C 1
ATOM 2844 O O . LEU A 1 373 ? 1.863 8.336 -16.604 1.00 75.69 373 LEU A O 1
ATOM 2848 N N . ALA A 1 374 ? 1.166 8.847 -14.526 1.00 75.38 374 ALA A N 1
ATOM 2849 C CA . ALA A 1 374 ? 2.471 9.303 -14.060 1.00 75.38 374 ALA A CA 1
ATOM 2850 C C . ALA A 1 374 ? 3.502 8.163 -14.080 1.00 75.38 374 ALA A C 1
ATOM 2852 O O . ALA A 1 374 ? 4.624 8.366 -14.543 1.00 75.38 374 ALA A O 1
ATOM 2853 N N . VAL A 1 375 ? 3.104 6.951 -13.671 1.00 75.19 375 VAL A N 1
ATOM 2854 C CA . VAL A 1 375 ? 3.951 5.746 -13.730 1.00 75.19 375 VAL A CA 1
ATOM 2855 C C . VAL A 1 375 ? 4.368 5.427 -15.168 1.00 75.19 375 VAL A C 1
ATOM 2857 O O . VAL A 1 375 ? 5.546 5.169 -15.423 1.00 75.19 375 VAL A O 1
ATOM 2860 N N . ALA A 1 376 ? 3.435 5.487 -16.123 1.00 78.56 376 ALA A N 1
ATOM 2861 C CA . ALA A 1 376 ? 3.759 5.273 -17.533 1.00 78.56 376 ALA A CA 1
ATOM 2862 C C . ALA A 1 376 ? 4.729 6.335 -18.069 1.00 78.56 376 ALA A C 1
ATOM 2864 O O . ALA A 1 376 ? 5.708 5.996 -18.734 1.00 78.56 376 ALA A O 1
ATOM 2865 N N . GLY A 1 377 ? 4.501 7.605 -17.719 1.00 71.94 377 GLY A N 1
ATOM 2866 C CA . GLY A 1 377 ? 5.407 8.703 -18.048 1.00 71.94 377 GLY A CA 1
ATOM 2867 C C . GLY A 1 377 ? 6.821 8.467 -17.518 1.00 71.94 377 GLY A C 1
ATOM 2868 O O . GLY A 1 377 ? 7.773 8.547 -18.287 1.00 71.94 377 GLY A O 1
ATOM 2869 N N . GLN A 1 378 ? 6.961 8.107 -16.237 1.00 72.31 378 GLN A N 1
ATOM 2870 C CA . GLN A 1 378 ? 8.255 7.831 -15.599 1.00 72.31 378 GLN A CA 1
ATOM 2871 C C . GLN A 1 378 ? 9.016 6.693 -16.290 1.00 72.31 378 GLN A C 1
ATOM 2873 O O . GLN A 1 378 ? 10.191 6.855 -16.619 1.00 72.31 378 GLN A O 1
ATOM 2878 N N . ALA A 1 379 ? 8.349 5.567 -16.557 1.00 70.88 379 ALA A N 1
ATOM 2879 C CA . ALA A 1 379 ? 8.979 4.401 -17.174 1.00 70.88 379 ALA A CA 1
ATOM 2880 C C . ALA A 1 379 ? 9.426 4.668 -18.625 1.00 70.88 379 ALA A C 1
ATOM 2882 O O . ALA A 1 379 ? 10.502 4.233 -19.050 1.00 70.88 379 ALA A O 1
ATOM 2883 N N . ILE A 1 380 ? 8.617 5.401 -19.399 1.00 74.75 380 ILE A N 1
ATOM 2884 C CA . ILE A 1 380 ? 8.945 5.740 -20.789 1.00 74.75 380 ILE A CA 1
ATOM 2885 C C . ILE A 1 380 ? 10.044 6.806 -20.841 1.00 74.75 380 ILE A C 1
ATOM 2887 O O . ILE A 1 380 ? 11.005 6.615 -21.585 1.00 74.75 380 ILE A O 1
ATOM 2891 N N . LEU A 1 381 ? 9.955 7.878 -20.040 1.00 74.25 381 LEU A N 1
ATOM 2892 C CA . LEU A 1 381 ? 10.982 8.928 -20.000 1.00 74.25 381 LEU A CA 1
ATOM 2893 C C . LEU A 1 381 ? 12.341 8.360 -19.587 1.00 74.25 381 LEU A C 1
ATOM 2895 O O . LEU A 1 381 ? 13.324 8.628 -20.272 1.00 74.25 381 LEU A O 1
ATOM 2899 N N . ALA A 1 382 ? 12.403 7.550 -18.524 1.00 66.75 382 ALA A N 1
ATOM 2900 C CA . ALA A 1 382 ? 13.659 6.954 -18.059 1.00 66.75 382 ALA A CA 1
ATOM 2901 C C . ALA A 1 382 ? 14.352 6.154 -19.175 1.00 66.75 382 ALA A C 1
ATOM 2903 O O . ALA A 1 382 ? 15.539 6.331 -19.445 1.00 66.75 382 ALA A O 1
ATOM 2904 N N . SER A 1 383 ? 13.582 5.336 -19.895 1.00 66.00 383 SER A N 1
ATOM 2905 C CA . SER A 1 383 ? 14.094 4.550 -21.017 1.00 66.00 383 SER A CA 1
ATOM 2906 C C . SER A 1 383 ? 14.473 5.401 -22.235 1.00 66.00 383 SER A C 1
ATOM 2908 O O . SER A 1 383 ? 15.456 5.083 -22.904 1.00 66.00 383 SER A O 1
ATOM 2910 N N . ALA A 1 384 ? 13.716 6.459 -22.537 1.00 70.31 384 ALA A N 1
ATOM 2911 C CA . ALA A 1 384 ? 14.001 7.365 -23.650 1.00 70.31 384 ALA A CA 1
ATOM 2912 C C . ALA A 1 384 ? 15.295 8.160 -23.410 1.00 70.31 384 ALA A C 1
ATOM 2914 O O . ALA A 1 384 ? 16.139 8.236 -24.301 1.00 70.31 384 ALA A O 1
ATOM 2915 N N . PHE A 1 385 ? 15.507 8.654 -22.184 1.00 68.62 385 PHE A N 1
ATOM 2916 C CA . PHE A 1 385 ? 16.755 9.310 -21.786 1.00 68.62 385 PHE A CA 1
ATOM 2917 C C . PHE A 1 385 ? 17.955 8.363 -21.852 1.00 68.62 385 PHE A C 1
ATOM 2919 O O . PHE A 1 385 ? 18.993 8.744 -22.391 1.00 68.62 385 PHE A O 1
ATOM 2926 N N . ALA A 1 386 ? 17.807 7.119 -21.384 1.00 65.00 386 ALA A N 1
ATOM 2927 C CA . ALA A 1 386 ? 18.870 6.116 -21.474 1.00 65.00 386 ALA A CA 1
ATOM 2928 C C . ALA A 1 386 ? 19.269 5.816 -22.934 1.00 65.00 386 ALA A C 1
ATOM 2930 O O . ALA A 1 386 ? 20.446 5.640 -23.237 1.00 65.00 386 ALA A O 1
ATOM 2931 N N . LYS A 1 387 ? 18.297 5.828 -23.856 1.00 71.44 387 LYS A N 1
ATOM 2932 C CA . LYS A 1 387 ? 18.510 5.626 -25.300 1.00 71.44 387 LYS A CA 1
ATOM 2933 C C . LYS A 1 387 ? 18.865 6.903 -26.075 1.00 71.44 387 LYS A C 1
ATOM 2935 O O . LYS A 1 387 ? 19.067 6.821 -27.282 1.00 71.44 387 LYS A O 1
ATOM 2940 N N . LYS A 1 388 ? 18.950 8.061 -25.405 1.00 74.50 388 LYS A N 1
ATOM 2941 C CA . LYS A 1 388 ? 19.160 9.395 -26.010 1.00 74.50 388 LYS A CA 1
ATOM 2942 C C . LYS A 1 388 ? 18.110 9.779 -27.072 1.00 74.50 388 LYS A C 1
ATOM 2944 O O . LYS A 1 388 ? 18.393 10.572 -27.966 1.00 74.50 388 LYS A O 1
ATOM 2949 N N . ASP A 1 389 ? 16.897 9.241 -26.960 1.00 74.00 389 ASP A N 1
ATOM 2950 C CA . ASP A 1 389 ? 15.766 9.537 -27.849 1.00 74.00 389 ASP A CA 1
ATOM 2951 C C . ASP A 1 389 ? 14.930 10.695 -27.272 1.00 74.00 389 ASP A C 1
ATOM 2953 O O . ASP A 1 389 ? 13.987 10.508 -26.494 1.00 74.00 389 ASP A O 1
ATOM 2957 N N . PHE A 1 390 ? 15.331 11.924 -27.609 1.00 77.88 390 PHE A N 1
ATOM 2958 C CA . PHE A 1 390 ? 14.735 13.146 -27.060 1.00 77.88 390 PHE A CA 1
ATOM 2959 C C . PHE A 1 390 ? 13.361 13.483 -27.660 1.00 77.88 390 PHE A C 1
ATOM 2961 O O . PHE A 1 390 ? 12.534 14.101 -26.979 1.00 77.88 390 PHE A O 1
ATOM 2968 N N . ASP A 1 391 ? 13.079 13.040 -28.886 1.00 73.81 391 ASP A N 1
ATOM 2969 C CA . ASP A 1 391 ? 11.782 13.255 -29.535 1.00 73.81 391 ASP A CA 1
ATOM 2970 C C . ASP A 1 391 ? 10.696 12.434 -28.835 1.00 73.81 391 ASP A C 1
ATOM 2972 O O . ASP A 1 391 ? 9.641 12.963 -28.457 1.00 73.81 391 ASP A O 1
ATOM 2976 N N . LYS A 1 392 ? 10.990 11.160 -28.545 1.00 74.44 392 LYS A N 1
ATOM 2977 C CA . LYS A 1 392 ? 10.092 10.295 -27.773 1.00 74.44 392 LYS A CA 1
ATOM 2978 C C . LYS A 1 392 ? 9.881 10.806 -26.348 1.00 74.44 392 LYS A C 1
ATOM 2980 O O . LYS A 1 392 ? 8.750 10.769 -25.847 1.00 74.44 392 LYS A O 1
ATOM 2985 N N . ALA A 1 393 ? 10.931 11.314 -25.698 1.00 72.19 393 ALA A N 1
ATOM 2986 C CA . ALA A 1 393 ? 10.835 11.896 -24.358 1.00 72.19 393 ALA A CA 1
ATOM 2987 C C . ALA A 1 393 ? 9.907 13.125 -24.336 1.00 72.19 393 ALA A C 1
ATOM 2989 O O . ALA A 1 393 ? 9.003 13.206 -23.500 1.00 72.19 393 ALA A O 1
ATOM 2990 N N . THR A 1 394 ? 10.074 14.039 -25.295 1.00 72.75 394 THR A N 1
ATOM 2991 C CA . THR A 1 394 ? 9.283 15.277 -25.390 1.00 72.75 394 THR A CA 1
ATOM 2992 C C . THR A 1 394 ? 7.822 14.988 -25.743 1.00 72.75 394 THR A C 1
ATOM 2994 O O . THR A 1 394 ? 6.911 15.538 -25.116 1.00 72.75 394 THR A O 1
ATOM 2997 N N . GLY A 1 395 ? 7.577 14.072 -26.687 1.00 77.19 395 GLY A N 1
ATOM 2998 C CA . GLY A 1 395 ? 6.227 13.638 -27.058 1.00 77.19 395 GLY A CA 1
ATOM 2999 C C . GLY A 1 395 ? 5.476 12.985 -25.894 1.00 77.19 395 GLY A C 1
ATOM 3000 O O . GLY A 1 395 ? 4.313 13.306 -25.639 1.00 77.19 395 GLY A O 1
ATOM 3001 N N . THR A 1 396 ? 6.161 12.130 -25.131 1.00 77.19 396 THR A N 1
ATOM 3002 C CA . THR A 1 396 ? 5.591 11.488 -23.937 1.00 77.19 396 THR A CA 1
ATOM 3003 C C . THR A 1 396 ? 5.289 12.509 -22.843 1.00 77.19 396 THR A C 1
ATOM 3005 O O . THR A 1 396 ? 4.182 12.515 -22.307 1.00 77.19 396 THR A O 1
ATOM 3008 N N . ALA A 1 397 ? 6.236 13.402 -22.536 1.00 74.19 397 ALA A N 1
ATOM 3009 C CA . ALA A 1 397 ? 6.062 14.425 -21.506 1.00 74.19 397 ALA A CA 1
ATOM 3010 C C . ALA A 1 397 ? 4.864 15.336 -21.813 1.00 74.19 397 ALA A C 1
ATOM 3012 O O . ALA A 1 397 ? 4.011 15.540 -20.950 1.00 74.19 397 ALA A O 1
ATOM 3013 N N . SER A 1 398 ? 4.760 15.809 -23.060 1.00 75.25 398 SER A N 1
ATOM 3014 C CA . SER A 1 398 ? 3.643 16.639 -23.521 1.00 75.25 398 SER A CA 1
ATOM 3015 C C . SER A 1 398 ? 2.300 15.930 -23.339 1.00 75.25 398 SER A C 1
ATOM 3017 O O . SER A 1 398 ? 1.382 16.492 -22.746 1.00 75.25 398 SER A O 1
ATOM 3019 N N . ARG A 1 399 ? 2.189 14.660 -23.749 1.00 74.44 399 ARG A N 1
ATOM 3020 C CA . ARG A 1 399 ? 0.938 13.901 -23.599 1.00 74.44 399 ARG A CA 1
ATOM 3021 C C . ARG A 1 399 ? 0.558 13.666 -22.150 1.00 74.44 399 ARG A C 1
ATOM 3023 O O . ARG A 1 399 ? -0.583 13.923 -21.784 1.00 74.44 399 ARG A O 1
ATOM 3030 N N . VAL A 1 400 ? 1.499 13.231 -21.314 1.00 73.06 400 VAL A N 1
ATOM 3031 C CA . VAL A 1 400 ? 1.237 13.013 -19.884 1.00 73.06 400 VAL A CA 1
ATOM 3032 C C . VAL A 1 400 ? 0.741 14.307 -19.226 1.00 73.06 400 VAL A C 1
ATOM 3034 O O . VAL A 1 400 ? -0.256 14.278 -18.505 1.00 73.06 400 VAL A O 1
ATOM 3037 N N . LEU A 1 401 ? 1.354 15.452 -19.548 1.00 69.69 401 LEU A N 1
ATOM 3038 C CA . LEU A 1 401 ? 0.914 16.779 -19.096 1.00 69.69 401 LEU A CA 1
ATOM 3039 C C . LEU A 1 401 ? -0.500 17.145 -19.579 1.00 69.69 401 LEU A C 1
ATOM 3041 O O . LEU A 1 401 ? -1.255 17.753 -18.825 1.00 69.69 401 LEU A O 1
ATOM 3045 N N . GLN A 1 402 ? -0.887 16.760 -20.797 1.00 69.00 402 GLN A N 1
ATOM 3046 C CA . GLN A 1 402 ? -2.209 17.066 -21.362 1.00 69.00 402 GLN A CA 1
ATOM 3047 C C . GLN A 1 402 ? -3.365 16.289 -20.709 1.00 69.00 402 GLN A C 1
ATOM 3049 O O . GLN A 1 402 ? -4.495 16.778 -20.646 1.00 69.00 402 GLN A O 1
ATOM 3054 N N . PHE A 1 403 ? -3.107 15.096 -20.176 1.00 66.94 403 PHE A N 1
ATOM 3055 C CA . PHE A 1 403 ? -4.126 14.302 -19.480 1.00 66.94 403 PHE A CA 1
ATOM 3056 C C . PHE A 1 403 ? -4.414 14.799 -18.049 1.00 66.94 403 PHE A C 1
ATOM 3058 O O . PHE A 1 403 ? -5.532 14.617 -17.562 1.00 66.94 403 PHE A O 1
ATOM 3065 N N . TYR A 1 404 ? -3.458 15.456 -17.379 1.00 63.50 404 TYR A N 1
ATOM 3066 C CA . TYR A 1 404 ? -3.622 15.951 -16.000 1.00 63.50 404 TYR A CA 1
ATOM 3067 C C . TYR A 1 404 ? -4.819 16.913 -15.817 1.00 63.50 404 TYR A C 1
ATOM 3069 O O . TYR A 1 404 ? -5.620 16.693 -14.903 1.00 63.50 404 TYR A O 1
ATOM 3077 N N . PRO A 1 405 ? -5.020 17.935 -16.676 1.00 58.97 405 PRO A N 1
ATOM 3078 C CA . PRO A 1 405 ? -6.198 18.805 -16.628 1.00 58.97 405 PRO A CA 1
ATOM 3079 C C . PRO A 1 405 ? -7.522 18.053 -16.806 1.00 58.97 405 PRO A C 1
ATOM 3081 O O . PRO A 1 405 ? -8.519 18.403 -16.179 1.00 58.97 405 PRO A O 1
ATOM 3084 N N . SER A 1 406 ? -7.529 17.000 -17.627 1.00 54.72 406 SER A N 1
ATOM 3085 C CA . SER A 1 406 ? -8.716 16.188 -17.927 1.00 54.72 406 SER A CA 1
ATOM 3086 C C . SER A 1 406 ? -9.160 15.358 -16.715 1.00 54.72 406 SER A C 1
ATOM 3088 O O . SER A 1 406 ? -10.350 15.272 -16.412 1.00 54.72 406 SER A O 1
ATOM 3090 N N . LEU A 1 407 ? -8.196 14.812 -15.967 1.00 56.22 407 LEU A N 1
ATOM 3091 C CA . LEU A 1 407 ? -8.423 14.126 -14.688 1.00 56.22 407 LEU A CA 1
ATOM 3092 C C . LEU A 1 407 ? -8.877 15.086 -13.582 1.00 56.22 407 LEU A C 1
ATOM 3094 O O . LEU A 1 407 ? -9.766 14.751 -12.798 1.00 56.22 407 LEU A O 1
ATOM 3098 N N . LEU A 1 408 ? -8.323 16.301 -13.548 1.00 57.16 408 LEU A N 1
ATOM 3099 C CA . LEU A 1 408 ? -8.753 17.344 -12.616 1.00 57.16 408 LEU A CA 1
ATOM 3100 C C . LEU A 1 408 ? -10.207 17.767 -12.885 1.00 57.16 408 LEU A C 1
ATOM 3102 O O . LEU A 1 408 ? -10.990 17.927 -11.952 1.00 57.16 408 LEU A O 1
ATOM 3106 N N . LEU A 1 409 ? -10.587 17.893 -14.158 1.00 53.41 409 LEU A N 1
ATOM 3107 C CA . LEU A 1 409 ? -11.965 18.154 -14.578 1.00 53.41 409 LEU A CA 1
ATOM 3108 C C . LEU A 1 409 ? -12.911 17.030 -14.153 1.00 53.41 409 LEU A C 1
ATOM 3110 O O . LEU A 1 409 ? -13.948 17.326 -13.570 1.00 53.41 409 LEU A O 1
ATOM 3114 N N . LEU A 1 410 ? -12.534 15.762 -14.345 1.00 53.84 410 LEU A N 1
ATOM 3115 C CA . LEU A 1 410 ? -13.320 14.619 -13.871 1.00 53.84 410 LEU A CA 1
ATOM 3116 C C . LEU A 1 410 ? -13.527 14.664 -12.347 1.00 53.84 410 LEU A C 1
ATOM 3118 O O . LEU A 1 410 ? -14.644 14.468 -11.870 1.00 53.84 410 LEU A O 1
ATOM 3122 N N . TYR A 1 411 ? -12.479 14.991 -11.587 1.00 58.72 411 TYR A N 1
ATOM 3123 C CA . TYR A 1 411 ? -12.560 15.186 -10.138 1.00 58.72 411 TYR A CA 1
ATOM 3124 C C . TYR A 1 411 ? -13.529 16.320 -9.755 1.00 58.72 411 TYR A C 1
ATOM 3126 O O . TYR A 1 411 ? -14.400 16.136 -8.901 1.00 58.72 411 TYR A O 1
ATOM 3134 N N . TYR A 1 412 ? -13.442 17.478 -10.418 1.00 56.59 412 TYR A N 1
ATOM 3135 C CA . TYR A 1 412 ? -14.374 18.590 -10.196 1.00 56.59 412 TYR A CA 1
ATOM 3136 C C . TYR A 1 412 ? -15.815 18.243 -10.595 1.00 56.59 412 TYR A C 1
ATOM 3138 O O . TYR A 1 412 ? -16.747 18.638 -9.893 1.00 56.59 412 TYR A O 1
ATOM 3146 N N . SER A 1 413 ? -16.012 17.481 -11.671 1.00 51.44 413 SER A N 1
ATOM 3147 C CA . SER A 1 413 ? -17.326 17.004 -12.110 1.00 51.44 413 SER A CA 1
ATOM 3148 C C . SER A 1 413 ? -17.937 16.021 -11.112 1.00 51.44 413 SER A C 1
ATOM 3150 O O . SER A 1 413 ? -19.106 16.162 -10.764 1.00 51.44 413 SER A O 1
ATOM 3152 N N . LEU A 1 414 ? -17.157 15.079 -10.575 1.00 54.09 414 LEU A N 1
ATOM 3153 C CA . LEU A 1 414 ? -17.620 14.163 -9.526 1.00 54.09 414 LEU A CA 1
ATOM 3154 C C . LEU A 1 414 ? -17.969 14.914 -8.232 1.00 54.09 414 LEU A C 1
ATOM 3156 O O . LEU A 1 414 ? -18.993 14.631 -7.609 1.00 54.09 414 LEU A O 1
ATOM 3160 N N . ARG A 1 415 ? -17.181 15.935 -7.869 1.00 56.03 415 ARG A N 1
ATOM 3161 C CA . ARG A 1 415 ? -17.469 16.828 -6.734 1.00 56.03 415 ARG A CA 1
ATOM 3162 C C . ARG A 1 415 ? -18.764 17.625 -6.930 1.00 56.03 415 ARG A C 1
ATOM 3164 O O . ARG A 1 415 ? -19.545 17.751 -5.991 1.00 56.03 415 ARG A O 1
ATOM 3171 N N . GLN A 1 416 ? -19.005 18.143 -8.133 1.00 48.28 416 GLN A N 1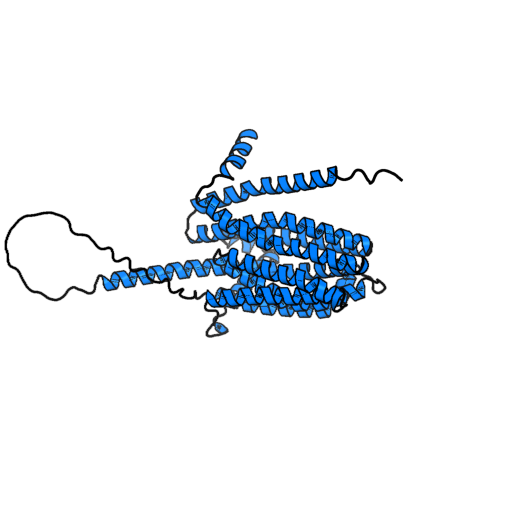
ATOM 3172 C CA . GLN A 1 416 ? -20.245 18.842 -8.494 1.00 48.28 416 GLN A CA 1
ATOM 3173 C C . GLN A 1 416 ? -21.459 17.908 -8.413 1.00 48.28 416 GLN A C 1
ATOM 3175 O O . GLN A 1 416 ? -22.465 18.269 -7.812 1.00 48.28 416 GLN A O 1
ATOM 3180 N N . VAL A 1 417 ? -21.353 16.681 -8.933 1.00 52.16 417 VAL A N 1
ATOM 3181 C CA . VAL A 1 417 ? -22.427 15.672 -8.862 1.00 52.16 417 VAL A CA 1
ATOM 3182 C C . VAL A 1 417 ? -22.745 15.282 -7.413 1.00 52.16 417 VAL A C 1
ATOM 3184 O O . VAL A 1 417 ? -23.913 15.099 -7.079 1.00 52.16 417 VAL A O 1
ATOM 3187 N N . TYR A 1 418 ? -21.739 15.206 -6.535 1.00 50.91 418 TYR A N 1
ATOM 3188 C CA . TYR A 1 418 ? -21.944 14.951 -5.106 1.00 50.91 418 TYR A CA 1
ATOM 3189 C C . TYR A 1 418 ? -22.657 16.118 -4.400 1.00 50.91 418 TYR A C 1
ATOM 3191 O O . TYR A 1 418 ? -23.617 15.896 -3.666 1.00 50.91 418 TYR A O 1
ATOM 3199 N N . LEU A 1 419 ? -22.249 17.362 -4.677 1.00 48.38 419 LEU A N 1
ATOM 3200 C CA . LEU A 1 419 ? -22.879 18.571 -4.123 1.00 48.38 419 LEU A CA 1
ATOM 3201 C C . LEU A 1 419 ? -24.313 18.790 -4.634 1.00 48.38 419 LEU A C 1
ATOM 3203 O O . LEU A 1 419 ? -25.158 19.293 -3.900 1.00 48.38 419 LEU A O 1
ATOM 3207 N N . LEU A 1 420 ? -24.611 18.376 -5.867 1.00 47.38 420 LEU A N 1
ATOM 3208 C CA . LEU A 1 420 ? -25.949 18.467 -6.463 1.00 47.38 420 LEU A CA 1
ATOM 3209 C C . LEU A 1 420 ? -26.927 17.404 -5.932 1.00 47.38 420 LEU A C 1
ATOM 3211 O O . LEU A 1 420 ? -28.132 17.533 -6.142 1.00 47.38 420 LEU A O 1
ATOM 3215 N N . ARG A 1 421 ? -26.443 16.361 -5.239 1.00 46.53 421 ARG A N 1
ATOM 3216 C CA . ARG A 1 421 ? -27.284 15.281 -4.691 1.00 46.53 421 ARG A CA 1
ATOM 3217 C C . ARG A 1 421 ? -27.705 15.489 -3.235 1.00 46.53 421 ARG A C 1
ATOM 3219 O O . ARG A 1 421 ? -28.469 14.678 -2.718 1.00 46.53 421 ARG A O 1
ATOM 3226 N N . THR A 1 422 ? -27.264 16.567 -2.588 1.00 40.56 422 THR A N 1
ATOM 3227 C CA . THR A 1 422 ? -27.715 16.954 -1.246 1.00 40.56 422 THR A CA 1
ATOM 3228 C C . THR A 1 422 ? -28.696 18.126 -1.292 1.00 40.56 422 THR A C 1
ATOM 3230 O O . THR A 1 422 ? -28.265 19.277 -1.260 1.00 40.56 422 THR A O 1
ATOM 3233 N N . PRO A 1 423 ? -30.013 17.871 -1.243 1.00 48.69 423 PRO A N 1
ATOM 3234 C CA . PRO A 1 423 ? -30.957 18.769 -0.605 1.00 48.69 423 PRO A CA 1
ATOM 3235 C C . PRO A 1 423 ? -31.412 18.120 0.710 1.00 48.69 423 PRO A C 1
ATOM 3237 O O . PRO A 1 423 ? -32.513 17.588 0.775 1.00 48.69 423 PRO A O 1
ATOM 3240 N N . MET A 1 424 ? -30.553 18.059 1.739 1.00 42.09 424 MET A N 1
ATOM 3241 C CA . MET A 1 424 ? -31.002 17.640 3.084 1.00 42.09 424 MET A CA 1
ATOM 3242 C C . MET A 1 424 ? -30.036 17.985 4.230 1.00 42.09 424 MET A C 1
ATOM 3244 O O . MET A 1 424 ? -29.812 17.195 5.135 1.00 42.09 424 MET A O 1
ATOM 3248 N N . PHE A 1 425 ? -29.466 19.186 4.203 1.00 44.62 425 PHE A N 1
ATOM 3249 C CA . PHE A 1 425 ? -29.087 19.887 5.435 1.00 44.62 425 PHE A CA 1
ATOM 3250 C C . PHE A 1 425 ? -29.572 21.331 5.293 1.00 44.62 425 PHE A C 1
ATOM 3252 O O . PHE A 1 425 ? -28.793 22.265 5.143 1.00 44.62 425 PHE A O 1
ATOM 3259 N N . SER A 1 426 ? -30.894 21.475 5.221 1.00 38.59 426 SER A N 1
ATOM 3260 C CA . SER A 1 426 ? -31.604 22.731 5.452 1.00 38.59 426 SER A CA 1
ATOM 3261 C C . SER A 1 426 ? -32.437 22.508 6.708 1.00 38.59 426 SER A C 1
ATOM 3263 O O . SER A 1 426 ? -33.238 21.579 6.761 1.00 38.59 426 SER A O 1
ATOM 3265 N N . ASP A 1 427 ? -32.129 23.329 7.710 1.00 43.91 427 ASP A N 1
ATOM 3266 C CA . ASP A 1 427 ? -33.009 23.815 8.771 1.00 43.91 427 ASP A CA 1
ATOM 3267 C C . ASP A 1 427 ? -33.817 22.786 9.573 1.00 43.91 427 ASP A C 1
ATOM 3269 O O . ASP A 1 427 ? -34.915 22.396 9.183 1.00 43.91 427 ASP A O 1
ATOM 3273 N N . SER A 1 428 ? -33.320 22.419 10.760 1.00 41.78 428 SER A N 1
ATOM 3274 C CA . SER A 1 428 ? -33.954 22.674 12.078 1.00 41.78 428 SER A CA 1
ATOM 3275 C C . SER A 1 428 ? -33.186 22.015 13.223 1.00 41.78 428 SER A C 1
ATOM 3277 O O . SER A 1 428 ? -32.774 20.843 13.081 1.00 41.78 428 SER A O 1
#

Secondary structure (DSSP, 8-state):
-HHHHHHHHHHTTT---HHHHHHHHHHHHHHHHHHHHHHHHHHHHHHHHTT-HHHHHHHHHHHHHHHHHHHHHHHHHHHHHHHHHHHHHHHHHHHHHHHHHHHHHHHHSS--------------------------------PPB--HHHHHHHHHHHHHHHHHHHHHHHHHHHHHHHTT--TT-TTHHHHHHHHHHHGGGHHHHHHHHHHHHHHHHTT--HHHHHHHHHHHHHHHHHHHIIIIIS--THHHHHHHHHHHHHHHHHHHHHHHHHHB----S-GGG-THHHHHHHHHHHHHHHH---HHHHHSS-HHHHHHHHHHHHHHHHHHHHHHHHHHHHHHHHHH-HHHHHHHHHHHHHHHHHHHHHHHHHHHHHHHHHHHHHTT-HHHHHHHHHHHHHHHHHHHHHHHHHHHHHHHT-------

InterPro domains:
  IPR002528 Multi antimicrobial extrusion protein [PF01554] (149-241)
  IPR002528 Multi antimicrobial extrusion protein [TIGR00797] (29-293)
  IPR044644 Multi antimicrobial extrusion protein DinF-like [PTHR42893] (12-401)

Radius of gyration: 27.62 Å; Cα contacts (8 Å, |Δi|>4): 449; chains: 1; bounding box: 76×59×100 Å

Sequence (428 aa):
MDGLVYNILFRDVFKKDELGLEIATIAIPAALALTADPIASLIDTAFIGHIGPVELAAVGVSIAIFNQVSKIAIFPLVSVTTSFVAEDDVTGSLSDKEHDIEMTERSSTGNDEKEELIPKADTYKSPETNSSYSRHTAKVEHERRHIPSASSALVIGAILGLVQALFLIFAAKPILDYMGIKSDSPMLNPARKYLTLRSLGAPAVLLSLAMQGVFRGFKDTKTPLYATLVGDAANIILDPIFIFTFRMGVSGAAIAHVISQYLISLILLWRLMGQVDLLPPSIKDLQLSRFLKKCWSDCEILISNDESLFHLHSPMSSSLFVCWFVLLLRVIAATFCVTLAASLAARLGPTSMAAFQICLQVWLATSLLADGLAVAGQAILASAFAKKDFDKATGTASRVLQFYPSLLLLYYSLRQVYLLRTPMFSDS